Protein AF-A0A939UPW9-F1 (afdb_monomer_lite)

Secondary structure (DSSP, 8-state):
--------------PPPEEEETTTTEEESEEE--BTTB-EEEEEETTEEEEEE-SSTT--EEEEEE-S-PPP-SEEEEEEEEE--EEEEEEEE-BSS-TTEEEEEEEEEES---EEEEEEEEESB-----BGGGBSEEEE-TTS--EEEEEEEESSPPTTPPPHHHHHHHPPPP-PPTTPPP--EEEESSPPPTTTT-HHHHHHHHHTT--EEEEEEEHHHH-SBTTB---HHHHHHHHHHHHHT-EEEEEEE-SBGGGS-HHHHHHH--EEE-TTT-PEEEEE-TT-TTHHHHHHHHHHHHHHHS-GGGBS-EEEE-STTTT-SS-SSS--TT-TTSS--SS----SHHHHHHHHHHHHHHHSSHHHHHHHHT---SSGGG-----TT-TTS-HHHHHHHHHHHHHHHHHHHHHHHHHHHHH-SSS-EEEEE-S-S-GGG---HHHHHHHHGGGT-EEEESS--S-TTT-

pLDDT: mean 88.41, std 13.48, range [30.38, 98.75]

Sequence (471 aa):
MLSLIVLLAVSAQVFGACYIDFSTGKREGMEARPTADGQFTVGAADGVVCARSGEDPNSRMIYLDVTEPFPAAERAFVIVEAYDKNGPVFLQYDGKDDAYTMSPDVHGQNGTGALRTMVFIMRDPVWSGRENGGHDLRINGINGSIAVKRVEVTLERPEDYIDPVEELDNMRPNVLNPGMTAIQQWQVHYRLNPEDLSDLTFERAKKLGITSMQSYVGLRQLEPQEGQPDFSVYDGLTGQLEKHGMKWLPFLIMAPEVSVPDWWNEKHGVFAKCLEHGEEAPVQSIWNPALREGVKRFLTMFREHYKPEVIEALNFGISGCWGESIQVVGGGLGIMDRHQHLGYWCGDEYARADLRRYLKDKYGSVAALNKAWKASFRSFEDVEPLIPGEKKYADRAVVDFHDWYYGSMTDLAEFWVKTARELYPDTPIYLCTGGDGNPMMGADFSDQARRIAPYGAGIRITNQGDNVFEN

Foldseek 3Di:
DDDDDDDDDPPPPPDDKWKAFLQVRDTDQKDWDAFDQADWDFDDDVRGTFTKWDPPLSHQKIFMARHPDDDFDQKKKKKWWWFQQAAKKWKFFCADPDRGHTFPDIDGGDHPRDTDIDMTMDGRQDRQLSDGPSTGMMIGGNVIMITTRMMIMGPDDPPPDDRVVVCLQPDDADDDDPPDDDAAEAEDEDQDDVVCLDLVNLVSCVSVVHQEYEYEAAPCQQPLDVPDGDPVSCPSVLVSCVVSNHAYAYAYADWAQLRHHPVCCVPQADFFAFQVPRDGFRTGDLLRPCRLVVLLVSLVSCLVPDPQPRHQAYEAQLIDACSALWYQAADDSPRNVDDGHLGARQNTPSSLVQLLVLVCVVQVFPVSVCVQFVHDDPGSNVDGQDGPPPPPTDVSSVVSNLCSLLVSSLVSLLSSLVSNCVSVVPHEYEREHEDDPDSSGSHDPVSSQVSNVVSVYHYDYDPDDPPPPVD

Structure (mmCIF, N/CA/C/O backbone):
data_AF-A0A939UPW9-F1
#
_entry.id   AF-A0A939UPW9-F1
#
loop_
_atom_site.group_PDB
_atom_site.id
_atom_site.type_symbol
_atom_site.label_atom_id
_atom_site.label_alt_id
_atom_site.label_comp_id
_atom_site.label_asym_id
_atom_site.label_entity_id
_atom_site.label_seq_id
_atom_site.pdbx_PDB_ins_code
_atom_site.Cartn_x
_atom_site.Cartn_y
_atom_site.Cartn_z
_atom_site.occupancy
_atom_site.B_iso_or_equiv
_atom_site.auth_seq_id
_atom_site.auth_comp_id
_atom_site.auth_asym_id
_atom_site.auth_atom_id
_atom_site.pdbx_PDB_model_num
ATOM 1 N N . MET A 1 1 ? -57.139 -0.364 72.361 1.00 38.25 1 MET A N 1
ATOM 2 C CA . MET A 1 1 ? -55.883 -0.548 71.605 1.00 38.25 1 MET A CA 1
ATOM 3 C C . MET A 1 1 ? -56.244 -0.947 70.184 1.00 38.25 1 MET A C 1
ATOM 5 O O . MET A 1 1 ? -56.479 -2.117 69.931 1.00 38.25 1 MET A O 1
ATOM 9 N N . LEU A 1 2 ? -56.360 0.025 69.284 1.00 32.06 2 LEU A N 1
ATOM 10 C CA . LEU A 1 2 ? -56.313 -0.208 67.843 1.00 32.06 2 LEU A CA 1
ATOM 11 C C . LEU A 1 2 ? -55.372 0.867 67.305 1.00 32.06 2 LEU A C 1
ATOM 13 O O . LEU A 1 2 ? -55.679 2.054 67.389 1.00 32.06 2 LEU A O 1
ATOM 17 N N . SER A 1 3 ? -54.183 0.440 66.893 1.00 32.25 3 SER A N 1
ATOM 18 C CA . SER A 1 3 ? -53.133 1.317 66.388 1.00 32.25 3 SER A CA 1
ATOM 19 C C . SER A 1 3 ? -53.425 1.678 64.936 1.00 32.25 3 SER A C 1
ATOM 21 O O . SER A 1 3 ? -53.644 0.806 64.098 1.00 32.25 3 SER A O 1
ATOM 23 N N . LEU A 1 4 ? -53.434 2.980 64.670 1.00 30.38 4 LEU A N 1
ATOM 24 C CA . LEU A 1 4 ? -53.566 3.591 63.356 1.00 30.38 4 LEU A CA 1
ATOM 25 C C . LEU A 1 4 ? -52.253 3.367 62.581 1.00 30.38 4 LEU A C 1
ATOM 27 O O . LEU A 1 4 ? -51.214 3.893 62.975 1.00 30.38 4 LEU A O 1
ATOM 31 N N . ILE A 1 5 ? -52.280 2.569 61.512 1.00 35.22 5 ILE A N 1
ATOM 32 C CA . ILE A 1 5 ? -51.154 2.442 60.576 1.00 35.22 5 ILE A CA 1
ATOM 33 C C . ILE A 1 5 ? -51.283 3.573 59.554 1.00 35.22 5 ILE A C 1
ATOM 35 O O . ILE A 1 5 ? -52.207 3.589 58.743 1.00 35.22 5 ILE A O 1
ATOM 39 N N . VAL A 1 6 ? -50.361 4.531 59.618 1.00 32.12 6 VAL A N 1
ATOM 40 C CA . VAL A 1 6 ? -50.168 5.559 58.592 1.00 32.12 6 VAL A CA 1
ATOM 41 C C . VAL A 1 6 ? -49.357 4.927 57.460 1.00 32.12 6 VAL A C 1
ATOM 43 O O . VAL A 1 6 ? -48.174 4.642 57.630 1.00 32.12 6 VAL A O 1
ATOM 46 N N . LEU A 1 7 ? -49.992 4.687 56.311 1.00 33.56 7 LEU A N 1
ATOM 47 C CA . LEU A 1 7 ? -49.285 4.411 55.060 1.00 33.56 7 LEU A CA 1
ATOM 48 C C . LEU A 1 7 ? -48.685 5.728 54.548 1.00 33.56 7 LEU A C 1
ATOM 50 O O . LEU A 1 7 ? -49.395 6.582 54.021 1.00 33.56 7 LEU A O 1
ATOM 54 N N . LEU A 1 8 ? -47.374 5.892 54.719 1.00 33.34 8 LEU A N 1
ATOM 55 C CA . LEU A 1 8 ? -46.588 6.888 53.996 1.00 33.34 8 LEU A CA 1
ATOM 56 C C . LEU A 1 8 ? -46.445 6.413 52.546 1.00 33.34 8 LEU A C 1
ATOM 58 O O . LEU A 1 8 ? -45.707 5.471 52.262 1.00 33.34 8 LEU A O 1
ATOM 62 N N . ALA A 1 9 ? -47.172 7.053 51.634 1.00 34.50 9 ALA A N 1
ATOM 63 C CA . ALA A 1 9 ? -46.902 6.953 50.210 1.00 34.50 9 ALA A CA 1
ATOM 64 C C . ALA A 1 9 ? -45.563 7.652 49.930 1.00 34.50 9 ALA A C 1
ATOM 66 O O . ALA A 1 9 ? -45.477 8.878 49.967 1.00 34.50 9 ALA A O 1
ATOM 67 N N . VAL A 1 10 ? -44.511 6.871 49.687 1.00 34.31 10 VAL A N 1
ATOM 68 C CA . VAL A 1 10 ? -43.265 7.379 49.111 1.00 34.31 10 VAL A CA 1
ATOM 69 C C . VAL A 1 10 ? -43.563 7.663 47.643 1.00 34.31 10 VAL A C 1
ATOM 71 O O . VAL A 1 10 ? -43.688 6.743 46.837 1.00 34.31 10 VAL A O 1
ATOM 74 N N . SER A 1 11 ? -43.752 8.934 47.297 1.00 34.66 11 SER A N 1
ATOM 75 C CA . SER A 1 11 ? -43.744 9.362 45.902 1.00 34.66 11 SER A CA 1
ATOM 76 C C . SER A 1 11 ? -42.362 9.055 45.330 1.00 34.66 11 SER A C 1
ATOM 78 O O . SER A 1 11 ? -41.375 9.611 45.812 1.00 34.66 11 SER A O 1
ATOM 80 N N . ALA A 1 12 ? -42.279 8.178 44.327 1.00 38.44 12 ALA A N 1
ATOM 81 C CA . ALA A 1 12 ? -41.083 8.064 43.504 1.00 38.44 12 ALA A CA 1
ATOM 82 C C . ALA A 1 12 ? -40.823 9.445 42.891 1.00 38.44 12 ALA A C 1
ATOM 84 O O . ALA A 1 12 ? -41.619 9.945 42.096 1.00 38.44 12 ALA A O 1
ATOM 85 N N . GLN A 1 13 ? -39.767 10.105 43.353 1.00 41.97 13 GLN A N 1
ATOM 86 C CA . GLN A 1 13 ? -39.321 11.369 42.798 1.00 41.97 13 GLN A CA 1
ATOM 87 C C . GLN A 1 13 ? -38.854 11.055 41.374 1.00 41.97 13 GLN A C 1
ATOM 89 O O . GLN A 1 13 ? -37.937 10.258 41.187 1.00 41.97 13 GLN A O 1
ATOM 94 N N . VAL A 1 14 ? -39.538 11.598 40.366 1.00 46.88 14 VAL A N 1
ATOM 95 C CA . VAL A 1 14 ? -39.040 11.560 38.989 1.00 46.88 14 VAL A CA 1
ATOM 96 C C . VAL A 1 14 ? -37.804 12.451 38.989 1.00 46.88 14 VAL A C 1
ATOM 98 O O . VAL A 1 14 ? -37.928 13.673 39.047 1.00 46.88 14 VAL A O 1
ATOM 101 N N . PHE A 1 15 ? -36.619 11.848 39.052 1.00 61.00 15 PHE A N 1
ATOM 102 C CA . PHE A 1 15 ? -35.371 12.585 38.904 1.00 61.00 15 PHE A CA 1
ATOM 103 C C . PHE A 1 15 ? -35.311 13.104 37.464 1.00 61.00 15 PHE A C 1
ATOM 105 O O . PHE A 1 15 ? -35.385 12.320 36.519 1.00 61.00 15 PHE A O 1
ATOM 112 N N . GLY A 1 16 ? -35.270 14.430 37.311 1.00 67.31 16 GLY A N 1
ATOM 113 C CA . GLY A 1 16 ? -35.061 15.083 36.020 1.00 67.31 16 GLY A CA 1
ATOM 114 C C . GLY A 1 16 ? -33.630 14.879 35.520 1.00 67.31 16 GLY A C 1
ATOM 115 O O . GLY A 1 16 ? -32.744 14.516 36.293 1.00 67.31 16 GLY A O 1
ATOM 116 N N . ALA A 1 17 ? -33.408 15.103 34.227 1.00 82.44 17 ALA A N 1
ATOM 117 C CA . ALA A 1 17 ? -32.074 15.076 33.639 1.00 82.44 17 ALA A CA 1
ATOM 118 C C . ALA A 1 17 ? -31.179 16.182 34.232 1.00 82.44 17 ALA A C 1
ATOM 120 O O . ALA A 1 17 ? -31.651 17.289 34.507 1.00 82.44 17 ALA A O 1
ATOM 121 N N . CYS A 1 18 ? -29.885 15.905 34.388 1.00 92.69 18 CYS A N 1
ATOM 122 C CA . CYS A 1 18 ? -28.888 16.925 34.713 1.00 92.69 18 CYS A CA 1
ATOM 123 C C . CYS A 1 18 ? -28.344 17.521 33.422 1.00 92.69 18 CYS A C 1
ATOM 125 O O . CYS A 1 18 ? -28.053 16.782 32.490 1.00 92.69 18 CYS A O 1
ATOM 127 N N . TYR A 1 19 ? -28.174 18.836 33.339 1.00 95.12 19 TYR A N 1
ATOM 128 C CA . TYR A 1 19 ? -27.657 19.455 32.122 1.00 95.12 19 TYR A CA 1
ATOM 129 C C . TYR A 1 19 ? -26.850 20.719 32.384 1.00 95.12 19 TYR A C 1
ATOM 131 O O . TYR A 1 19 ? -27.035 21.422 33.380 1.00 95.12 19 TYR A O 1
ATOM 139 N N . ILE A 1 20 ? -26.010 21.050 31.410 1.00 96.44 20 ILE A N 1
ATOM 140 C CA . ILE A 1 20 ? -25.371 22.351 31.245 1.00 96.44 20 ILE A CA 1
ATOM 141 C C . ILE A 1 20 ? -25.526 22.796 29.792 1.00 96.44 20 ILE A C 1
ATOM 143 O O . ILE A 1 20 ? -25.260 22.046 28.856 1.00 96.44 20 ILE A O 1
ATOM 147 N N . ASP A 1 21 ? -25.970 24.031 29.593 1.00 96.62 21 ASP A N 1
ATOM 148 C CA . ASP A 1 21 ? -26.060 24.682 28.292 1.00 96.62 21 ASP A CA 1
ATOM 149 C C . ASP A 1 21 ? -25.136 25.900 28.295 1.00 96.62 21 ASP A C 1
ATOM 151 O O . ASP A 1 21 ? -25.453 26.952 28.855 1.00 96.62 21 ASP A O 1
ATOM 155 N N . PHE A 1 22 ? -23.978 25.758 27.653 1.00 95.44 22 PHE A N 1
ATOM 156 C CA . PHE A 1 22 ? -22.973 26.813 27.559 1.00 95.44 22 PHE A CA 1
ATOM 157 C C . PHE A 1 22 ? -23.465 28.011 26.749 1.00 95.44 22 PHE A C 1
ATOM 159 O O . PHE A 1 22 ? -22.977 29.121 26.959 1.00 95.44 22 PHE A O 1
ATOM 166 N N . SER A 1 23 ? -24.444 27.815 25.859 1.00 92.81 23 SER A N 1
ATOM 167 C CA . SER A 1 23 ? -24.969 28.895 25.026 1.00 92.81 23 SER A CA 1
ATOM 168 C C . SER A 1 23 ? -25.850 29.872 25.799 1.00 92.81 23 SER A C 1
ATOM 170 O O . SER A 1 23 ? -25.869 31.067 25.500 1.00 92.81 23 SER A O 1
ATOM 172 N N . THR A 1 24 ? -26.547 29.375 26.824 1.00 93.81 24 THR A N 1
ATOM 173 C CA . THR A 1 24 ? -27.429 30.175 27.686 1.00 93.81 24 THR A CA 1
ATOM 174 C C . THR A 1 24 ? -26.872 30.389 29.094 1.00 93.81 24 THR A C 1
ATOM 176 O O . THR A 1 24 ? -27.404 31.212 29.839 1.00 93.81 24 THR A O 1
ATOM 179 N N . GLY A 1 25 ? -25.826 29.651 29.475 1.00 91.69 25 GLY A N 1
ATOM 180 C CA . GLY A 1 25 ? -25.284 29.598 30.835 1.00 91.69 25 GLY A CA 1
ATOM 181 C C . GLY A 1 25 ? -26.192 28.873 31.835 1.00 91.69 25 GLY A C 1
ATOM 182 O O . GLY A 1 25 ? -25.911 28.886 33.035 1.00 91.69 25 GLY A O 1
ATOM 183 N N . LYS A 1 26 ? -27.296 28.270 31.375 1.00 94.12 26 LYS A N 1
ATOM 184 C CA . LYS A 1 26 ? -28.220 27.522 32.233 1.00 94.12 26 LYS A CA 1
ATOM 185 C C . LYS A 1 26 ? -27.624 26.171 32.595 1.00 94.12 26 LYS A C 1
ATOM 187 O O . LYS A 1 26 ? -26.998 25.518 31.766 1.00 94.12 26 LYS A O 1
ATOM 192 N N . ARG A 1 27 ? -27.865 25.748 33.830 1.00 93.75 27 ARG A N 1
ATOM 193 C CA . ARG A 1 27 ? -27.424 24.458 34.349 1.00 93.75 27 ARG A CA 1
ATOM 194 C C . ARG A 1 27 ? -28.355 23.969 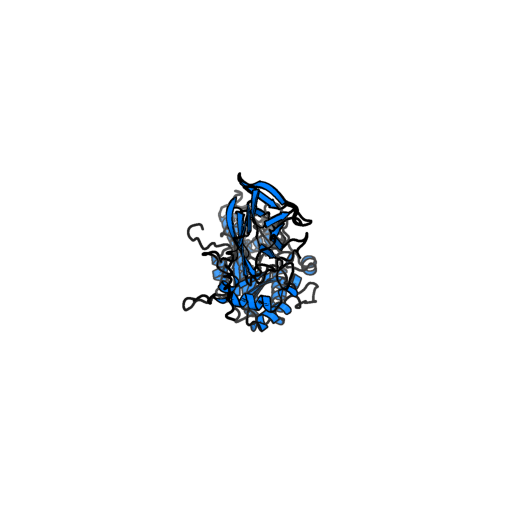35.446 1.00 93.75 27 ARG A C 1
ATOM 196 O O . ARG A 1 27 ? -28.890 24.782 36.199 1.00 93.75 27 ARG A O 1
ATOM 203 N N . GLU A 1 28 ? -28.502 22.659 35.538 1.00 93.00 28 GLU A N 1
ATOM 204 C CA . GLU A 1 28 ? -29.260 21.967 36.573 1.00 93.00 28 GLU A CA 1
ATOM 205 C C . GLU A 1 28 ? -28.552 20.652 36.880 1.00 93.00 28 GLU A C 1
ATOM 207 O O . GLU A 1 28 ? -28.367 19.829 35.990 1.00 93.00 28 GLU A O 1
ATOM 212 N N . GLY A 1 29 ? -28.101 20.471 38.120 1.00 91.19 29 GLY A N 1
ATOM 213 C CA . GLY A 1 29 ? -27.448 19.227 38.522 1.00 91.19 29 GLY A CA 1
ATOM 214 C C . GLY A 1 29 ? -26.090 18.952 37.854 1.00 91.19 29 GLY A C 1
ATOM 215 O O . GLY A 1 29 ? -25.615 17.825 37.908 1.00 91.19 29 GLY A O 1
ATOM 216 N N . MET A 1 30 ? -25.478 19.936 37.183 1.00 93.69 30 MET A N 1
ATOM 217 C CA . MET A 1 30 ? -24.233 19.744 36.437 1.00 93.69 30 MET A CA 1
ATOM 218 C C . MET A 1 30 ? -23.335 20.980 36.481 1.00 93.69 30 MET A C 1
ATOM 220 O O . MET A 1 30 ? -23.806 22.118 36.369 1.00 93.69 30 MET A O 1
ATOM 224 N N . GLU A 1 31 ? -22.029 20.759 36.586 1.00 93.69 31 GLU A N 1
ATOM 225 C CA . GLU A 1 31 ? -21.008 21.795 36.441 1.00 93.69 31 GLU A CA 1
ATOM 226 C C . GLU A 1 31 ? -19.927 21.369 35.446 1.00 93.69 31 GLU A C 1
ATOM 228 O O . GLU A 1 31 ? -19.730 20.191 35.184 1.00 93.69 31 GLU A O 1
ATOM 233 N N . ALA A 1 32 ? -19.226 22.344 34.873 1.00 93.00 32 ALA A N 1
ATOM 234 C CA . ALA A 1 32 ? -18.036 22.111 34.064 1.00 93.00 32 ALA A CA 1
ATOM 235 C C . ALA A 1 32 ? -16.953 23.072 34.537 1.00 93.00 32 ALA A C 1
ATOM 237 O O . ALA A 1 32 ? -17.211 24.277 34.665 1.00 93.00 32 ALA A O 1
ATOM 238 N N . ARG A 1 33 ? -15.751 22.563 34.812 1.00 89.75 33 ARG A N 1
ATOM 239 C CA . ARG A 1 33 ? -14.637 23.374 35.320 1.00 89.75 33 ARG A CA 1
ATOM 240 C C . ARG A 1 33 ? -13.352 23.014 34.570 1.00 89.75 33 ARG A C 1
ATOM 242 O O . ARG A 1 33 ? -13.105 21.836 34.338 1.00 89.75 33 ARG A O 1
ATOM 249 N N . PRO A 1 34 ? -12.538 24.003 34.161 1.00 87.50 34 PRO A N 1
ATOM 250 C CA . PRO A 1 34 ? -11.228 23.719 33.592 1.00 87.50 34 PRO A CA 1
ATOM 251 C C . PRO A 1 34 ? -10.337 23.002 34.613 1.00 87.50 34 PRO A C 1
ATOM 253 O O . PRO A 1 34 ? -10.210 23.457 35.751 1.00 87.50 34 PRO A O 1
ATOM 256 N N . THR A 1 35 ? -9.673 21.929 34.195 1.00 86.50 35 THR A N 1
ATOM 257 C CA . THR A 1 35 ? -8.666 21.210 34.995 1.00 86.50 35 THR A CA 1
ATOM 258 C C . THR A 1 35 ? -7.444 20.890 34.139 1.00 86.50 35 THR A C 1
ATOM 260 O O . THR A 1 35 ? -7.510 21.034 32.923 1.00 86.50 35 THR A O 1
ATOM 263 N N . ALA A 1 36 ? -6.323 20.527 34.767 1.00 77.81 36 ALA A N 1
ATOM 264 C CA . ALA A 1 36 ? -5.000 20.277 34.176 1.00 77.81 36 ALA A CA 1
ATOM 265 C C . ALA A 1 36 ? -4.982 20.054 32.645 1.00 77.81 36 ALA A C 1
ATOM 267 O O . ALA A 1 36 ? -4.615 20.965 31.905 1.00 77.81 36 ALA A O 1
ATOM 268 N N . ASP A 1 37 ? -5.428 18.878 32.198 1.00 83.19 37 ASP A N 1
ATOM 269 C CA . ASP A 1 37 ? -5.447 18.369 30.817 1.00 83.19 37 ASP A CA 1
ATOM 270 C C . ASP A 1 37 ? -6.803 18.564 30.098 1.00 83.19 37 ASP A C 1
ATOM 272 O O . ASP A 1 37 ? -7.104 17.952 29.073 1.00 83.19 37 ASP A O 1
ATOM 276 N N . GLY A 1 38 ? -7.646 19.445 30.631 1.00 85.00 38 GLY A N 1
ATOM 277 C CA . GLY A 1 38 ? -8.964 19.789 30.106 1.00 85.00 38 GLY A CA 1
ATOM 278 C C . GLY A 1 38 ? -9.295 21.258 30.318 1.00 85.00 38 GLY A C 1
ATOM 279 O O . GLY A 1 38 ? -10.313 21.609 30.916 1.00 85.00 38 GLY A O 1
ATOM 280 N N . GLN A 1 39 ? -8.411 22.138 29.849 1.00 87.38 39 GLN A N 1
ATOM 281 C CA . GLN A 1 39 ? -8.716 23.556 29.703 1.00 87.38 39 GLN A CA 1
ATOM 282 C C . GLN A 1 39 ? -9.714 23.755 28.563 1.00 87.38 39 GLN A C 1
ATOM 284 O O . GLN A 1 39 ? -9.529 23.253 27.451 1.00 87.38 39 GLN A O 1
ATOM 289 N N . PHE A 1 40 ? -10.743 24.555 28.826 1.00 90.44 40 PHE A N 1
ATOM 290 C CA . PHE A 1 40 ? -11.685 25.009 27.815 1.00 90.44 40 PHE A CA 1
ATOM 291 C C . PHE A 1 40 ? -12.038 26.479 28.030 1.00 90.44 40 PHE A C 1
ATOM 293 O O . PHE A 1 40 ? -11.921 27.024 29.128 1.00 90.44 40 PHE A O 1
ATOM 300 N N . THR A 1 41 ? -12.491 27.126 26.962 1.00 90.31 41 THR A N 1
ATOM 301 C CA . THR A 1 41 ? -13.005 28.498 27.005 1.00 90.31 41 THR A CA 1
ATOM 302 C C . THR A 1 41 ? -14.449 28.518 26.540 1.00 90.31 41 THR A C 1
ATOM 304 O O . THR A 1 41 ? -14.821 27.797 25.617 1.00 90.31 41 THR A O 1
ATOM 307 N N . VAL A 1 42 ? -15.281 29.341 27.176 1.00 91.12 42 VAL A N 1
ATOM 308 C CA . VAL A 1 42 ? -16.650 29.574 26.712 1.00 91.12 42 VAL A CA 1
ATOM 309 C C . VAL A 1 42 ? -16.630 30.768 25.768 1.00 91.12 42 VAL A C 1
ATOM 311 O O . VAL A 1 42 ? -16.243 31.871 26.155 1.00 91.12 42 VAL A O 1
ATOM 314 N N . GLY A 1 43 ? -17.019 30.549 24.517 1.00 87.75 43 GLY A N 1
ATOM 315 C CA . GLY A 1 43 ? -16.977 31.578 23.486 1.00 87.75 43 GLY A CA 1
ATOM 316 C C . GLY A 1 43 ? -17.724 31.169 22.227 1.00 87.75 43 GLY A C 1
ATOM 317 O O . GLY A 1 43 ? -18.201 30.043 22.103 1.00 87.75 43 GLY A O 1
ATOM 318 N N . ALA A 1 44 ? -17.841 32.095 21.279 1.00 84.62 44 ALA A N 1
ATOM 319 C CA . ALA A 1 44 ? -18.512 31.810 20.020 1.00 84.62 44 ALA A CA 1
ATOM 320 C C . ALA A 1 44 ? -17.714 30.793 19.179 1.00 84.62 44 ALA A C 1
ATOM 322 O O . ALA A 1 44 ? -16.509 30.949 18.952 1.00 84.62 44 ALA A O 1
ATOM 323 N N . ALA A 1 45 ? -18.416 29.778 18.689 1.00 78.31 45 ALA A N 1
ATOM 324 C CA . ALA A 1 45 ? -18.042 28.945 17.559 1.00 78.31 45 ALA A CA 1
ATOM 325 C C . ALA A 1 45 ? -19.120 29.159 16.491 1.00 78.31 45 ALA A C 1
ATOM 327 O O . ALA A 1 45 ? -20.289 28.874 16.734 1.00 78.31 45 ALA A O 1
ATOM 328 N N . ASP A 1 46 ? -18.744 29.750 15.354 1.00 74.56 46 ASP A N 1
ATOM 329 C CA . ASP A 1 46 ? -19.645 29.960 14.210 1.00 74.56 46 ASP A CA 1
ATOM 330 C C . ASP A 1 46 ? -20.978 30.657 14.582 1.00 74.56 46 ASP A C 1
ATOM 332 O O . ASP A 1 46 ? -22.047 30.342 14.065 1.00 74.56 46 ASP A O 1
ATOM 336 N N . GLY A 1 47 ? -20.912 31.624 15.508 1.00 75.69 47 GLY A N 1
ATOM 337 C CA . GLY A 1 47 ? -22.053 32.437 15.953 1.00 75.69 47 GLY A CA 1
ATOM 338 C C . GLY A 1 47 ? -22.845 31.886 17.147 1.00 75.69 47 GLY A C 1
ATOM 339 O O . GLY A 1 47 ? -23.703 32.599 17.665 1.00 75.69 47 GLY A O 1
ATOM 340 N N . VAL A 1 48 ? -22.538 30.680 17.636 1.00 80.62 48 VAL A N 1
ATOM 341 C CA . VAL A 1 48 ? -23.174 30.081 18.823 1.00 80.62 48 VAL A CA 1
ATOM 342 C C . VAL A 1 48 ? -22.153 29.928 19.945 1.00 80.62 48 VAL A C 1
ATOM 344 O O . VAL A 1 48 ? -21.027 29.485 19.730 1.00 80.62 48 VAL A O 1
ATOM 347 N N . VAL A 1 49 ? -22.532 30.307 21.163 1.00 91.50 49 VAL A N 1
ATOM 348 C CA . VAL A 1 49 ? -21.655 30.186 22.333 1.00 91.50 49 VAL A CA 1
ATOM 349 C C . VAL A 1 49 ? -21.541 28.714 22.744 1.00 91.50 49 VAL A C 1
ATOM 351 O O . VAL A 1 49 ? -22.548 28.052 22.977 1.00 91.50 49 VAL A O 1
ATOM 354 N N . CYS A 1 50 ? -20.308 28.217 22.813 1.00 93.38 50 CYS A N 1
ATOM 355 C CA . CYS A 1 50 ? -19.958 26.838 23.152 1.00 93.38 50 CYS A CA 1
ATOM 356 C C . CYS A 1 50 ? -18.784 26.820 24.143 1.00 93.38 50 CYS A C 1
ATOM 358 O O . CYS A 1 50 ? -17.967 27.745 24.158 1.00 93.38 50 CYS A O 1
ATOM 360 N N . ALA A 1 51 ? -18.646 25.740 24.909 1.00 93.44 51 ALA A N 1
ATOM 361 C CA . ALA A 1 51 ? -17.381 25.380 25.535 1.00 93.44 51 ALA A CA 1
ATOM 362 C C . ALA A 1 51 ? -16.458 24.765 24.481 1.00 93.44 51 ALA A C 1
ATOM 364 O O . ALA A 1 51 ? -16.792 23.768 23.842 1.00 93.44 51 ALA A O 1
ATOM 365 N N . ARG A 1 52 ? -15.304 25.389 24.271 1.00 91.12 52 ARG A N 1
ATOM 366 C CA . ARG A 1 52 ? -14.302 24.988 23.288 1.00 91.12 52 ARG A CA 1
ATOM 367 C C . ARG A 1 52 ? -13.081 24.455 24.009 1.00 91.12 52 ARG A C 1
ATOM 369 O O . ARG A 1 52 ? -12.495 25.194 24.803 1.00 91.12 52 ARG A O 1
ATOM 376 N N . SER A 1 53 ? -12.696 23.217 23.718 1.00 87.50 53 SER A N 1
ATOM 377 C CA . SER A 1 53 ? -11.448 22.655 24.235 1.00 87.50 53 SER A CA 1
ATOM 378 C C . SER A 1 53 ? -10.243 23.502 23.810 1.00 87.50 53 SER A C 1
ATOM 380 O O . SER A 1 53 ? -10.290 24.192 22.786 1.00 87.50 53 SER A O 1
ATOM 382 N N . GLY A 1 54 ? -9.162 23.441 24.584 1.00 74.44 54 GLY A N 1
ATOM 383 C CA . GLY A 1 54 ? -7.901 24.096 24.251 1.00 74.44 54 GLY A CA 1
ATOM 384 C C . GLY A 1 54 ? -7.296 23.612 22.926 1.00 74.44 54 GLY A C 1
ATOM 385 O O . GLY A 1 54 ? -7.632 22.544 22.412 1.00 74.44 54 GLY A O 1
ATOM 386 N N . GLU A 1 55 ? -6.389 24.419 22.369 1.00 69.31 55 GLU A N 1
ATOM 387 C CA . GLU A 1 55 ? -5.616 24.065 21.166 1.00 69.31 55 GLU A CA 1
ATOM 388 C C . GLU A 1 55 ? -4.410 23.167 21.490 1.00 69.31 55 GLU A C 1
ATOM 390 O O . GLU A 1 55 ? -3.926 22.440 20.618 1.00 69.31 55 GLU A O 1
ATOM 395 N N . ASP A 1 56 ? -3.957 23.178 22.751 1.00 72.88 56 ASP A N 1
ATOM 396 C CA . ASP A 1 56 ? -2.910 22.283 23.245 1.00 72.88 56 ASP A CA 1
ATOM 397 C C . ASP A 1 56 ? -3.368 20.821 23.075 1.00 72.88 56 ASP A C 1
ATOM 399 O O . ASP A 1 56 ? -4.441 20.456 23.568 1.00 72.88 56 ASP A O 1
ATOM 403 N N . PRO A 1 57 ? -2.585 19.969 22.386 1.00 66.50 57 PRO A N 1
ATOM 404 C CA . PRO A 1 57 ? -2.844 18.535 22.288 1.00 66.50 57 PRO A CA 1
ATOM 405 C C . PRO A 1 57 ? -3.116 17.845 23.629 1.00 66.50 57 PRO A C 1
ATOM 407 O O . PRO A 1 57 ? -3.897 16.898 23.664 1.00 66.50 57 PRO A O 1
ATOM 410 N N . ASN A 1 58 ? -2.531 18.347 24.718 1.00 70.06 58 ASN A N 1
ATOM 411 C CA . ASN A 1 58 ? -2.701 17.826 26.072 1.00 70.06 58 ASN A CA 1
ATOM 412 C C . ASN A 1 58 ? -3.936 18.386 26.795 1.00 70.06 58 ASN A C 1
ATOM 414 O O . ASN A 1 58 ? -4.105 18.118 27.976 1.00 70.06 58 ASN A O 1
ATOM 418 N N . SER A 1 59 ? -4.770 19.194 26.129 1.00 76.19 59 SER A N 1
ATOM 419 C CA . SER A 1 59 ? -5.892 19.911 26.742 1.00 76.19 59 SER A CA 1
ATOM 420 C C . SER A 1 59 ? -7.179 19.858 25.906 1.00 76.19 59 SER A C 1
ATOM 422 O O . SER A 1 59 ? -7.850 20.873 25.691 1.00 76.19 59 SER A O 1
ATOM 424 N N . ARG A 1 60 ? -7.527 18.671 25.402 1.00 83.00 60 ARG A N 1
ATOM 425 C CA . ARG A 1 60 ? -8.625 18.463 24.432 1.00 83.00 60 ARG A CA 1
ATOM 426 C C . ARG A 1 60 ? -9.909 17.904 25.040 1.00 83.00 60 ARG A C 1
ATOM 428 O O . ARG A 1 60 ? -10.722 17.299 24.340 1.00 83.00 60 ARG A O 1
ATOM 435 N N . MET A 1 61 ? -10.068 18.094 26.343 1.00 89.56 61 MET A N 1
ATOM 436 C CA . MET A 1 61 ? -11.134 17.494 27.133 1.00 89.56 61 MET A CA 1
ATOM 437 C C . MET A 1 61 ? -12.031 18.572 27.735 1.00 89.56 61 MET A C 1
ATOM 439 O O . MET A 1 61 ? -11.554 19.641 28.121 1.00 89.56 61 MET A O 1
ATOM 443 N N . ILE A 1 62 ? -13.327 18.284 27.828 1.00 93.25 62 ILE A N 1
ATOM 444 C CA . ILE A 1 62 ? -14.273 19.065 28.631 1.00 93.25 62 ILE A CA 1
ATOM 445 C C . ILE A 1 62 ? -14.731 18.170 29.770 1.00 93.25 62 ILE A C 1
ATOM 447 O O . ILE A 1 62 ? -15.441 17.191 29.538 1.00 93.25 62 ILE A O 1
ATOM 451 N N . TYR A 1 63 ? -14.292 18.514 30.976 1.00 94.31 63 TYR A N 1
ATOM 452 C CA . TYR A 1 63 ? -14.649 17.810 32.197 1.00 94.31 63 TYR A CA 1
ATOM 453 C C . TYR A 1 63 ? -15.943 18.347 32.795 1.00 94.31 63 TYR A C 1
ATOM 455 O O . TYR A 1 63 ? -16.199 19.559 32.786 1.00 94.31 63 TYR A O 1
ATOM 463 N N . LEU A 1 64 ? -16.747 17.423 33.307 1.00 95.00 64 LEU A N 1
ATOM 464 C CA . LEU A 1 64 ? -18.091 17.656 33.801 1.00 95.00 64 LEU A CA 1
ATOM 465 C C . LEU A 1 64 ? -18.274 16.943 35.147 1.00 95.00 64 LEU A C 1
ATOM 467 O O . LEU A 1 64 ? -17.819 15.819 35.352 1.00 95.00 64 LEU A O 1
ATOM 471 N N . ASP A 1 65 ? -18.962 17.630 36.047 1.00 93.75 65 ASP A N 1
ATOM 472 C CA . ASP A 1 65 ? -19.399 17.140 37.350 1.00 93.75 65 ASP A CA 1
ATOM 473 C C . ASP A 1 65 ? -20.908 16.961 37.312 1.00 93.75 65 ASP A C 1
ATOM 475 O O . ASP A 1 65 ? -21.625 17.900 36.948 1.00 93.75 65 ASP A O 1
ATOM 479 N N . VAL A 1 66 ? -21.403 15.804 37.735 1.00 90.50 66 VAL A N 1
ATOM 480 C CA . VAL A 1 66 ? -22.827 15.607 37.996 1.00 90.50 66 VAL A CA 1
ATOM 481 C C . VAL A 1 66 ? -23.047 15.866 39.479 1.00 90.50 66 VAL A C 1
ATOM 483 O O . VAL A 1 66 ? -22.660 15.088 40.343 1.00 90.50 66 VAL A O 1
ATOM 486 N N . THR A 1 67 ? -23.645 17.009 39.807 1.00 82.81 67 THR A N 1
ATOM 487 C CA . THR A 1 67 ? -23.791 17.411 41.207 1.00 82.81 67 THR A CA 1
ATOM 488 C C . THR A 1 67 ? -24.882 16.595 41.884 1.00 82.81 67 THR A C 1
ATOM 490 O O . THR A 1 67 ? -26.001 16.509 41.373 1.00 82.81 67 THR A O 1
ATOM 493 N N . GLU A 1 68 ? -24.585 16.067 43.069 1.00 68.12 68 GLU A N 1
ATOM 494 C CA . GLU A 1 68 ? -25.548 15.279 43.828 1.00 68.12 68 GLU A CA 1
ATOM 495 C C . GLU A 1 68 ? -26.839 16.047 44.185 1.00 68.12 68 GLU A C 1
ATOM 497 O O . GLU A 1 68 ? -26.797 17.252 44.467 1.00 68.12 68 GLU A O 1
ATOM 502 N N . PRO A 1 69 ? -27.988 15.341 44.263 1.00 67.69 69 PRO A N 1
ATOM 503 C CA . PRO A 1 69 ? -28.136 13.891 44.091 1.00 67.69 69 PRO A CA 1
ATOM 504 C C . PRO A 1 69 ? -28.543 13.495 42.659 1.00 67.69 69 PRO A C 1
ATOM 506 O O . PRO A 1 69 ? -29.685 13.729 42.261 1.00 67.69 69 PRO A O 1
ATOM 509 N N . PHE A 1 70 ? -27.655 12.812 41.925 1.00 79.94 70 PHE A N 1
ATOM 510 C CA . PHE A 1 70 ? -28.040 12.020 40.750 1.00 79.94 70 PHE A CA 1
ATOM 511 C C . PHE A 1 70 ? -28.096 10.537 41.142 1.00 79.94 70 PHE A C 1
ATOM 513 O O . PHE A 1 70 ? -27.203 10.054 41.841 1.00 79.94 70 PHE A O 1
ATOM 520 N N . PRO A 1 71 ? -29.164 9.806 40.789 1.00 82.00 71 PRO A N 1
ATOM 521 C CA . PRO A 1 71 ? -29.358 8.440 41.257 1.00 82.00 71 PRO A CA 1
ATOM 522 C C . PRO A 1 71 ? -28.287 7.480 40.725 1.00 82.00 71 PRO A C 1
ATOM 524 O O . PRO A 1 71 ? -27.880 7.542 39.564 1.00 82.00 71 PRO A O 1
ATOM 527 N N . ALA A 1 72 ? -27.904 6.517 41.565 1.00 82.06 72 ALA A N 1
ATOM 528 C CA . ALA A 1 72 ? -27.192 5.333 41.105 1.00 82.06 72 ALA A CA 1
ATOM 529 C C . ALA A 1 72 ? -28.066 4.571 40.095 1.00 82.06 72 ALA A C 1
ATOM 531 O O . ALA A 1 72 ? -29.262 4.368 40.326 1.00 82.06 72 ALA A O 1
ATOM 532 N N . ALA A 1 73 ? -27.468 4.139 38.989 1.00 86.50 73 ALA A N 1
ATOM 533 C CA . ALA A 1 73 ? -28.162 3.419 37.934 1.00 86.50 73 ALA A CA 1
ATOM 534 C C . ALA A 1 73 ? -27.227 2.403 37.275 1.00 86.50 73 ALA A C 1
ATOM 536 O O . ALA A 1 73 ? -26.028 2.634 37.178 1.00 86.50 73 ALA A O 1
ATOM 537 N N . GLU A 1 74 ? -27.787 1.303 36.772 1.00 92.38 74 GLU A N 1
ATOM 538 C CA . GLU A 1 74 ? -27.040 0.340 35.943 1.00 92.38 74 GLU A CA 1
ATOM 539 C C . GLU A 1 74 ? -26.651 0.952 34.588 1.00 92.38 74 GLU A C 1
ATOM 541 O O . GLU A 1 74 ? -25.692 0.528 33.944 1.00 92.38 74 GLU A O 1
ATOM 546 N N . ARG A 1 75 ? -27.396 1.972 34.142 1.00 94.06 75 ARG A N 1
ATOM 547 C CA . ARG A 1 75 ? -27.112 2.721 32.920 1.00 94.06 75 ARG A CA 1
ATOM 548 C C . ARG A 1 75 ? -27.559 4.174 33.013 1.00 94.06 75 ARG A C 1
ATOM 550 O O . ARG A 1 75 ? -28.597 4.463 33.605 1.00 94.06 75 ARG A O 1
ATOM 557 N N . ALA A 1 76 ? -26.821 5.049 32.347 1.00 95.19 76 ALA A N 1
ATOM 558 C CA . ALA A 1 76 ? -27.204 6.428 32.070 1.00 95.19 76 ALA A CA 1
ATOM 559 C C . ALA A 1 76 ? -26.760 6.810 30.651 1.00 95.19 76 ALA A C 1
ATOM 561 O O . ALA A 1 76 ? -25.897 6.153 30.069 1.00 95.19 76 ALA A O 1
ATOM 562 N N . PHE A 1 77 ? -27.341 7.868 30.100 1.00 96.69 77 PHE A N 1
ATOM 563 C CA . PHE A 1 77 ? -27.036 8.372 28.766 1.00 96.69 77 PHE A CA 1
ATOM 564 C C . PHE A 1 77 ? -26.542 9.807 28.854 1.00 96.69 77 PHE A C 1
ATOM 566 O O . PHE A 1 77 ? -27.113 10.609 29.593 1.00 96.69 77 PHE A O 1
ATOM 573 N N . VAL A 1 78 ? -25.509 10.129 28.079 1.00 97.31 78 VAL A N 1
ATOM 574 C CA . VAL A 1 78 ? -25.000 11.489 27.909 1.00 97.31 78 VAL A CA 1
ATOM 575 C C . VAL A 1 78 ? -25.343 11.964 26.509 1.00 97.31 78 VAL A C 1
ATOM 577 O O . VAL A 1 78 ? -24.873 11.401 25.523 1.00 97.31 78 VAL A O 1
ATOM 580 N N . ILE A 1 79 ? -26.159 13.005 26.422 1.00 97.44 79 ILE A N 1
ATOM 581 C CA . ILE A 1 79 ? -26.554 13.658 25.181 1.00 97.44 79 ILE A CA 1
ATOM 582 C C . ILE A 1 79 ? -25.716 14.927 25.048 1.00 97.44 79 ILE A C 1
ATOM 584 O O . ILE A 1 79 ? -25.788 15.830 25.881 1.00 97.44 79 ILE A O 1
ATOM 588 N N . VAL A 1 80 ? -24.907 14.995 23.998 1.00 97.06 80 VAL A N 1
ATOM 589 C CA . VAL A 1 80 ? -23.988 16.098 23.728 1.00 97.06 80 VAL A CA 1
ATOM 590 C C . VAL A 1 80 ? -24.405 16.785 22.436 1.00 97.06 80 VAL A C 1
ATOM 592 O O . VAL A 1 80 ? -24.277 16.218 21.353 1.00 97.06 80 VAL A O 1
ATOM 595 N N . GLU A 1 81 ? -24.856 18.033 22.530 1.00 96.25 81 GLU A N 1
ATOM 596 C CA . GLU A 1 81 ? -24.971 18.910 21.366 1.00 96.25 81 GLU A CA 1
ATOM 597 C C . GLU A 1 81 ? -23.624 19.598 21.136 1.00 96.25 81 GLU A C 1
ATOM 599 O O . GLU A 1 81 ? -23.184 20.413 21.954 1.00 96.25 81 GLU A O 1
ATOM 604 N N . ALA A 1 82 ? -22.968 19.304 20.016 1.00 93.75 82 ALA A N 1
ATOM 605 C CA . ALA A 1 82 ? -21.676 19.885 19.665 1.00 93.75 82 ALA A CA 1
ATOM 606 C C . ALA A 1 82 ? -21.594 20.253 18.185 1.00 93.75 82 ALA A C 1
ATOM 608 O O . ALA A 1 82 ? -22.283 19.693 17.335 1.00 93.75 82 ALA A O 1
ATOM 609 N N . TYR A 1 83 ? -20.726 21.208 17.871 1.00 90.94 83 TYR A N 1
ATOM 610 C CA . TYR A 1 83 ? -20.397 21.531 16.489 1.00 90.94 83 TYR A CA 1
ATOM 611 C C . TYR A 1 83 ? -19.520 20.448 15.875 1.00 90.94 83 TYR A C 1
ATOM 613 O O . TYR A 1 83 ? -18.531 20.029 16.473 1.00 90.94 83 TYR A O 1
ATOM 621 N N . ASP A 1 84 ? -19.853 20.064 14.648 1.00 87.75 84 ASP A N 1
ATOM 622 C CA . ASP A 1 84 ? -19.094 19.124 13.836 1.00 87.75 84 ASP A CA 1
ATOM 623 C C . ASP A 1 84 ? -17.755 19.738 13.401 1.00 87.75 84 ASP A C 1
ATOM 625 O O . ASP A 1 84 ? -17.672 20.481 12.417 1.00 87.75 84 ASP A O 1
ATOM 629 N N . LYS A 1 85 ? -16.714 19.472 14.192 1.00 86.19 85 LYS A N 1
ATOM 630 C CA . LYS A 1 85 ? -15.319 19.831 13.910 1.00 86.19 85 LYS A CA 1
ATOM 631 C C . LYS A 1 85 ? -14.622 18.647 13.238 1.00 86.19 85 LYS A C 1
ATOM 633 O O . LYS A 1 85 ? -15.255 17.964 12.455 1.00 86.19 85 LYS A O 1
ATOM 638 N N . ASN A 1 86 ? -13.337 18.418 13.472 1.00 83.88 86 ASN A N 1
ATOM 639 C CA . ASN A 1 86 ? -12.609 17.310 12.851 1.00 83.88 86 ASN A CA 1
ATOM 640 C C . ASN A 1 86 ? -12.170 16.313 13.917 1.00 83.88 86 ASN A C 1
ATOM 642 O O . ASN A 1 86 ? -11.697 16.735 14.971 1.00 83.88 86 ASN A O 1
ATOM 646 N N . GLY A 1 87 ? -12.237 15.024 13.587 1.00 85.94 87 GLY A N 1
ATOM 647 C CA . GLY A 1 87 ? -11.717 13.943 14.423 1.00 85.94 87 GLY A CA 1
ATOM 648 C C . GLY A 1 87 ? -12.793 13.220 15.240 1.00 85.94 87 GLY A C 1
ATOM 649 O O . GLY A 1 87 ? -13.971 13.559 15.157 1.00 85.94 87 GLY A O 1
ATOM 650 N N . PRO A 1 88 ? -12.413 12.168 15.979 1.00 89.81 88 PRO A N 1
ATOM 651 C CA . PRO A 1 88 ? -13.336 11.402 16.806 1.00 89.81 88 PRO A CA 1
ATOM 652 C C . PRO A 1 88 ? -13.651 12.102 18.135 1.00 89.81 88 PRO A C 1
ATOM 654 O O . PRO A 1 88 ? -12.779 12.718 18.751 1.00 89.81 88 PRO A O 1
ATOM 657 N N . VAL A 1 89 ? -14.882 11.917 18.612 1.00 92.38 89 VAL A N 1
ATOM 658 C CA . VAL A 1 89 ? -15.340 12.274 19.956 1.00 92.38 89 VAL A CA 1
ATOM 659 C C . VAL A 1 89 ? -15.729 11.010 20.708 1.00 92.38 89 VAL A C 1
ATOM 661 O O . VAL A 1 89 ? -16.497 10.192 20.204 1.00 92.38 89 VAL A O 1
ATOM 664 N N . PHE A 1 90 ? -15.215 10.860 21.923 1.00 93.56 90 PHE A N 1
ATOM 665 C CA . PHE A 1 90 ? -15.549 9.755 22.820 1.00 93.56 90 PHE A CA 1
ATOM 666 C C . PHE A 1 90 ? -15.691 10.259 24.256 1.00 93.56 90 PHE A C 1
ATOM 668 O O . PHE A 1 90 ? -15.231 11.354 24.601 1.00 93.56 90 PHE A O 1
ATOM 675 N N . LEU A 1 91 ? -16.332 9.457 25.098 1.00 96.38 91 LEU A N 1
ATOM 676 C CA . LEU A 1 91 ? -16.651 9.819 26.471 1.00 96.38 91 LEU A CA 1
ATOM 677 C C . LEU A 1 91 ? -15.989 8.853 27.448 1.00 96.38 91 LEU A C 1
ATOM 679 O O . LEU A 1 91 ? -16.064 7.637 27.275 1.00 96.38 91 LEU A O 1
ATOM 683 N N . GLN A 1 92 ? -15.360 9.413 28.476 1.00 96.06 92 GLN A N 1
ATOM 684 C CA . GLN A 1 92 ? -14.928 8.667 29.651 1.00 96.06 92 GLN A CA 1
ATOM 685 C C . GLN A 1 92 ? -15.710 9.135 30.866 1.00 96.06 92 GLN A C 1
ATOM 687 O O . GLN A 1 92 ? -16.197 10.267 30.883 1.00 96.06 92 GLN A O 1
ATOM 692 N N . TYR A 1 93 ? -15.887 8.230 31.817 1.00 96.38 93 TYR A N 1
ATOM 693 C CA . TYR A 1 93 ? -16.646 8.483 33.023 1.00 96.38 93 TYR A CA 1
ATOM 694 C C . TYR A 1 93 ? -16.132 7.663 34.203 1.00 96.38 93 TYR A C 1
ATOM 696 O O . TYR A 1 93 ? -15.531 6.594 34.045 1.00 96.38 93 TYR A O 1
ATOM 704 N N . ASP A 1 94 ? -16.467 8.144 35.394 1.00 95.19 94 ASP A N 1
ATOM 705 C CA . ASP A 1 94 ? -16.278 7.462 36.660 1.00 95.19 94 ASP A CA 1
ATOM 706 C C . ASP A 1 94 ? -17.238 6.266 36.752 1.00 95.19 94 ASP A C 1
ATOM 708 O O . ASP A 1 94 ? -18.394 6.369 37.182 1.00 95.19 94 ASP A O 1
ATOM 712 N N . GLY A 1 95 ? -16.760 5.120 36.273 1.00 94.25 95 GLY A N 1
ATOM 713 C CA . GLY A 1 95 ? -17.483 3.855 36.251 1.00 94.25 95 GLY A CA 1
ATOM 714 C C . GLY A 1 95 ? -17.065 2.943 37.396 1.00 94.25 95 GLY A C 1
ATOM 715 O O . GLY A 1 95 ? -15.981 3.062 37.955 1.00 94.25 95 GLY A O 1
ATOM 716 N N . LYS A 1 96 ? -17.919 1.986 37.750 1.00 93.44 96 LYS A N 1
ATOM 717 C CA . LYS A 1 96 ? -17.734 1.076 38.893 1.00 93.44 96 LYS A CA 1
ATOM 718 C C . LYS A 1 96 ? -16.310 0.534 39.093 1.00 93.44 96 LYS A C 1
ATOM 720 O O . LYS A 1 96 ? -15.800 0.587 40.213 1.00 93.44 96 LYS A O 1
ATOM 725 N N . ASP A 1 97 ? -15.675 0.053 38.026 1.00 91.81 97 ASP A N 1
ATOM 726 C CA . ASP A 1 97 ? -14.383 -0.640 38.100 1.00 91.81 97 ASP A CA 1
ATOM 727 C C . ASP A 1 97 ? -13.175 0.257 37.765 1.00 91.81 97 ASP A C 1
ATOM 729 O O . ASP A 1 97 ? -12.073 -0.007 38.246 1.00 91.81 97 ASP A O 1
ATOM 733 N N . ASP A 1 98 ? -13.369 1.334 36.997 1.00 94.62 98 ASP A N 1
ATOM 734 C CA . ASP A 1 98 ? -12.309 2.252 36.563 1.00 94.62 98 ASP A CA 1
ATOM 735 C C . ASP A 1 98 ? -12.810 3.704 36.590 1.00 94.62 98 ASP A C 1
ATOM 737 O O . ASP A 1 98 ? -13.885 4.018 36.073 1.00 94.62 98 ASP A O 1
ATOM 741 N N . ALA A 1 99 ? -12.003 4.598 37.165 1.00 94.50 99 ALA A N 1
ATOM 742 C CA . ALA A 1 99 ? -12.277 6.031 37.192 1.00 94.50 99 ALA A CA 1
ATOM 743 C C . ALA A 1 99 ? -12.345 6.646 35.784 1.00 94.50 99 ALA A C 1
ATOM 745 O O . ALA A 1 99 ? -12.972 7.680 35.626 1.00 94.50 99 ALA A O 1
ATOM 746 N N . TYR A 1 100 ? -11.727 6.015 34.779 1.00 94.56 100 TYR A N 1
ATOM 747 C CA . TYR A 1 100 ? -11.706 6.467 33.385 1.00 94.56 100 TYR A CA 1
ATOM 748 C C . TYR A 1 100 ? -12.375 5.461 32.443 1.00 94.56 100 TYR A C 1
ATOM 750 O O . TYR A 1 100 ? -11.880 5.197 31.337 1.00 94.56 100 TYR A O 1
ATOM 758 N N . THR A 1 101 ? -13.493 4.881 32.885 1.00 95.81 101 THR A N 1
ATOM 759 C CA . THR A 1 101 ? -14.255 3.909 32.097 1.00 95.81 101 THR A CA 1
ATOM 760 C C . THR A 1 101 ? -14.661 4.532 30.762 1.00 95.81 101 THR A C 1
ATOM 762 O O . THR A 1 101 ? -15.196 5.635 30.711 1.00 95.81 101 THR A O 1
ATOM 765 N N . MET A 1 102 ? -14.387 3.834 29.660 1.00 94.69 102 MET A N 1
ATOM 766 C CA . MET A 1 102 ? -14.701 4.302 28.310 1.00 94.69 102 MET A CA 1
ATOM 767 C C . MET A 1 102 ? -16.135 3.920 27.929 1.00 94.69 102 MET A C 1
ATOM 769 O O . MET A 1 102 ? -16.507 2.748 28.015 1.00 94.69 102 MET A O 1
ATOM 773 N N . SER A 1 103 ? -16.921 4.888 27.457 1.00 95.88 103 SER A N 1
ATOM 774 C CA . SER A 1 103 ? -18.190 4.608 26.781 1.00 95.88 103 SER A CA 1
ATOM 775 C C . SER A 1 103 ? -17.930 3.845 25.471 1.00 95.88 103 SER A C 1
ATOM 777 O O . SER A 1 103 ? -16.963 4.159 24.774 1.00 95.88 103 SER A O 1
ATOM 779 N N . PRO A 1 104 ? -18.750 2.843 25.099 1.00 92.31 104 PRO A N 1
ATOM 780 C CA . PRO A 1 104 ? -18.567 2.124 23.838 1.00 92.31 104 PRO A CA 1
ATOM 781 C C . PRO A 1 104 ? -18.839 2.992 22.597 1.00 92.31 104 PRO A C 1
ATOM 783 O O . PRO A 1 104 ? -18.456 2.598 21.497 1.00 92.31 104 PRO A O 1
ATOM 786 N N . ASP A 1 105 ? -19.492 4.147 22.751 1.00 94.94 105 ASP A N 1
ATOM 787 C CA . ASP A 1 105 ? -19.829 5.044 21.648 1.00 94.94 105 ASP A CA 1
ATOM 788 C C . ASP A 1 105 ? -18.639 5.915 21.218 1.00 94.94 105 ASP A C 1
ATOM 790 O O . ASP A 1 105 ? -17.997 6.593 22.027 1.00 94.94 105 ASP A O 1
ATOM 794 N N . VAL A 1 106 ? -18.397 5.962 19.905 1.00 91.44 106 VAL A N 1
ATOM 795 C CA . VAL A 1 106 ? -17.423 6.859 19.272 1.00 91.44 106 VAL A CA 1
ATOM 796 C C . VAL A 1 106 ? -18.102 7.582 18.117 1.00 91.44 106 VAL A C 1
ATOM 798 O O . VAL A 1 106 ? -18.608 6.954 17.190 1.00 91.44 106 VAL A O 1
ATOM 801 N N . HIS A 1 107 ? -18.081 8.913 18.147 1.00 91.25 107 HIS A N 1
ATOM 802 C CA . HIS A 1 107 ? -18.718 9.756 17.135 1.00 91.25 107 HIS A CA 1
ATOM 803 C C . HIS A 1 107 ? -17.660 10.452 16.280 1.00 91.25 107 HIS A C 1
ATOM 805 O O . HIS A 1 107 ? -16.843 11.213 16.789 1.00 91.25 107 HIS A O 1
ATOM 811 N N . GLY A 1 108 ? -17.657 10.199 14.971 1.00 88.56 108 GLY A N 1
ATOM 812 C CA . GLY A 1 108 ? -16.760 10.878 14.032 1.00 88.56 108 GLY A CA 1
ATOM 813 C C . GLY A 1 108 ? -17.256 12.278 13.663 1.00 88.56 108 GLY A C 1
ATOM 814 O O . GLY A 1 108 ? -18.446 12.467 13.402 1.00 88.56 108 GLY A O 1
ATOM 815 N N . GLN A 1 109 ? -16.340 13.245 13.594 1.00 85.19 109 GLN A N 1
ATOM 816 C CA . GLN A 1 109 ? -16.623 14.598 13.122 1.00 85.19 109 GLN A CA 1
ATOM 817 C C . GLN A 1 109 ? -15.971 14.873 11.758 1.00 85.19 109 GLN A C 1
ATOM 819 O O . GLN A 1 109 ? -14.791 14.571 11.554 1.00 85.19 109 GLN A O 1
ATOM 824 N N . ASN A 1 110 ? -16.738 15.472 10.840 1.00 86.62 110 ASN A N 1
ATOM 825 C CA . ASN A 1 110 ? -16.398 15.618 9.413 1.00 86.62 110 ASN A CA 1
ATOM 826 C C . ASN A 1 110 ? -16.136 17.070 8.975 1.00 86.62 110 ASN A C 1
ATOM 828 O O . ASN A 1 110 ? -16.055 17.365 7.784 1.00 86.62 110 ASN A O 1
ATOM 832 N N . GLY A 1 111 ? -16.062 17.998 9.920 1.00 86.19 111 GLY A N 1
ATOM 833 C CA . GLY A 1 111 ? -15.702 19.391 9.683 1.00 86.19 111 GLY A CA 1
ATOM 834 C C . GLY A 1 111 ? -16.812 20.223 9.057 1.00 86.19 111 GLY A C 1
ATOM 835 O O . GLY A 1 111 ? -16.530 21.299 8.535 1.00 86.19 111 GLY A O 1
ATOM 836 N N . THR A 1 112 ? -18.070 19.765 9.089 1.00 87.94 112 THR A N 1
ATOM 837 C CA . THR A 1 112 ? -19.176 20.483 8.430 1.00 87.94 112 THR A CA 1
ATOM 838 C C . THR A 1 112 ? -19.537 21.796 9.117 1.00 87.94 112 THR A C 1
ATOM 840 O O . THR A 1 112 ? -20.210 22.632 8.518 1.00 87.94 112 THR A O 1
ATOM 843 N N . GLY A 1 113 ? -19.131 21.987 10.376 1.00 86.12 113 GLY A N 1
ATOM 844 C CA . GLY A 1 113 ? -19.504 23.161 11.161 1.00 86.12 113 GLY A CA 1
ATOM 845 C C . GLY A 1 113 ? -20.998 23.224 11.493 1.00 86.12 113 GLY A C 1
ATOM 846 O O . GLY A 1 113 ? -21.470 24.259 11.950 1.00 86.12 113 GLY A O 1
ATOM 847 N N . ALA A 1 114 ? -21.756 22.146 11.277 1.00 90.19 114 ALA A N 1
ATOM 848 C CA . ALA A 1 114 ? -23.146 22.048 11.706 1.00 90.19 114 ALA A CA 1
ATOM 849 C C . ALA A 1 114 ? -23.231 21.576 13.164 1.00 90.19 114 ALA A C 1
ATOM 851 O O . ALA A 1 114 ? -22.396 20.794 13.621 1.00 90.19 114 ALA A O 1
ATOM 852 N N . LEU A 1 115 ? -24.262 22.013 13.886 1.00 91.62 115 LEU A N 1
ATOM 853 C CA . LEU A 1 115 ? -24.578 21.459 15.199 1.00 91.62 115 LEU A CA 1
ATOM 854 C C . LEU A 1 115 ? -25.114 20.029 15.033 1.00 91.62 115 LEU A C 1
ATOM 856 O O . LEU A 1 115 ? -25.984 19.788 14.195 1.00 91.62 115 LEU A O 1
ATOM 860 N N . ARG A 1 116 ? -24.602 19.095 15.832 1.00 92.81 116 ARG A N 1
ATOM 861 C CA . ARG A 1 116 ? -25.005 17.686 15.854 1.00 92.81 116 ARG A CA 1
ATOM 862 C C . ARG A 1 116 ? -25.232 17.220 17.284 1.00 92.81 116 ARG A C 1
ATOM 864 O O . ARG A 1 116 ? -24.626 17.748 18.215 1.00 92.81 116 ARG A O 1
ATOM 871 N N . THR A 1 117 ? -26.073 16.205 17.425 1.00 95.12 117 THR A N 1
ATOM 872 C CA . THR A 1 117 ? -26.307 15.511 18.690 1.00 95.12 117 THR A CA 1
ATOM 873 C C . THR A 1 117 ? -25.557 14.189 18.676 1.00 95.12 117 THR A C 1
ATOM 875 O O . THR A 1 117 ? -25.705 13.404 17.744 1.00 95.12 117 THR A O 1
ATOM 878 N N . MET A 1 118 ? -24.757 13.955 19.709 1.00 95.62 118 MET A N 1
ATOM 879 C CA . MET A 1 118 ? -24.051 12.703 19.970 1.00 95.62 118 MET A CA 1
ATOM 880 C C . MET A 1 118 ? -24.612 12.112 21.258 1.00 95.62 118 MET A C 1
ATOM 882 O O . MET A 1 118 ? -24.843 12.847 22.218 1.00 95.62 118 MET A O 1
ATOM 886 N N . VAL A 1 119 ? -24.838 10.805 21.286 1.00 97.44 119 VAL A N 1
ATOM 887 C CA . VAL A 1 119 ? -25.344 10.103 22.470 1.00 97.44 119 VAL A CA 1
ATOM 888 C C . VAL A 1 119 ? -24.325 9.053 22.884 1.00 97.44 119 VAL A C 1
ATOM 890 O O . VAL A 1 119 ? -23.830 8.312 22.037 1.00 97.44 119 VAL A O 1
ATOM 893 N N . PHE A 1 120 ? -24.017 9.012 24.176 1.00 97.62 120 PHE A N 1
ATOM 894 C CA . PHE A 1 120 ? -23.100 8.058 24.791 1.00 97.62 120 PHE A CA 1
ATOM 895 C C . PHE A 1 120 ? -23.834 7.283 25.882 1.00 97.62 120 PHE A C 1
ATOM 897 O O . PHE A 1 120 ? -24.540 7.894 26.685 1.00 97.62 120 PHE A O 1
ATOM 904 N N . ILE A 1 121 ? -23.649 5.968 25.960 1.00 97.44 121 ILE A N 1
ATOM 905 C CA . ILE A 1 121 ? -24.086 5.168 27.105 1.00 97.44 121 ILE A CA 1
ATOM 906 C C . ILE A 1 121 ? -22.969 5.069 28.142 1.00 97.44 121 ILE A C 1
ATOM 908 O O . ILE A 1 121 ? -21.797 4.863 27.821 1.00 97.44 121 ILE A O 1
ATOM 912 N N . MET A 1 122 ? -23.353 5.168 29.407 1.00 96.00 122 MET A N 1
ATOM 913 C CA . MET A 1 122 ? -22.532 4.826 30.560 1.00 96.00 122 MET A CA 1
ATOM 914 C C . MET A 1 122 ? -23.160 3.624 31.249 1.00 96.00 122 MET A C 1
ATOM 916 O O . MET A 1 122 ? -24.362 3.614 31.515 1.00 96.00 122 MET A O 1
ATOM 920 N N . ARG A 1 123 ? -22.345 2.611 31.528 1.00 95.38 123 ARG A N 1
ATOM 921 C CA . ARG A 1 123 ? -22.721 1.391 32.250 1.00 95.38 123 ARG A CA 1
ATOM 922 C C . ARG A 1 123 ? -22.148 1.454 33.657 1.00 95.38 123 ARG A C 1
ATOM 924 O O . ARG A 1 123 ? -20.951 1.702 33.807 1.00 95.38 123 ARG A O 1
ATOM 931 N N . ASP A 1 124 ? -23.011 1.271 34.649 1.00 94.88 124 ASP A N 1
ATOM 932 C CA . ASP A 1 124 ? -22.697 1.357 36.077 1.00 94.88 124 ASP A CA 1
ATOM 933 C C . ASP A 1 124 ? -21.884 2.618 36.479 1.00 94.88 124 ASP A C 1
ATOM 935 O O . ASP A 1 124 ? -20.811 2.486 37.084 1.00 94.88 124 ASP A O 1
ATOM 939 N N . PRO A 1 125 ? -22.333 3.847 36.136 1.00 94.50 125 PRO A N 1
ATOM 940 C CA . PRO A 1 125 ? -21.672 5.069 36.598 1.00 94.50 125 PRO A CA 1
ATOM 941 C C . PRO A 1 125 ? -21.802 5.233 38.121 1.00 94.50 125 PRO A C 1
ATOM 943 O O . PRO A 1 125 ? -22.855 4.939 38.698 1.00 94.50 125 PRO A O 1
ATOM 946 N N . VAL A 1 126 ? -20.740 5.718 38.776 1.00 92.50 126 VAL A N 1
ATOM 947 C CA . VAL A 1 126 ? -20.686 5.859 40.247 1.00 92.50 126 VAL A CA 1
ATOM 948 C C . VAL A 1 126 ? -20.598 7.296 40.758 1.00 92.50 126 VAL A C 1
ATOM 950 O O . VAL A 1 126 ? -20.746 7.488 41.963 1.00 92.50 126 VAL A O 1
ATOM 953 N N . TRP A 1 127 ? -20.384 8.282 39.880 1.00 91.31 127 TRP A N 1
ATOM 954 C CA . TRP A 1 127 ? -20.445 9.722 40.202 1.00 91.31 127 TRP A CA 1
ATOM 955 C C . TRP A 1 127 ? -19.645 10.120 41.459 1.00 91.31 127 TRP A C 1
ATOM 957 O O . TRP A 1 127 ? -20.117 10.868 42.312 1.00 91.31 127 TRP A O 1
ATOM 967 N N . SER A 1 128 ? -18.471 9.516 41.654 1.00 91.75 128 SER A N 1
ATOM 968 C CA . SER A 1 128 ? -17.669 9.670 42.871 1.00 91.75 128 SER A CA 1
ATOM 969 C C . SER A 1 128 ? -16.527 10.674 42.691 1.00 91.75 128 SER A C 1
ATOM 971 O O . SER A 1 128 ? -15.648 10.754 43.556 1.00 91.75 128 SER A O 1
ATOM 973 N N . GLY A 1 129 ? -16.514 11.425 41.584 1.00 93.00 129 GLY A N 1
ATOM 974 C CA . GLY A 1 129 ? -15.492 12.416 41.277 1.00 93.00 129 GLY A CA 1
ATOM 975 C C . GLY A 1 129 ? -14.080 11.835 41.181 1.00 93.00 129 GLY A C 1
ATOM 976 O O . GLY A 1 129 ? -13.133 12.470 41.649 1.00 93.00 129 GLY A O 1
ATOM 977 N N . ARG A 1 130 ? -13.904 10.599 40.684 1.00 94.00 130 ARG A N 1
ATOM 978 C CA . ARG A 1 130 ? -12.577 9.947 40.652 1.00 94.00 130 ARG A CA 1
ATOM 979 C C . ARG A 1 130 ? -11.707 10.328 39.450 1.00 94.00 130 ARG A C 1
ATOM 981 O O . ARG A 1 130 ? -10.521 9.986 39.462 1.00 94.00 130 ARG A O 1
ATOM 988 N N . GLU A 1 131 ? -12.235 11.030 38.446 1.00 93.44 131 GLU A N 1
ATOM 989 C CA . GLU A 1 131 ? -11.402 11.568 37.367 1.00 93.44 131 GLU A CA 1
ATOM 990 C C . GLU A 1 131 ? -10.544 12.759 37.841 1.00 93.44 131 GLU A C 1
ATOM 992 O O . GLU A 1 131 ? -10.712 13.321 38.931 1.00 93.44 131 GLU A O 1
ATOM 997 N N . ASN A 1 132 ? -9.591 13.168 36.999 1.00 91.44 132 ASN A N 1
ATOM 998 C CA . ASN A 1 132 ? -8.747 14.341 37.212 1.00 91.44 132 ASN A CA 1
ATOM 999 C C . ASN A 1 132 ? -9.576 15.562 37.625 1.00 91.44 132 ASN A C 1
ATOM 1001 O O . ASN A 1 132 ? -10.596 15.863 37.022 1.00 91.44 132 ASN A O 1
ATOM 1005 N N . GLY A 1 133 ? -9.115 16.312 38.629 1.00 89.56 133 GLY A N 1
ATOM 1006 C CA . GLY A 1 133 ? -9.827 17.503 39.111 1.00 89.56 133 GLY A CA 1
ATOM 1007 C C . GLY A 1 133 ? -11.057 17.220 39.980 1.00 89.56 133 GLY A C 1
ATOM 1008 O O . GLY A 1 133 ? -11.683 18.176 40.433 1.00 89.56 133 GLY A O 1
ATOM 1009 N N . GLY A 1 134 ? -11.355 15.950 40.273 1.00 92.19 134 GLY A N 1
ATOM 1010 C CA . GLY A 1 134 ? -12.530 15.567 41.052 1.00 92.19 134 GLY A CA 1
ATOM 1011 C C . GLY A 1 134 ? -13.794 15.416 40.204 1.00 92.19 134 GLY A C 1
ATOM 1012 O O . GLY A 1 134 ? -14.879 15.624 40.736 1.00 92.19 134 GLY A O 1
ATOM 1013 N N . HIS A 1 135 ? -13.633 15.145 38.904 1.00 93.88 135 HIS A N 1
ATOM 1014 C CA . HIS A 1 135 ? -14.705 15.122 37.912 1.00 93.88 135 HIS A CA 1
ATOM 1015 C C . HIS A 1 135 ? -15.337 13.737 37.738 1.00 93.88 135 HIS A C 1
ATOM 1017 O O . HIS A 1 135 ? -14.722 12.719 38.065 1.00 93.88 135 HIS A O 1
ATOM 1023 N N . ASP A 1 136 ? -16.568 13.707 37.222 1.00 94.56 136 ASP A N 1
ATOM 1024 C CA . ASP A 1 136 ? -17.332 12.468 37.027 1.00 94.56 136 ASP A CA 1
ATOM 1025 C C . ASP A 1 136 ? -17.266 11.940 35.600 1.00 94.56 136 ASP A C 1
ATOM 1027 O O . ASP A 1 136 ? -17.431 10.744 35.381 1.00 94.56 136 ASP A O 1
ATOM 1031 N N . LEU A 1 137 ? -17.087 12.822 34.619 1.00 95.31 137 LEU A N 1
ATOM 1032 C CA . LEU A 1 137 ? -16.950 12.431 33.223 1.00 95.31 137 LEU A CA 1
ATOM 1033 C C . LEU A 1 137 ? -16.236 13.494 32.399 1.00 95.31 137 LEU A C 1
ATOM 1035 O O . LEU A 1 137 ? -16.241 14.688 32.719 1.00 95.31 137 LEU A O 1
ATOM 1039 N N . ARG A 1 138 ? -15.694 13.060 31.264 1.00 94.50 138 ARG A N 1
ATOM 1040 C CA . ARG A 1 138 ? -15.037 13.928 30.292 1.00 94.50 138 ARG A CA 1
ATOM 1041 C C . ARG A 1 138 ? -15.382 13.559 28.860 1.00 94.50 138 ARG A C 1
ATOM 1043 O O . ARG A 1 138 ? -15.362 12.396 28.452 1.00 94.50 138 ARG A O 1
ATOM 1050 N N . ILE A 1 139 ? -15.650 14.592 28.071 1.00 94.88 139 ILE A N 1
ATOM 1051 C CA . ILE A 1 139 ? -15.809 14.492 26.620 1.00 94.88 139 ILE A CA 1
ATOM 1052 C C . ILE A 1 139 ? -14.447 14.766 25.994 1.00 94.88 139 ILE A C 1
ATOM 1054 O O . ILE A 1 139 ? -13.839 15.802 26.267 1.00 94.88 139 ILE A O 1
ATOM 1058 N N . ASN A 1 140 ? -13.976 13.858 25.147 1.00 90.75 140 ASN A N 1
ATOM 1059 C CA . ASN A 1 140 ? -12.644 13.904 24.561 1.00 90.75 140 ASN A CA 1
ATOM 1060 C C . ASN A 1 140 ? -12.711 14.094 23.049 1.00 90.75 140 ASN A C 1
ATOM 1062 O O . ASN A 1 140 ? -13.435 13.367 22.377 1.00 90.75 140 ASN A O 1
ATOM 1066 N N . GLY A 1 141 ? -11.884 14.993 22.513 1.00 84.56 141 GLY A N 1
ATOM 1067 C CA . GLY A 1 141 ? -11.623 15.113 21.075 1.00 84.56 141 GLY A CA 1
ATOM 1068 C C . GLY A 1 141 ? -10.184 14.758 20.707 1.00 84.56 141 GLY A C 1
ATOM 1069 O O . GLY A 1 141 ? -9.433 15.644 20.293 1.00 84.56 141 GLY A O 1
ATOM 1070 N N . ILE A 1 142 ? -9.743 13.503 20.886 1.00 68.94 142 ILE A N 1
ATOM 1071 C CA . ILE A 1 142 ? -8.365 13.126 20.500 1.00 68.94 142 ILE A CA 1
ATOM 1072 C C . ILE A 1 142 ? -8.165 13.403 19.010 1.00 68.94 142 ILE A C 1
ATOM 1074 O O . ILE A 1 142 ? -9.010 13.084 18.182 1.00 68.94 142 ILE A O 1
ATOM 1078 N N . ASN A 1 143 ? -7.025 14.011 18.670 1.00 65.25 143 ASN A N 1
ATOM 1079 C CA . ASN A 1 143 ? -6.678 14.422 17.305 1.00 65.25 143 ASN A CA 1
ATOM 1080 C C . ASN A 1 143 ? -7.621 15.474 16.675 1.00 65.25 143 ASN A C 1
ATOM 1082 O O . ASN A 1 143 ? -7.469 15.784 15.497 1.00 65.25 143 ASN A O 1
ATOM 1086 N N . GLY A 1 144 ? -8.501 16.098 17.471 1.00 67.94 144 GLY A N 1
ATOM 1087 C CA . GLY A 1 144 ? -9.432 17.153 17.061 1.00 67.94 144 GLY A CA 1
ATOM 1088 C C . GLY A 1 144 ? -9.562 18.299 18.071 1.00 67.94 144 GLY A C 1
ATOM 1089 O O . GLY A 1 144 ? -8.807 18.382 19.035 1.00 67.94 144 GLY A O 1
ATOM 1090 N N . SER A 1 145 ? -10.522 19.199 17.849 1.00 78.44 145 SER A N 1
ATOM 1091 C CA . SER A 1 145 ? -11.014 20.136 18.874 1.00 78.44 145 SER A CA 1
ATOM 1092 C C . SER A 1 145 ? -12.515 19.942 19.022 1.00 78.44 145 SER A C 1
ATOM 1094 O O . SER A 1 145 ? -13.199 19.739 18.021 1.00 78.44 145 SER A O 1
ATOM 1096 N N . ILE A 1 146 ? -13.030 20.024 20.247 1.00 89.06 146 ILE A N 1
ATOM 1097 C CA . ILE A 1 146 ? -14.466 19.908 20.514 1.00 89.06 146 ILE A CA 1
ATOM 1098 C C . ILE A 1 146 ? -15.053 21.268 20.872 1.00 89.06 146 ILE A C 1
ATOM 1100 O O . ILE A 1 146 ? -14.437 22.076 21.569 1.00 89.06 146 ILE A O 1
ATOM 1104 N N . ALA A 1 147 ? -16.258 21.519 20.370 1.00 92.56 147 ALA A N 1
ATOM 1105 C CA . ALA A 1 147 ? -17.036 22.717 20.649 1.00 92.56 147 ALA A CA 1
ATOM 1106 C C . ALA A 1 147 ? -18.438 22.289 21.088 1.00 92.56 147 ALA A C 1
ATOM 1108 O O . ALA A 1 147 ? -19.307 22.027 20.257 1.00 92.56 147 ALA A O 1
ATOM 1109 N N . VAL A 1 148 ? -18.624 22.176 22.400 1.00 95.25 148 VAL A N 1
ATOM 1110 C CA . VAL A 1 148 ? -19.836 21.647 23.027 1.00 95.25 148 VAL A CA 1
ATOM 1111 C C . VAL A 1 148 ? -20.766 22.793 23.394 1.00 95.25 148 VAL A C 1
ATOM 1113 O O . VAL A 1 148 ? -20.406 23.697 24.148 1.00 95.25 148 VAL A O 1
ATOM 1116 N N . LYS A 1 149 ? -21.978 22.759 22.852 1.00 96.44 149 LYS A N 1
ATOM 1117 C CA . LYS A 1 149 ? -23.039 23.719 23.151 1.00 96.44 149 LYS A CA 1
ATOM 1118 C C . LYS A 1 149 ? -23.784 23.317 24.420 1.00 96.44 149 LYS A C 1
ATOM 1120 O O . LYS A 1 149 ? -23.975 24.151 25.301 1.00 96.44 149 LYS A O 1
ATOM 1125 N N . ARG A 1 150 ? -24.194 22.050 24.517 1.00 97.12 150 ARG A N 1
ATOM 1126 C CA . ARG A 1 150 ? -24.998 21.525 25.626 1.00 97.12 150 ARG A CA 1
ATOM 1127 C C . ARG A 1 150 ? -24.601 20.089 25.939 1.00 97.12 150 ARG A C 1
ATOM 1129 O O . ARG A 1 150 ? -24.319 19.321 25.023 1.00 97.12 150 ARG A O 1
ATOM 1136 N N . VAL A 1 151 ? -24.616 19.745 27.221 1.00 97.69 151 VAL A N 1
ATOM 1137 C CA . VAL A 1 151 ? -24.509 18.369 27.711 1.00 97.69 151 VAL A CA 1
ATOM 1138 C C . VAL A 1 151 ? -25.689 18.088 28.619 1.00 97.69 151 VAL A C 1
ATOM 1140 O O . VAL A 1 151 ? -26.060 18.935 29.430 1.00 97.69 151 VAL A O 1
ATOM 1143 N N . GLU A 1 152 ? -26.265 16.905 28.482 1.00 96.56 152 GLU A N 1
ATOM 1144 C CA . GLU A 1 152 ? -27.344 16.407 29.318 1.00 96.56 152 GLU A CA 1
ATOM 1145 C C . GLU A 1 152 ? -27.065 14.958 29.715 1.00 96.56 152 GLU A C 1
ATOM 1147 O O . GLU A 1 152 ? -26.648 14.158 28.887 1.00 96.56 152 GLU A O 1
ATOM 1152 N N . VAL A 1 153 ? -27.292 14.626 30.981 1.00 95.88 153 VAL A N 1
ATOM 1153 C CA . VAL A 1 153 ? -27.219 13.277 31.535 1.00 95.88 153 VAL A CA 1
ATOM 1154 C C . VAL A 1 153 ? -28.626 12.866 31.954 1.00 95.88 153 VAL A C 1
ATOM 1156 O O . VAL A 1 153 ? -29.274 13.550 32.748 1.00 95.88 153 VAL A O 1
ATOM 1159 N N . THR A 1 154 ? -29.095 11.736 31.435 1.00 94.06 154 THR A N 1
ATOM 1160 C CA . THR A 1 154 ? -30.439 11.206 31.692 1.00 94.06 154 THR A CA 1
ATOM 1161 C C . THR A 1 154 ? -30.409 9.698 31.931 1.00 94.06 154 THR A C 1
ATOM 1163 O O . THR A 1 154 ? -29.528 8.990 31.446 1.00 94.06 154 THR A O 1
ATOM 1166 N N . LEU A 1 155 ? -31.378 9.186 32.690 1.00 93.31 155 LEU A N 1
ATOM 1167 C CA . LEU A 1 155 ? -31.614 7.743 32.817 1.00 93.31 155 LEU A CA 1
ATOM 1168 C C . LEU A 1 155 ? -32.546 7.199 31.723 1.00 93.31 155 LEU A C 1
ATOM 1170 O O . LEU A 1 155 ? -32.651 5.984 31.536 1.00 93.31 155 LEU A O 1
ATOM 1174 N N . GLU A 1 156 ? -33.245 8.088 31.018 1.00 93.38 156 GLU A N 1
ATOM 1175 C CA . GLU A 1 156 ? -34.144 7.727 29.930 1.00 93.38 156 GLU A CA 1
ATOM 1176 C C . GLU A 1 156 ? -33.335 7.435 28.664 1.00 93.38 156 GLU A C 1
ATOM 1178 O O . GLU A 1 156 ? -32.518 8.247 28.237 1.00 93.38 156 GLU A O 1
ATOM 1183 N N . ARG A 1 157 ? -33.552 6.259 28.064 1.00 93.56 157 ARG A N 1
ATOM 1184 C CA . ARG A 1 157 ? -32.907 5.891 26.797 1.00 93.56 157 ARG A CA 1
ATOM 1185 C C . ARG A 1 157 ? -33.466 6.787 25.687 1.00 93.56 157 ARG A C 1
ATOM 1187 O O . ARG A 1 157 ? -34.676 6.727 25.470 1.00 93.56 157 ARG A O 1
ATOM 1194 N N . PRO A 1 158 ? -32.631 7.557 24.963 1.00 94.44 158 PRO A N 1
ATOM 1195 C CA . PRO A 1 158 ? -33.110 8.328 23.820 1.00 94.44 158 PRO A CA 1
ATOM 1196 C C . PRO A 1 158 ? -33.725 7.408 22.758 1.00 94.44 158 PRO A C 1
ATOM 1198 O O . PRO A 1 158 ? -33.207 6.317 22.519 1.00 94.44 158 PRO A O 1
ATOM 1201 N N . GLU A 1 159 ? -34.824 7.839 22.134 1.00 91.12 159 GLU A N 1
ATOM 1202 C CA . GLU A 1 159 ? -35.637 7.003 21.232 1.00 91.12 159 GLU A CA 1
ATOM 1203 C C . GLU A 1 159 ? -34.826 6.440 20.053 1.00 91.12 159 GLU A C 1
ATOM 1205 O O . GLU A 1 159 ? -34.908 5.250 19.757 1.00 91.12 159 GLU A O 1
ATOM 1210 N N . ASP A 1 160 ? -33.959 7.267 19.463 1.00 88.69 160 ASP A N 1
ATOM 1211 C CA . ASP A 1 160 ? -33.109 6.900 18.323 1.00 88.69 160 ASP A CA 1
ATOM 1212 C C . ASP A 1 160 ? -31.750 6.296 18.735 1.00 88.69 160 ASP A C 1
ATOM 1214 O O . ASP A 1 160 ? -30.870 6.105 17.894 1.00 88.69 160 ASP A O 1
ATOM 1218 N N . TYR A 1 161 ? -31.531 6.011 20.027 1.00 93.75 161 TYR A N 1
ATOM 1219 C CA . TYR A 1 161 ? -30.251 5.475 20.491 1.00 93.75 161 TYR A CA 1
ATOM 1220 C C . TYR A 1 161 ? -30.097 3.978 20.192 1.00 93.75 161 TYR A C 1
ATOM 1222 O O . TYR A 1 161 ? -30.814 3.120 20.732 1.00 93.75 161 TYR A O 1
ATOM 1230 N N . ILE A 1 162 ? -29.071 3.671 19.404 1.00 90.75 162 ILE A N 1
ATOM 1231 C CA . ILE A 1 162 ? -28.592 2.321 19.121 1.00 90.75 162 ILE A CA 1
ATOM 1232 C C . ILE A 1 162 ? -27.344 2.089 19.976 1.00 90.75 162 ILE A C 1
ATOM 1234 O O . ILE A 1 162 ? -26.376 2.828 19.842 1.00 90.75 162 ILE A O 1
ATOM 1238 N N . ASP A 1 163 ? -27.370 1.082 20.856 1.00 91.31 163 ASP A N 1
ATOM 1239 C CA . ASP A 1 163 ? -26.184 0.694 21.632 1.00 91.31 163 ASP A CA 1
ATOM 1240 C C . ASP A 1 163 ? -25.199 -0.021 20.688 1.00 91.31 163 ASP A C 1
ATOM 1242 O O . ASP A 1 163 ? -25.560 -1.071 20.147 1.00 91.31 163 ASP A O 1
ATOM 1246 N N . PRO A 1 164 ? -23.969 0.491 20.486 1.00 86.69 164 PRO A N 1
ATOM 1247 C CA . PRO A 1 164 ? -23.014 -0.090 19.541 1.00 86.69 164 PRO A CA 1
ATOM 1248 C C . PRO A 1 164 ? -22.621 -1.534 19.867 1.00 86.69 164 PRO A C 1
ATOM 1250 O O . PRO A 1 164 ? -22.277 -2.309 18.975 1.00 86.69 164 PRO A O 1
ATOM 1253 N N . VAL A 1 165 ? -22.661 -1.926 21.144 1.00 85.31 165 VAL A N 1
ATOM 1254 C CA . VAL A 1 165 ? -22.377 -3.304 21.560 1.00 85.31 165 VAL A CA 1
ATOM 1255 C C . VAL A 1 165 ? -23.566 -4.203 21.244 1.00 85.31 165 VAL A C 1
ATOM 1257 O O . VAL A 1 165 ? -23.363 -5.296 20.721 1.00 85.31 165 VAL A O 1
ATOM 1260 N N . GLU A 1 166 ? -24.795 -3.746 21.514 1.00 87.00 166 GLU A N 1
ATOM 1261 C CA . GLU A 1 166 ? -26.003 -4.482 21.114 1.00 87.00 166 GLU A CA 1
ATOM 1262 C C . GLU A 1 166 ? -26.076 -4.607 19.584 1.00 87.00 166 GLU A C 1
ATOM 1264 O O . GLU A 1 166 ? -26.430 -5.666 19.070 1.00 87.00 166 GLU A O 1
ATOM 1269 N N . GLU A 1 167 ? -25.732 -3.554 18.841 1.00 85.38 167 GLU A N 1
ATOM 1270 C CA . GLU A 1 167 ? -25.687 -3.563 17.378 1.00 85.38 167 GLU A CA 1
ATOM 1271 C C . GLU A 1 167 ? -24.668 -4.578 16.859 1.00 85.38 167 GLU A C 1
ATOM 1273 O O . GLU A 1 167 ? -25.007 -5.414 16.019 1.00 85.38 167 GLU A O 1
ATOM 1278 N N . LEU A 1 168 ? -23.449 -4.562 17.408 1.00 81.44 168 LEU A N 1
ATOM 1279 C CA . LEU A 1 168 ? -22.409 -5.526 17.068 1.00 81.44 168 LEU A CA 1
ATOM 1280 C C . LEU A 1 168 ? -22.844 -6.968 17.363 1.00 81.44 168 LEU A C 1
ATOM 1282 O O . LEU A 1 168 ? -22.636 -7.850 16.534 1.00 81.44 168 LEU A O 1
ATOM 1286 N N . ASP A 1 169 ? -23.458 -7.218 18.521 1.00 81.06 169 ASP A N 1
ATOM 1287 C CA . ASP A 1 169 ? -23.910 -8.558 18.909 1.00 81.06 169 ASP A CA 1
ATOM 1288 C C . ASP A 1 169 ? -25.109 -9.046 18.073 1.00 81.06 169 ASP A C 1
ATOM 1290 O O . ASP A 1 169 ? -25.296 -10.252 17.899 1.00 81.06 169 ASP A O 1
ATOM 1294 N N . ASN A 1 170 ? -25.903 -8.126 17.515 1.00 82.12 170 ASN A N 1
ATOM 1295 C CA . ASN A 1 170 ? -27.019 -8.436 16.619 1.00 82.12 170 ASN A CA 1
ATOM 1296 C C . ASN A 1 170 ? -26.628 -8.466 15.132 1.00 82.12 170 ASN A C 1
ATOM 1298 O O . ASN A 1 170 ? -27.457 -8.842 14.290 1.00 82.12 170 ASN A O 1
ATOM 1302 N N . MET A 1 171 ? -25.395 -8.081 14.795 1.00 77.25 171 MET A N 1
ATOM 1303 C CA . MET A 1 171 ? -24.911 -8.045 13.423 1.00 77.25 171 MET A CA 1
ATOM 1304 C C . MET A 1 171 ? -24.943 -9.451 12.821 1.00 77.25 171 MET A C 1
ATOM 1306 O O . MET A 1 171 ? -24.432 -10.423 13.380 1.00 77.25 171 MET A O 1
ATOM 1310 N N . ARG A 1 172 ? -25.583 -9.578 11.657 1.00 71.19 172 ARG A N 1
ATOM 1311 C CA . ARG A 1 172 ? -25.643 -10.843 10.922 1.00 71.19 172 ARG A CA 1
ATOM 1312 C C . ARG A 1 172 ? -24.551 -10.865 9.859 1.00 71.19 172 ARG A C 1
ATOM 1314 O O . ARG A 1 172 ? -24.294 -9.826 9.255 1.00 71.19 172 ARG A O 1
ATOM 1321 N N . PRO A 1 173 ? -23.957 -12.036 9.569 1.00 66.69 173 PRO A N 1
ATOM 1322 C CA . PRO A 1 173 ? -23.057 -12.171 8.435 1.00 66.69 173 PRO A CA 1
ATOM 1323 C C . PRO A 1 173 ? -23.734 -11.689 7.151 1.00 66.69 173 PRO A C 1
ATOM 1325 O O . PRO A 1 173 ? -24.918 -11.961 6.927 1.00 66.69 173 PRO A O 1
ATOM 1328 N N . ASN A 1 174 ? -22.972 -11.009 6.296 1.00 69.56 174 ASN A N 1
ATOM 1329 C CA . ASN A 1 174 ? -23.454 -10.591 4.986 1.00 69.56 174 ASN A CA 1
ATOM 1330 C C . ASN A 1 174 ? -23.962 -11.806 4.194 1.00 69.56 174 ASN A C 1
ATOM 1332 O O . ASN A 1 174 ? -23.253 -12.801 4.034 1.00 69.56 174 ASN A O 1
ATOM 1336 N N . VAL A 1 175 ? -25.194 -11.721 3.684 1.00 69.06 175 VAL A N 1
ATOM 1337 C CA . VAL A 1 175 ? -25.740 -12.730 2.770 1.00 69.06 175 VAL A CA 1
ATOM 1338 C C . VAL A 1 175 ? -25.176 -12.446 1.385 1.00 69.06 175 VAL A C 1
ATOM 1340 O O . VAL A 1 175 ? -25.535 -11.459 0.748 1.00 69.06 175 VAL A O 1
ATOM 1343 N N . LEU A 1 176 ? -24.268 -13.303 0.931 1.00 73.31 176 LEU A N 1
ATOM 1344 C CA . LEU A 1 176 ? -23.651 -13.183 -0.385 1.00 73.31 176 LEU A CA 1
ATOM 1345 C C . LEU A 1 176 ? -24.517 -13.851 -1.450 1.00 73.31 176 LEU A C 1
ATOM 1347 O O . LEU A 1 176 ? -25.162 -14.872 -1.198 1.00 73.31 176 LEU A O 1
ATOM 1351 N N . ASN A 1 177 ? -24.489 -13.304 -2.665 1.00 81.81 177 ASN A N 1
ATOM 1352 C CA . ASN A 1 177 ? -25.099 -13.974 -3.806 1.00 81.81 177 ASN A CA 1
ATOM 1353 C C . ASN A 1 177 ? -24.391 -15.314 -4.078 1.00 81.81 177 ASN A C 1
ATOM 1355 O O . ASN A 1 177 ? -23.168 -15.406 -3.923 1.00 81.81 177 ASN A O 1
ATOM 1359 N N . PRO A 1 178 ? -25.120 -16.346 -4.540 1.00 80.38 178 PRO A N 1
ATOM 1360 C CA . PRO A 1 178 ? -24.505 -17.596 -4.968 1.00 80.38 178 PRO A CA 1
ATOM 1361 C C . PRO A 1 178 ? -23.406 -17.347 -6.013 1.00 80.38 178 PRO A C 1
ATOM 1363 O O . PRO A 1 178 ? -23.648 -16.695 -7.026 1.00 80.38 178 PRO A O 1
ATOM 1366 N N . GLY A 1 179 ? -22.203 -17.872 -5.767 1.00 79.56 179 GLY A N 1
ATOM 1367 C CA . GLY A 1 179 ? -21.037 -17.701 -6.644 1.00 79.56 179 GLY A CA 1
ATOM 1368 C C . GLY A 1 179 ? -20.136 -16.507 -6.309 1.00 79.56 179 GLY A C 1
ATOM 1369 O O . GLY A 1 179 ? -19.111 -16.339 -6.963 1.00 79.56 179 GLY A O 1
ATOM 1370 N N . MET A 1 180 ? -20.475 -15.707 -5.295 1.00 77.56 180 MET A N 1
ATOM 1371 C CA . MET A 1 180 ? -19.593 -14.665 -4.765 1.00 77.56 180 MET A CA 1
ATOM 1372 C C . MET A 1 180 ? -18.883 -15.141 -3.497 1.00 77.56 180 MET A C 1
ATOM 1374 O O . MET A 1 180 ? -19.515 -15.657 -2.576 1.00 77.56 180 MET A O 1
ATOM 1378 N N . THR A 1 181 ? -17.578 -14.889 -3.430 1.00 77.69 181 THR A N 1
ATOM 1379 C CA . THR A 1 181 ? -16.788 -14.979 -2.198 1.00 77.69 181 THR A CA 1
ATOM 1380 C C . THR A 1 181 ? -16.531 -13.560 -1.709 1.00 77.69 181 THR A C 1
ATOM 1382 O O . THR A 1 181 ? -16.023 -12.742 -2.473 1.00 77.69 181 THR A O 1
ATOM 1385 N N . ALA A 1 182 ? -16.872 -13.252 -0.457 1.00 80.00 182 ALA A N 1
ATOM 1386 C CA . ALA A 1 182 ? -16.477 -11.991 0.161 1.00 80.00 182 ALA A CA 1
ATOM 1387 C C . ALA A 1 182 ? -15.316 -12.229 1.115 1.00 80.00 182 ALA A C 1
ATOM 1389 O O . ALA A 1 182 ? -15.409 -13.034 2.042 1.00 80.00 182 ALA A O 1
ATOM 1390 N N . ILE A 1 183 ? -14.248 -11.475 0.889 1.00 82.50 183 ILE A N 1
ATOM 1391 C CA . ILE A 1 183 ? -13.134 -11.342 1.815 1.00 82.50 183 ILE A CA 1
ATOM 1392 C C . ILE A 1 183 ? -13.331 -9.998 2.504 1.00 82.50 183 ILE A C 1
ATOM 1394 O O . ILE A 1 183 ? -13.217 -8.953 1.868 1.00 82.50 183 ILE A O 1
ATOM 1398 N N . GLN A 1 184 ? -13.665 -10.023 3.791 1.00 84.88 184 GLN A N 1
ATOM 1399 C CA . GLN A 1 184 ? -13.705 -8.809 4.598 1.00 84.88 184 GLN A CA 1
ATOM 1400 C C . GLN A 1 184 ? -12.358 -8.658 5.279 1.00 84.88 184 GLN A C 1
ATOM 1402 O O . GLN A 1 184 ? -11.928 -9.536 6.033 1.00 84.88 184 GLN A O 1
ATOM 1407 N N . GLN A 1 185 ? -11.675 -7.567 4.957 1.00 85.88 185 GLN A N 1
ATOM 1408 C CA . GLN A 1 185 ? -10.263 -7.421 5.244 1.00 85.88 185 GLN A CA 1
ATOM 1409 C C . GLN A 1 185 ? -10.001 -6.312 6.259 1.00 85.88 185 GLN A C 1
ATOM 1411 O O . GLN A 1 185 ? -10.393 -5.168 6.053 1.00 85.88 185 GLN A O 1
ATOM 1416 N N . TRP A 1 186 ? -9.252 -6.638 7.312 1.00 88.50 186 TRP A N 1
ATOM 1417 C CA . TRP A 1 186 ? -8.601 -5.646 8.166 1.00 88.50 186 TRP A CA 1
ATOM 1418 C C . TRP A 1 186 ? -7.226 -5.308 7.590 1.00 88.50 186 TRP A C 1
ATOM 1420 O O . TRP A 1 186 ? -6.364 -6.178 7.525 1.00 88.50 186 TRP A O 1
ATOM 1430 N N . GLN A 1 187 ? -6.998 -4.072 7.148 1.00 87.94 187 GLN A N 1
ATOM 1431 C CA . GLN A 1 187 ? -5.716 -3.653 6.574 1.00 87.94 187 GLN A CA 1
ATOM 1432 C C . GLN A 1 187 ? -4.883 -2.854 7.582 1.00 87.94 187 GLN A C 1
ATOM 1434 O O . GLN A 1 187 ? -5.368 -1.877 8.148 1.00 87.94 187 GLN A O 1
ATOM 1439 N N . VAL A 1 188 ? -3.609 -3.228 7.747 1.00 85.88 188 VAL A N 1
ATOM 1440 C CA . VAL A 1 188 ? -2.617 -2.451 8.509 1.00 85.88 188 VAL A CA 1
ATOM 1441 C C . VAL A 1 188 ? -1.381 -2.151 7.663 1.00 85.88 188 VAL A C 1
ATOM 1443 O O . VAL A 1 188 ? -0.894 -2.998 6.912 1.00 85.88 188 VAL A O 1
ATOM 1446 N N . HIS A 1 189 ? -0.877 -0.919 7.763 1.00 78.81 189 HIS A N 1
ATOM 1447 C CA . HIS A 1 189 ? 0.292 -0.440 6.999 1.00 78.81 189 HIS A CA 1
ATOM 1448 C C . HIS A 1 189 ? 1.588 -0.450 7.816 1.00 78.81 189 HIS A C 1
ATOM 1450 O O . HIS A 1 189 ? 2.637 -0.040 7.328 1.00 78.81 189 HIS A O 1
ATOM 1456 N N . TYR A 1 190 ? 1.517 -0.889 9.068 1.00 73.69 190 TYR A N 1
ATOM 1457 C CA . TYR A 1 190 ? 2.616 -0.879 10.023 1.00 73.69 190 TYR A CA 1
ATOM 1458 C C . TYR A 1 190 ? 2.774 -2.253 10.677 1.00 73.69 190 TYR A C 1
ATOM 1460 O O . TYR A 1 190 ? 1.909 -3.126 10.571 1.00 73.69 190 TYR A O 1
ATOM 1468 N N . ARG A 1 191 ? 3.913 -2.446 11.344 1.00 73.62 191 ARG A N 1
ATOM 1469 C CA . ARG A 1 191 ? 4.159 -3.624 12.174 1.00 73.62 191 ARG A CA 1
ATOM 1470 C C . ARG A 1 191 ? 3.224 -3.585 13.381 1.00 73.62 191 ARG A C 1
ATOM 1472 O O . ARG A 1 191 ? 3.260 -2.614 14.126 1.00 73.62 191 ARG A O 1
ATOM 1479 N N . LEU A 1 192 ? 2.455 -4.648 13.587 1.00 81.75 192 LEU A N 1
ATOM 1480 C CA . LEU A 1 192 ? 1.656 -4.808 14.800 1.00 81.75 192 LEU A CA 1
ATOM 1481 C C . LEU A 1 192 ? 2.562 -4.992 16.015 1.00 81.75 192 LEU A C 1
ATOM 1483 O O . LEU A 1 192 ? 3.513 -5.783 15.980 1.00 81.75 192 LEU A O 1
ATOM 1487 N N . ASN A 1 193 ? 2.241 -4.290 17.093 1.00 83.12 193 ASN A N 1
ATOM 1488 C CA . ASN A 1 193 ? 2.874 -4.501 18.382 1.00 83.12 193 ASN A CA 1
ATOM 1489 C C . ASN A 1 193 ? 2.286 -5.756 19.054 1.00 83.12 193 ASN A C 1
ATOM 1491 O O . ASN A 1 193 ? 1.161 -6.155 18.751 1.00 83.12 193 ASN A O 1
ATOM 1495 N N . PRO A 1 194 ? 2.994 -6.382 20.012 1.00 82.56 194 PRO A N 1
ATOM 1496 C CA . PRO A 1 194 ? 2.460 -7.527 20.755 1.00 82.56 194 PRO A CA 1
ATOM 1497 C C . PRO A 1 194 ? 1.109 -7.263 21.440 1.00 82.56 194 PRO A C 1
ATOM 1499 O O . PRO A 1 194 ? 0.306 -8.178 21.581 1.00 82.56 194 PRO A O 1
ATOM 1502 N N . GLU A 1 195 ? 0.845 -6.019 21.842 1.00 81.81 195 GLU A N 1
ATOM 1503 C CA . GLU A 1 195 ? -0.430 -5.583 22.429 1.00 81.81 195 GLU A CA 1
ATOM 1504 C C . GLU A 1 195 ? -1.601 -5.620 21.433 1.00 81.81 195 GLU A C 1
ATOM 1506 O O . GLU A 1 195 ? -2.716 -5.985 21.811 1.00 81.81 195 GLU A O 1
ATOM 1511 N N . ASP A 1 196 ? -1.340 -5.358 20.147 1.00 84.50 196 ASP A N 1
ATOM 1512 C CA . ASP A 1 196 ? -2.343 -5.465 19.080 1.00 84.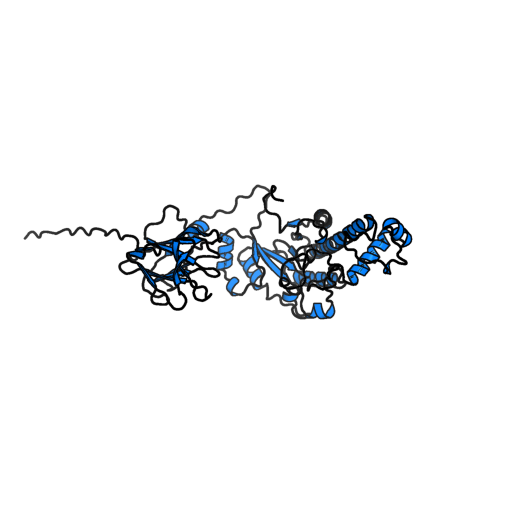50 196 ASP A CA 1
ATOM 1513 C C . ASP A 1 196 ? -2.747 -6.927 18.833 1.00 84.50 196 ASP A C 1
ATOM 1515 O O . ASP A 1 196 ? -3.835 -7.203 18.324 1.00 84.50 196 ASP A O 1
ATOM 1519 N N . LEU A 1 197 ? -1.886 -7.873 19.227 1.00 90.44 197 LEU A N 1
ATOM 1520 C CA . LEU A 1 197 ? -2.058 -9.310 19.024 1.00 90.44 197 LEU A CA 1
ATOM 1521 C C . LEU A 1 197 ? -2.862 -10.004 20.140 1.00 90.44 197 LEU A C 1
ATOM 1523 O O . LEU A 1 197 ? -2.768 -11.223 20.303 1.00 90.44 197 LEU A O 1
ATOM 1527 N N . SER A 1 198 ? -3.640 -9.255 20.926 1.00 92.62 198 SER A N 1
ATOM 1528 C CA . SER A 1 198 ? -4.510 -9.821 21.964 1.00 92.62 198 SER A CA 1
ATOM 1529 C C . SER A 1 198 ? -5.659 -10.646 21.367 1.00 92.62 198 SER A C 1
ATOM 1531 O O . SER A 1 198 ? -6.198 -10.301 20.317 1.00 92.62 198 SER A O 1
ATOM 1533 N N . ASP A 1 199 ? -6.094 -11.701 22.064 1.00 93.38 199 ASP A N 1
ATOM 1534 C CA . ASP A 1 199 ? -7.220 -12.537 21.612 1.00 93.38 199 ASP A CA 1
ATOM 1535 C C . ASP A 1 199 ? -8.498 -11.720 21.385 1.00 93.38 199 ASP A C 1
ATOM 1537 O O . ASP A 1 199 ? -9.199 -11.919 20.394 1.00 93.38 199 ASP A O 1
ATOM 1541 N N . LEU A 1 200 ? -8.746 -10.738 22.255 1.00 87.88 200 LEU A N 1
ATOM 1542 C CA . LEU A 1 200 ? -9.908 -9.859 22.180 1.00 87.88 200 LEU A CA 1
ATOM 1543 C C . LEU A 1 200 ? -9.968 -9.085 20.853 1.00 87.88 200 LEU A C 1
ATOM 1545 O O . LEU A 1 200 ? -11.059 -8.859 20.327 1.00 87.88 200 LEU A O 1
ATOM 1549 N N . THR A 1 201 ? -8.817 -8.692 20.296 1.00 89.50 201 THR A N 1
A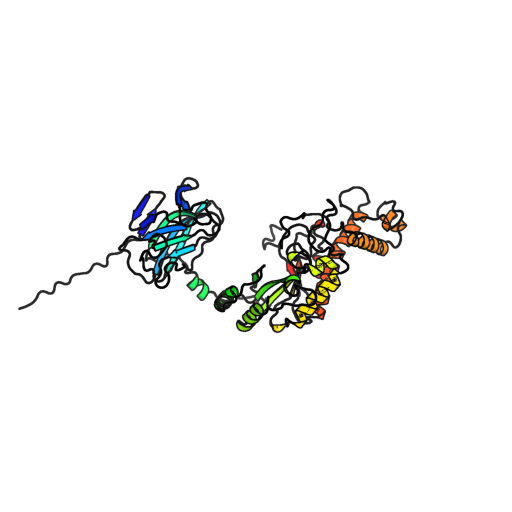TOM 1550 C CA . THR A 1 201 ? -8.740 -7.999 19.002 1.00 89.50 201 THR A CA 1
ATOM 1551 C C . THR A 1 201 ? -9.309 -8.873 17.881 1.00 89.50 201 THR A C 1
ATOM 1553 O O . THR A 1 201 ? -10.182 -8.434 17.131 1.00 89.50 201 THR A O 1
ATOM 1556 N N . PHE A 1 202 ? -8.867 -10.130 17.791 1.00 92.19 202 PHE A N 1
ATOM 1557 C CA . PHE A 1 202 ? -9.301 -11.065 16.748 1.00 92.19 202 PHE A CA 1
ATOM 1558 C C . PHE A 1 202 ? -10.739 -11.544 16.964 1.00 92.19 202 PHE A C 1
ATOM 1560 O O . PHE A 1 202 ? -11.502 -11.661 16.005 1.00 92.19 202 PHE A O 1
ATOM 1567 N N . GLU A 1 203 ? -11.156 -11.752 18.214 1.00 89.31 203 GLU A N 1
ATOM 1568 C CA . GLU A 1 203 ? -12.546 -12.081 18.547 1.00 89.31 203 GLU A CA 1
ATOM 1569 C C . GLU A 1 203 ? -13.511 -10.978 18.093 1.00 89.31 203 GLU A C 1
ATOM 1571 O O . GLU A 1 203 ? -14.543 -11.265 17.478 1.00 89.31 203 GLU A O 1
ATOM 1576 N N . ARG A 1 204 ? -13.156 -9.709 18.328 1.00 85.94 204 ARG A N 1
ATOM 1577 C CA . ARG A 1 204 ? -13.929 -8.552 17.851 1.00 85.94 204 ARG A CA 1
ATOM 1578 C C . ARG A 1 204 ? -13.927 -8.451 16.330 1.00 85.94 204 ARG A C 1
ATOM 1580 O O . ARG A 1 204 ? -14.989 -8.251 15.745 1.00 85.94 204 ARG A O 1
ATOM 1587 N N . ALA A 1 205 ? -12.776 -8.645 15.686 1.00 87.81 205 ALA A N 1
ATOM 1588 C CA . ALA A 1 205 ? -12.680 -8.651 14.228 1.00 87.81 205 ALA A CA 1
ATOM 1589 C C . ALA A 1 205 ? -13.619 -9.700 13.607 1.00 87.81 205 ALA A C 1
ATOM 1591 O O . ALA A 1 205 ? -14.374 -9.400 12.684 1.00 87.81 205 ALA A O 1
ATOM 1592 N N . LYS A 1 206 ? -13.658 -10.912 14.169 1.00 86.69 206 LYS A N 1
ATOM 1593 C CA . LYS A 1 206 ? -14.569 -11.966 13.707 1.00 86.69 206 LYS A CA 1
ATOM 1594 C C . LYS A 1 206 ? -16.037 -11.626 13.915 1.00 86.69 206 LYS A C 1
ATOM 1596 O O . LYS A 1 206 ? -16.844 -11.936 13.042 1.00 86.69 206 LYS A O 1
ATOM 1601 N N . LYS A 1 207 ? -16.391 -10.997 15.041 1.00 82.62 207 LYS A N 1
ATOM 1602 C CA . LYS A 1 207 ? -17.763 -10.511 15.268 1.00 82.62 207 LYS A CA 1
ATOM 1603 C C . LYS A 1 207 ? -18.193 -9.503 14.199 1.00 82.62 207 LYS A C 1
ATOM 1605 O O . LYS A 1 207 ? -19.331 -9.556 13.755 1.00 82.62 207 LYS A O 1
ATOM 1610 N N . LEU A 1 208 ? -17.267 -8.664 13.729 1.00 82.38 208 LEU A N 1
ATOM 1611 C CA . LEU A 1 208 ? -17.484 -7.718 12.627 1.00 82.38 208 LEU A CA 1
ATOM 1612 C C . LEU A 1 208 ? -17.540 -8.378 11.236 1.00 82.38 208 LEU A C 1
ATOM 1614 O O . LEU A 1 208 ? -17.708 -7.683 10.241 1.00 82.38 208 LEU A O 1
ATOM 1618 N N . GLY A 1 209 ? -17.383 -9.702 11.139 1.00 84.31 209 GLY A N 1
ATOM 1619 C CA . GLY A 1 209 ? -17.384 -10.422 9.864 1.00 84.31 209 GLY A CA 1
ATOM 1620 C C . GLY A 1 209 ? -16.047 -10.400 9.121 1.00 84.31 209 GLY A C 1
ATOM 1621 O O . GLY A 1 209 ? -15.981 -10.905 8.001 1.00 84.31 209 GLY A O 1
ATOM 1622 N N . ILE A 1 210 ? -14.981 -9.874 9.735 1.00 89.50 210 ILE A N 1
ATOM 1623 C CA . ILE A 1 210 ? -13.634 -9.857 9.156 1.00 89.50 210 ILE A CA 1
ATOM 1624 C C . ILE A 1 210 ? -13.122 -11.294 9.049 1.00 89.50 210 ILE A C 1
ATOM 1626 O O . ILE A 1 210 ? -13.114 -12.048 10.024 1.00 89.50 210 ILE A O 1
ATOM 1630 N N . THR A 1 211 ? -12.675 -11.669 7.853 1.00 90.06 211 THR A N 1
ATOM 1631 C CA . THR A 1 211 ? -12.183 -13.018 7.542 1.00 90.06 211 THR A CA 1
ATOM 1632 C C . THR A 1 211 ? -10.679 -13.053 7.310 1.00 90.06 211 THR A C 1
ATOM 1634 O O . THR A 1 211 ? -10.052 -14.097 7.495 1.00 90.06 211 THR A O 1
ATOM 1637 N N . SER A 1 212 ? -10.084 -11.916 6.939 1.00 93.56 212 SER A N 1
ATOM 1638 C CA . SER A 1 212 ? -8.669 -11.829 6.597 1.00 93.56 212 SER A CA 1
ATOM 1639 C C . SER A 1 212 ? -8.023 -10.547 7.112 1.00 93.56 212 SER A C 1
ATOM 1641 O O . SER A 1 212 ? -8.673 -9.514 7.260 1.00 93.56 212 SER A O 1
ATOM 1643 N N . MET A 1 213 ? -6.708 -10.590 7.313 1.00 94.25 213 MET A N 1
ATOM 1644 C CA . MET A 1 213 ? -5.897 -9.419 7.642 1.00 94.25 213 MET A CA 1
ATOM 1645 C C . MET A 1 213 ? -4.873 -9.126 6.542 1.00 94.25 213 MET A C 1
ATOM 1647 O O . MET A 1 213 ? -4.144 -10.025 6.136 1.00 94.25 213 MET A O 1
ATOM 1651 N N . GLN A 1 214 ? -4.803 -7.885 6.050 1.00 93.25 214 GLN A N 1
ATOM 1652 C CA . GLN A 1 214 ? -3.678 -7.398 5.247 1.00 93.25 214 GLN A CA 1
ATOM 1653 C C . GLN A 1 214 ? -2.579 -6.873 6.151 1.00 93.25 214 GLN A C 1
ATOM 1655 O O . GLN A 1 214 ? -2.858 -6.044 7.015 1.00 93.25 214 GLN A O 1
ATOM 1660 N N . SER A 1 215 ? -1.332 -7.220 5.858 1.00 92.31 215 SER A N 1
ATOM 1661 C CA . SER A 1 215 ? -0.186 -6.472 6.372 1.00 92.31 215 SER A CA 1
ATOM 1662 C C . SER A 1 215 ? 0.834 -6.210 5.274 1.00 92.31 215 SER A C 1
ATOM 1664 O O . SER A 1 215 ? 0.938 -6.960 4.302 1.00 92.31 215 SER A O 1
ATOM 1666 N N . TYR A 1 216 ? 1.574 -5.116 5.428 1.00 92.00 216 TYR A N 1
ATOM 1667 C CA . TYR A 1 216 ? 2.663 -4.746 4.535 1.00 92.00 216 TYR A CA 1
ATOM 1668 C C . TYR A 1 216 ? 3.907 -5.521 4.964 1.00 92.00 216 TYR A C 1
ATOM 1670 O O . TYR A 1 216 ? 4.282 -5.503 6.140 1.00 92.00 216 TYR A O 1
ATOM 1678 N N . VAL A 1 217 ? 4.527 -6.216 4.015 1.00 93.62 217 VAL A N 1
ATOM 1679 C CA . VAL A 1 217 ? 5.690 -7.077 4.233 1.00 93.62 217 VAL A CA 1
ATOM 1680 C C . VAL A 1 217 ? 6.777 -6.648 3.266 1.00 93.62 217 VAL A C 1
ATOM 1682 O O . VAL A 1 217 ? 6.629 -6.818 2.061 1.00 93.62 217 VAL A O 1
ATOM 1685 N N . GLY A 1 218 ? 7.863 -6.083 3.782 1.00 93.19 218 GLY A N 1
ATOM 1686 C CA . GLY A 1 218 ? 9.031 -5.738 2.981 1.00 93.19 218 GLY A CA 1
ATOM 1687 C C . GLY A 1 218 ? 10.213 -6.654 3.265 1.00 93.19 218 GLY A C 1
ATOM 1688 O O . GLY A 1 218 ? 10.303 -7.294 4.318 1.00 93.19 218 GLY A O 1
ATOM 1689 N N . LEU A 1 219 ? 11.161 -6.675 2.329 1.00 93.81 219 LEU A N 1
ATOM 1690 C CA . LEU A 1 219 ? 12.436 -7.363 2.517 1.00 93.81 219 LEU A CA 1
ATOM 1691 C C . LEU A 1 219 ? 13.197 -6.799 3.727 1.00 93.81 219 LEU A C 1
ATOM 1693 O O . LEU A 1 219 ? 13.825 -7.561 4.449 1.00 93.81 219 LEU A O 1
ATOM 1697 N N . ARG A 1 220 ? 13.093 -5.490 3.999 1.00 93.62 220 ARG A N 1
ATOM 1698 C CA . ARG A 1 220 ? 13.730 -4.841 5.158 1.00 93.62 220 ARG A CA 1
ATOM 1699 C C . ARG A 1 220 ? 13.305 -5.474 6.482 1.00 93.62 220 ARG A C 1
ATOM 1701 O O . ARG A 1 220 ? 14.128 -5.605 7.380 1.00 93.62 220 ARG A O 1
ATOM 1708 N N . GLN A 1 221 ? 12.029 -5.834 6.605 1.00 92.88 221 GLN A N 1
ATOM 1709 C CA . GLN A 1 221 ? 11.480 -6.441 7.813 1.00 92.88 221 GLN A CA 1
ATOM 1710 C C . GLN A 1 221 ? 11.917 -7.898 7.956 1.00 92.88 221 GLN A C 1
ATOM 1712 O O . GLN A 1 221 ? 12.235 -8.315 9.062 1.00 92.88 221 GLN A O 1
ATOM 1717 N N . LEU A 1 222 ? 11.927 -8.658 6.857 1.00 94.94 222 LEU A N 1
ATOM 1718 C CA . LEU A 1 222 ? 12.246 -10.085 6.902 1.00 94.94 222 LEU A CA 1
ATOM 1719 C C . LEU A 1 222 ? 13.739 -10.389 6.850 1.00 94.94 222 LEU A C 1
ATOM 1721 O O . LEU A 1 222 ? 14.125 -11.466 7.275 1.00 94.94 222 LEU A O 1
ATOM 1725 N N . GLU A 1 223 ? 14.569 -9.495 6.320 1.00 96.44 223 GLU A N 1
ATOM 1726 C CA . GLU A 1 223 ? 16.020 -9.661 6.216 1.00 96.44 223 GLU A CA 1
ATOM 1727 C C . GLU A 1 223 ? 16.741 -8.330 6.511 1.00 96.44 223 GLU A C 1
ATOM 1729 O O . GLU A 1 223 ? 17.313 -7.692 5.616 1.00 96.44 223 GLU A O 1
ATOM 1734 N N . PRO A 1 224 ? 16.716 -7.869 7.775 1.00 95.25 224 PRO A N 1
ATOM 1735 C CA . PRO A 1 224 ? 17.327 -6.597 8.154 1.00 95.25 224 PRO A CA 1
ATOM 1736 C C . PRO A 1 224 ? 18.852 -6.578 7.950 1.00 95.25 224 PRO A C 1
ATOM 1738 O O . PRO A 1 224 ? 19.423 -5.513 7.727 1.00 95.25 224 PRO A O 1
ATOM 1741 N N . GLN A 1 225 ? 19.514 -7.740 7.993 1.00 96.50 225 GLN A N 1
ATOM 1742 C CA . GLN A 1 225 ? 20.936 -7.911 7.671 1.00 96.50 225 GLN A CA 1
ATOM 1743 C C . GLN A 1 225 ? 21.115 -9.031 6.640 1.00 96.50 225 GLN A C 1
ATOM 1745 O O . GLN A 1 225 ? 20.406 -10.035 6.698 1.00 96.50 225 GLN A O 1
ATOM 1750 N N . GLU A 1 226 ? 22.078 -8.882 5.722 1.00 96.50 226 GLU A N 1
ATOM 1751 C CA . GLU A 1 226 ? 22.324 -9.859 4.649 1.00 96.50 226 GLU A CA 1
ATOM 1752 C C . GLU A 1 226 ? 22.564 -11.263 5.233 1.00 96.50 226 GLU A C 1
ATOM 1754 O O . GLU A 1 226 ? 23.480 -11.483 6.029 1.00 96.50 226 GLU A O 1
ATOM 1759 N N . GLY A 1 227 ? 21.726 -12.222 4.840 1.00 96.06 227 GLY A N 1
ATOM 1760 C CA . GLY A 1 227 ? 21.793 -13.615 5.276 1.00 96.06 227 GLY A CA 1
ATOM 1761 C C . GLY A 1 227 ? 21.206 -13.899 6.661 1.00 96.06 227 GLY A C 1
ATOM 1762 O O . GLY A 1 227 ? 21.349 -15.024 7.137 1.00 96.06 227 GLY A O 1
ATOM 1763 N N . GLN A 1 228 ? 20.562 -12.926 7.312 1.00 96.50 228 GLN A N 1
ATOM 1764 C CA . GLN A 1 228 ? 19.979 -13.076 8.648 1.00 96.50 228 GLN A CA 1
ATOM 1765 C C . GLN A 1 228 ? 18.477 -12.764 8.619 1.00 96.50 228 GLN A C 1
ATOM 1767 O O . GLN A 1 228 ? 18.079 -11.627 8.895 1.00 96.50 228 GLN A O 1
ATOM 1772 N N . PRO A 1 229 ? 17.634 -13.751 8.268 1.00 96.25 229 PRO A N 1
ATOM 1773 C CA . PRO A 1 229 ? 16.198 -13.545 8.253 1.00 96.25 229 PRO A CA 1
ATOM 1774 C C . PRO A 1 229 ? 15.614 -13.401 9.669 1.00 96.25 229 PRO A C 1
ATOM 1776 O O . PRO A 1 229 ? 16.025 -14.109 10.589 1.00 96.25 229 PRO A O 1
ATOM 1779 N N . ASP A 1 230 ? 14.620 -12.524 9.827 1.00 95.12 230 ASP A N 1
ATOM 1780 C CA . ASP A 1 230 ? 13.830 -12.333 11.049 1.00 95.12 230 ASP A CA 1
ATOM 1781 C C . ASP A 1 230 ? 12.329 -12.476 10.752 1.00 95.12 230 ASP A C 1
ATOM 1783 O O . ASP A 1 230 ? 11.649 -11.548 10.310 1.00 95.12 230 ASP A O 1
ATOM 1787 N N . PHE A 1 231 ? 11.792 -13.666 11.019 1.00 95.12 231 PHE A N 1
ATOM 1788 C CA . PHE A 1 231 ? 10.367 -13.954 10.851 1.00 95.12 231 PHE A CA 1
ATOM 1789 C C . PHE A 1 231 ? 9.524 -13.605 12.084 1.00 95.12 231 PHE A C 1
ATOM 1791 O O . PHE A 1 231 ? 8.298 -13.519 11.985 1.00 95.12 231 PHE A O 1
ATOM 1798 N N . SER A 1 232 ? 10.156 -13.291 13.225 1.00 92.12 232 SER A N 1
ATOM 1799 C CA . SER A 1 232 ? 9.442 -12.958 14.467 1.00 92.12 232 SER A CA 1
ATOM 1800 C C . SER A 1 232 ? 8.514 -11.746 14.311 1.00 92.12 232 SER A C 1
ATOM 1802 O O . SER A 1 232 ? 7.564 -11.571 15.075 1.00 92.12 232 SER A O 1
ATOM 1804 N N . VAL A 1 233 ? 8.761 -10.929 13.282 1.00 88.38 233 VAL A N 1
ATOM 1805 C CA . VAL A 1 233 ? 7.947 -9.778 12.892 1.00 88.38 233 VAL A CA 1
ATOM 1806 C C . VAL A 1 233 ? 6.503 -10.164 12.542 1.00 88.38 233 VAL A C 1
ATOM 1808 O O . VAL A 1 233 ? 5.604 -9.386 12.861 1.00 88.38 233 VAL A O 1
ATOM 1811 N N . TYR A 1 234 ? 6.258 -11.335 11.936 1.00 94.25 234 TYR A N 1
ATOM 1812 C CA . TYR A 1 234 ? 4.904 -11.770 11.548 1.00 94.25 234 TYR A CA 1
ATOM 1813 C C . TYR A 1 234 ? 4.488 -13.143 12.100 1.00 94.25 234 TYR A C 1
ATOM 1815 O O . TYR A 1 234 ? 3.313 -13.495 11.991 1.00 94.25 234 TYR A O 1
ATOM 1823 N N . ASP A 1 235 ? 5.375 -13.887 12.765 1.00 94.94 235 ASP A N 1
ATOM 1824 C CA . ASP A 1 235 ? 5.022 -15.163 13.412 1.00 94.94 235 ASP A CA 1
ATOM 1825 C C . ASP A 1 235 ? 3.908 -15.008 14.456 1.00 94.94 235 ASP A C 1
ATOM 1827 O O . ASP A 1 235 ? 2.967 -15.799 14.495 1.00 94.94 235 ASP A O 1
ATOM 1831 N N . GLY A 1 236 ? 3.954 -13.944 15.264 1.00 93.69 236 GLY A N 1
ATOM 1832 C CA . GLY A 1 236 ? 2.891 -13.658 16.233 1.00 93.69 236 GLY A CA 1
ATOM 1833 C C . GLY A 1 236 ? 1.540 -13.373 15.566 1.00 93.69 236 GLY A C 1
ATOM 1834 O O . GLY A 1 236 ? 0.505 -13.846 16.033 1.00 93.69 236 GLY A O 1
ATOM 1835 N N . LEU A 1 237 ? 1.553 -12.636 14.450 1.00 93.88 237 LEU A N 1
ATOM 1836 C CA . LEU A 1 237 ? 0.353 -12.340 13.668 1.00 93.88 237 LEU A CA 1
ATOM 1837 C C . LEU A 1 237 ? -0.229 -13.614 13.050 1.00 93.88 237 LEU A C 1
ATOM 1839 O O . LEU A 1 237 ? -1.411 -13.897 13.221 1.00 93.88 237 LEU A O 1
ATOM 1843 N N . THR A 1 238 ? 0.592 -14.386 12.341 1.00 95.56 238 THR A N 1
ATOM 1844 C CA . THR A 1 238 ? 0.138 -15.610 11.667 1.00 95.56 238 THR A CA 1
ATOM 1845 C C . THR A 1 238 ? -0.381 -16.639 12.667 1.00 95.56 238 THR A C 1
ATOM 1847 O O . THR A 1 238 ? -1.463 -17.179 12.454 1.00 95.56 238 THR A O 1
ATOM 1850 N N . GLY A 1 239 ? 0.286 -16.808 13.814 1.00 9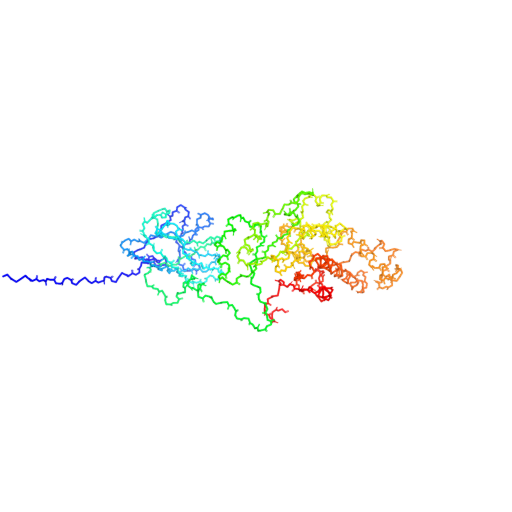5.50 239 GLY A N 1
ATOM 1851 C CA . GLY A 1 239 ? -0.196 -17.673 14.892 1.00 95.50 239 GLY A CA 1
ATOM 1852 C C . GLY A 1 239 ? -1.556 -17.245 15.458 1.00 95.50 239 GLY A C 1
ATOM 1853 O O . GLY A 1 239 ? -2.405 -18.096 15.727 1.00 95.50 239 GLY A O 1
ATOM 1854 N N . GLN A 1 240 ? -1.811 -15.938 15.596 1.00 95.38 240 GLN A N 1
ATOM 1855 C CA . GLN A 1 240 ? -3.129 -15.450 16.012 1.00 95.38 240 GLN A CA 1
ATOM 1856 C C . GLN A 1 240 ? -4.198 -15.652 14.932 1.00 95.38 240 GLN A C 1
ATOM 1858 O O . GLN A 1 240 ? -5.306 -16.096 15.236 1.00 95.38 240 GLN A O 1
ATOM 1863 N N . LEU A 1 241 ? -3.873 -15.398 13.662 1.00 95.50 241 LEU A N 1
ATOM 1864 C CA . LEU A 1 241 ? -4.798 -15.651 12.556 1.00 95.50 241 LEU A CA 1
ATOM 1865 C C . LEU A 1 241 ? -5.208 -17.127 12.506 1.00 95.50 241 LEU A C 1
ATOM 1867 O O . LEU A 1 241 ? -6.400 -17.424 12.457 1.00 95.50 241 LEU A O 1
ATOM 1871 N N . GLU A 1 242 ? -4.251 -18.050 12.617 1.00 95.81 242 GLU A N 1
ATOM 1872 C CA . GLU A 1 242 ? -4.525 -19.489 12.673 1.00 95.81 242 GLU A CA 1
ATOM 1873 C C . GLU A 1 242 ? -5.388 -19.865 13.880 1.00 95.81 242 GLU A C 1
ATOM 1875 O O . GLU A 1 242 ? -6.411 -20.536 13.718 1.00 95.81 242 GLU A O 1
ATOM 1880 N N . LYS A 1 243 ? -5.023 -19.391 15.080 1.00 96.19 243 LYS A N 1
ATOM 1881 C CA . LYS A 1 243 ? -5.771 -19.642 16.322 1.00 96.19 243 LYS A CA 1
ATOM 1882 C C . LYS A 1 243 ? -7.236 -19.229 16.201 1.00 96.19 243 LYS A C 1
ATOM 1884 O O . LYS A 1 243 ? -8.120 -19.932 16.690 1.00 96.19 243 LYS A O 1
ATOM 1889 N N . HIS A 1 244 ? -7.494 -18.104 15.543 1.00 95.19 244 HIS A N 1
ATOM 1890 C CA . HIS A 1 244 ? -8.836 -17.555 15.383 1.00 95.19 244 HIS A CA 1
ATOM 1891 C C . HIS A 1 244 ? -9.525 -18.007 14.087 1.00 95.19 244 HIS A C 1
ATOM 1893 O O . HIS A 1 244 ? -10.686 -17.664 13.865 1.00 95.19 244 HIS A O 1
ATOM 1899 N N . GLY A 1 245 ? -8.888 -18.837 13.257 1.00 94.00 245 GLY A N 1
ATOM 1900 C CA . GLY A 1 245 ? -9.459 -19.314 11.993 1.00 94.00 245 GLY A CA 1
ATOM 1901 C C . GLY A 1 245 ? -9.660 -18.201 10.958 1.00 94.00 245 GLY A C 1
ATOM 1902 O O . GLY A 1 245 ? -10.589 -18.268 10.155 1.00 94.00 245 GLY A O 1
ATOM 1903 N N . MET A 1 246 ? -8.822 -17.169 11.014 1.00 95.12 246 MET A N 1
ATOM 1904 C CA . MET A 1 246 ? -8.731 -16.084 10.041 1.00 95.12 246 MET A CA 1
ATOM 1905 C C . MET A 1 246 ? -7.569 -16.341 9.078 1.00 95.12 246 MET A C 1
ATOM 1907 O O . MET A 1 246 ? -6.726 -17.211 9.306 1.00 95.12 246 MET A O 1
ATOM 1911 N N . LYS A 1 247 ? -7.522 -15.582 7.984 1.00 96.56 247 LYS A N 1
ATOM 1912 C CA . LYS A 1 247 ? -6.487 -15.717 6.957 1.00 96.56 247 LYS A CA 1
ATOM 1913 C C . LYS A 1 247 ? -5.619 -14.471 6.839 1.00 96.56 247 LYS A C 1
ATOM 1915 O O . LYS A 1 247 ? -5.970 -13.383 7.299 1.00 96.56 247 LYS A O 1
ATOM 1920 N N . TRP A 1 248 ? -4.454 -14.643 6.237 1.00 96.62 248 TRP A N 1
ATOM 1921 C CA . TRP A 1 248 ? -3.477 -13.594 6.014 1.00 96.62 248 TRP A CA 1
ATOM 1922 C C . TRP A 1 248 ? -3.405 -13.230 4.541 1.00 96.62 248 TRP A C 1
ATOM 1924 O O . TRP A 1 248 ? -3.310 -14.093 3.677 1.00 96.62 248 TRP A O 1
ATOM 1934 N N . LEU A 1 249 ? -3.390 -11.941 4.249 1.00 95.44 249 LEU A N 1
ATOM 1935 C CA . LEU A 1 249 ? -3.208 -11.425 2.906 1.00 95.44 249 LEU A CA 1
ATOM 1936 C C . LEU A 1 249 ? -1.946 -10.549 2.909 1.00 95.44 249 LEU A C 1
ATOM 1938 O O . LEU A 1 249 ? -2.034 -9.332 3.078 1.00 95.44 249 LEU A O 1
ATOM 1942 N N . PRO A 1 250 ? -0.748 -11.148 2.810 1.00 95.31 250 PRO A N 1
ATOM 1943 C CA . PRO A 1 250 ? 0.500 -10.401 2.811 1.00 95.31 250 PRO A CA 1
ATOM 1944 C C . PRO A 1 250 ? 0.610 -9.529 1.555 1.00 95.31 250 PRO A C 1
ATOM 1946 O O . PRO A 1 250 ? 0.458 -10.006 0.426 1.00 95.31 250 PRO A O 1
ATOM 1949 N N . PHE A 1 251 ? 0.912 -8.247 1.750 1.00 94.12 251 PHE A N 1
ATOM 1950 C CA . PHE A 1 251 ? 1.277 -7.335 0.673 1.00 94.12 251 PHE A CA 1
ATOM 1951 C C . PHE A 1 251 ? 2.803 -7.247 0.600 1.00 94.12 251 PHE A C 1
ATOM 1953 O O . PHE A 1 251 ? 3.434 -6.551 1.395 1.00 94.12 251 PHE A O 1
ATOM 1960 N N . LEU A 1 252 ? 3.385 -8.019 -0.318 1.00 94.88 252 LEU A N 1
ATOM 1961 C CA . LEU A 1 252 ? 4.825 -8.227 -0.457 1.00 94.88 252 LEU A CA 1
ATOM 1962 C C . LEU A 1 252 ? 5.442 -7.093 -1.278 1.00 94.88 252 LEU A C 1
ATOM 1964 O O . LEU A 1 252 ? 5.223 -7.029 -2.484 1.00 94.88 252 LEU A O 1
ATOM 1968 N N . ILE A 1 253 ? 6.203 -6.205 -0.645 1.00 92.06 253 ILE A N 1
ATOM 1969 C CA . ILE A 1 253 ? 6.685 -4.951 -1.233 1.00 92.06 253 ILE A CA 1
ATOM 1970 C C . ILE A 1 253 ? 8.210 -4.963 -1.331 1.00 92.06 253 ILE A C 1
ATOM 1972 O O . ILE A 1 253 ? 8.904 -5.185 -0.341 1.00 92.06 253 ILE A O 1
ATOM 1976 N N . MET A 1 254 ? 8.738 -4.686 -2.524 1.00 90.56 254 MET A N 1
ATOM 1977 C CA . MET A 1 254 ? 10.178 -4.530 -2.736 1.00 90.56 254 MET A CA 1
ATOM 1978 C C . MET A 1 254 ? 10.444 -3.495 -3.830 1.00 90.56 254 MET A C 1
ATOM 1980 O O . MET A 1 254 ? 10.634 -3.839 -4.993 1.00 90.56 254 MET A O 1
ATOM 1984 N N . ALA A 1 255 ? 10.449 -2.222 -3.438 1.00 88.25 255 ALA A N 1
ATOM 1985 C CA . ALA A 1 255 ? 10.852 -1.103 -4.290 1.00 88.25 255 ALA A CA 1
ATOM 1986 C C . ALA A 1 255 ? 11.124 0.185 -3.492 1.00 88.25 255 ALA A C 1
ATOM 1988 O O . ALA A 1 255 ? 12.226 0.719 -3.613 1.00 88.25 255 ALA A O 1
ATOM 1989 N N . PRO A 1 256 ? 10.193 0.713 -2.671 1.00 89.06 256 PRO A N 1
ATOM 1990 C CA . PRO A 1 256 ? 10.474 1.904 -1.873 1.00 89.06 256 PRO A CA 1
ATOM 1991 C C . PRO A 1 256 ? 11.547 1.609 -0.822 1.00 89.06 256 PRO A C 1
ATOM 1993 O O . PRO A 1 256 ? 11.573 0.514 -0.254 1.00 89.06 256 PRO A O 1
ATOM 1996 N N . GLU A 1 257 ? 12.401 2.588 -0.527 1.00 86.88 257 GLU A N 1
ATOM 1997 C CA . GLU A 1 257 ? 13.531 2.452 0.403 1.00 86.88 257 GLU A CA 1
ATOM 1998 C C . GLU A 1 257 ? 13.116 1.873 1.765 1.00 86.88 257 GLU A C 1
ATOM 2000 O O . GLU A 1 257 ? 13.800 1.002 2.298 1.00 86.88 257 GLU A O 1
ATOM 2005 N N . VAL A 1 258 ? 11.940 2.239 2.286 1.00 86.69 258 VAL A N 1
ATOM 2006 C CA . VAL A 1 258 ? 11.417 1.718 3.565 1.00 86.69 258 VAL A CA 1
ATOM 2007 C C . VAL A 1 258 ? 11.136 0.208 3.568 1.00 86.69 258 VAL A C 1
ATOM 2009 O O . VAL A 1 258 ? 11.001 -0.397 4.629 1.00 86.69 258 VAL A O 1
ATOM 2012 N N . SER A 1 259 ? 11.018 -0.409 2.390 1.00 90.12 259 SER A N 1
ATOM 2013 C CA . SER A 1 259 ? 10.767 -1.847 2.212 1.00 90.12 259 SER A CA 1
ATOM 2014 C C . SER A 1 259 ? 12.029 -2.639 1.868 1.00 90.12 259 SER A C 1
ATOM 2016 O O . SER A 1 259 ? 12.010 -3.867 1.908 1.00 90.12 259 SER A O 1
ATOM 2018 N N . VAL A 1 260 ? 13.131 -1.953 1.557 1.00 92.81 260 VAL A N 1
ATOM 2019 C CA . VAL A 1 260 ? 14.393 -2.551 1.106 1.00 92.81 260 VAL A CA 1
ATOM 2020 C C . VAL A 1 260 ? 15.464 -2.302 2.171 1.00 92.81 260 VAL A C 1
ATOM 2022 O O . VAL A 1 260 ? 15.603 -1.163 2.612 1.00 92.81 260 VAL A O 1
ATOM 2025 N N . PRO A 1 261 ? 16.190 -3.322 2.658 1.00 94.94 261 PRO A N 1
ATOM 2026 C CA . PRO A 1 261 ? 17.174 -3.131 3.720 1.00 94.94 261 PRO A CA 1
ATOM 2027 C C . PRO A 1 261 ? 18.387 -2.333 3.228 1.00 94.94 261 PRO A C 1
ATOM 2029 O O . PRO A 1 261 ? 18.754 -2.405 2.053 1.00 94.94 261 PRO A O 1
ATOM 2032 N N . ASP A 1 262 ? 19.034 -1.612 4.145 1.00 95.81 262 ASP A N 1
ATOM 2033 C CA . ASP A 1 262 ? 20.154 -0.717 3.821 1.00 95.81 262 ASP A CA 1
ATOM 2034 C C . ASP A 1 262 ? 21.297 -1.470 3.117 1.00 95.81 262 ASP A C 1
ATOM 2036 O O . ASP A 1 262 ? 21.782 -1.015 2.083 1.00 95.81 262 ASP A O 1
ATOM 2040 N N . TRP A 1 263 ? 21.629 -2.686 3.577 1.00 96.50 263 TRP A N 1
ATOM 2041 C CA . TRP A 1 263 ? 22.674 -3.525 2.970 1.00 96.50 263 TRP A CA 1
ATOM 2042 C C . TRP A 1 263 ? 22.420 -3.827 1.486 1.00 96.50 263 TRP A C 1
ATOM 2044 O O . TRP A 1 263 ? 23.360 -3.929 0.694 1.00 96.50 263 TRP A O 1
ATOM 2054 N N . TRP A 1 264 ? 21.153 -3.979 1.088 1.00 96.50 264 TRP A N 1
ATOM 2055 C CA . TRP A 1 264 ? 20.807 -4.258 -0.301 1.00 96.50 264 TRP A CA 1
ATOM 2056 C C . TRP A 1 264 ? 20.938 -2.983 -1.130 1.00 96.50 264 TRP A C 1
ATOM 2058 O O . TRP A 1 264 ? 21.525 -3.024 -2.208 1.00 96.50 264 TRP A O 1
ATOM 2068 N N . ASN A 1 265 ? 20.468 -1.842 -0.613 1.00 94.94 265 ASN A N 1
ATOM 2069 C CA . ASN A 1 265 ? 20.600 -0.552 -1.295 1.00 94.94 265 ASN A CA 1
ATOM 2070 C C . ASN A 1 265 ? 22.070 -0.163 -1.501 1.00 94.94 265 ASN A C 1
ATOM 2072 O O . ASN A 1 265 ? 22.436 0.258 -2.593 1.00 94.94 265 ASN A O 1
ATOM 2076 N N . GLU A 1 266 ? 22.928 -0.367 -0.504 1.00 95.81 266 GLU A N 1
ATOM 2077 C CA . GLU A 1 266 ? 24.363 -0.069 -0.603 1.00 95.81 266 GLU A CA 1
ATOM 2078 C C . GLU A 1 266 ? 25.072 -0.885 -1.698 1.00 95.81 266 GLU A C 1
ATOM 2080 O O . GLU A 1 266 ? 26.006 -0.400 -2.337 1.00 95.81 266 GLU A O 1
ATOM 2085 N N . LYS A 1 267 ? 24.633 -2.127 -1.930 1.00 96.44 267 LYS A N 1
ATOM 2086 C CA . LYS A 1 267 ? 25.281 -3.076 -2.850 1.00 96.44 267 LYS A CA 1
ATOM 2087 C C . LYS A 1 267 ? 24.650 -3.116 -4.243 1.00 96.44 267 LYS A C 1
ATOM 2089 O O . LYS A 1 267 ? 25.331 -3.420 -5.223 1.00 96.44 267 LYS A O 1
ATOM 2094 N N . HIS A 1 268 ? 23.347 -2.873 -4.322 1.00 96.75 268 HIS A N 1
ATOM 2095 C CA . HIS A 1 268 ? 22.517 -3.138 -5.497 1.00 96.75 268 HIS A CA 1
ATOM 2096 C C . HIS A 1 268 ? 21.572 -1.986 -5.852 1.00 96.75 268 HIS A C 1
ATOM 2098 O O . HIS A 1 268 ? 20.857 -2.088 -6.847 1.00 96.75 268 HIS A O 1
ATOM 2104 N N . GLY A 1 269 ? 21.534 -0.917 -5.054 1.00 95.19 269 GLY A N 1
ATOM 2105 C CA . GLY A 1 269 ? 20.586 0.177 -5.215 1.00 95.19 269 GLY A CA 1
ATOM 2106 C C . GLY A 1 269 ? 20.761 0.913 -6.538 1.00 95.19 269 GLY A C 1
ATOM 2107 O O . GLY A 1 269 ? 21.838 1.410 -6.860 1.00 95.19 269 GLY A O 1
ATOM 2108 N N . VAL A 1 270 ? 19.667 1.010 -7.287 1.00 96.75 270 VAL A N 1
ATOM 2109 C CA . VAL A 1 270 ? 19.532 1.894 -8.445 1.00 96.75 270 VAL A CA 1
ATOM 2110 C C . VAL A 1 270 ? 18.175 2.548 -8.305 1.00 96.75 270 VAL A C 1
ATOM 2112 O O . VAL A 1 270 ? 17.147 1.880 -8.423 1.00 96.75 270 VAL A O 1
ATOM 2115 N N . PHE A 1 271 ? 18.169 3.842 -8.025 1.00 95.31 271 PHE A N 1
ATOM 2116 C CA . PHE A 1 271 ? 16.943 4.580 -7.776 1.00 95.31 271 PHE A CA 1
ATOM 2117 C C . PHE A 1 271 ? 16.299 5.084 -9.066 1.00 95.31 271 PHE A C 1
ATOM 2119 O O . PHE A 1 271 ? 16.970 5.386 -10.054 1.00 95.31 271 PHE A O 1
ATOM 2126 N N . ALA A 1 272 ? 14.970 5.153 -9.057 1.00 94.81 272 ALA A N 1
ATOM 2127 C CA . ALA A 1 272 ? 14.190 5.731 -10.134 1.00 94.81 272 ALA A CA 1
ATOM 2128 C C . ALA A 1 272 ? 14.550 7.212 -10.274 1.00 94.81 272 ALA A C 1
ATOM 2130 O O . ALA A 1 272 ? 14.548 7.967 -9.298 1.00 94.81 272 ALA A O 1
ATOM 2131 N N . LYS A 1 273 ? 14.844 7.631 -11.504 1.00 96.69 273 LYS A N 1
ATOM 2132 C CA . LYS A 1 273 ? 15.303 8.987 -11.799 1.00 96.69 273 LYS A CA 1
ATOM 2133 C C . LYS A 1 273 ? 14.301 9.714 -12.675 1.00 96.69 273 LYS A C 1
ATOM 2135 O O . LYS A 1 273 ? 13.930 9.220 -13.740 1.00 96.69 273 LYS A O 1
ATOM 2140 N N . CYS A 1 274 ? 13.892 10.890 -12.230 1.00 96.31 274 CYS A N 1
ATOM 2141 C CA . CYS A 1 274 ? 13.020 11.789 -12.963 1.00 96.31 274 CYS A CA 1
ATOM 2142 C C . CYS A 1 274 ? 13.720 12.265 -14.243 1.00 96.31 274 CYS A C 1
ATOM 2144 O O . CYS A 1 274 ? 14.859 12.743 -14.204 1.00 96.31 274 CYS A O 1
ATOM 2146 N N . LEU A 1 275 ? 13.058 12.114 -15.389 1.00 96.31 275 LEU A N 1
ATOM 2147 C CA . LEU A 1 275 ? 13.590 12.541 -16.678 1.00 96.31 275 LEU A CA 1
ATOM 2148 C C . LEU A 1 275 ? 13.548 14.067 -16.822 1.00 96.31 275 LEU A C 1
ATOM 2150 O O . LEU A 1 275 ? 14.445 14.643 -17.435 1.00 96.31 275 LEU A O 1
ATOM 2154 N N . GLU A 1 276 ? 12.535 14.709 -16.243 1.00 95.38 276 GLU A N 1
ATOM 2155 C CA . GLU A 1 276 ? 12.298 16.149 -16.310 1.00 95.38 276 GLU A CA 1
ATOM 2156 C C . GLU A 1 276 ? 13.329 16.950 -15.503 1.00 95.38 276 GLU A C 1
ATOM 2158 O O . GLU A 1 276 ? 13.838 17.963 -15.983 1.00 95.38 276 GLU A O 1
ATOM 2163 N N . HIS A 1 277 ? 13.659 16.492 -14.292 1.00 96.00 277 HIS A N 1
ATOM 2164 C CA . HIS A 1 277 ? 14.513 17.231 -13.353 1.00 96.00 277 HIS A CA 1
ATOM 2165 C C . HIS A 1 277 ? 15.894 16.597 -13.147 1.00 96.00 277 HIS A C 1
ATOM 2167 O O . HIS A 1 277 ? 16.813 17.254 -12.663 1.00 96.00 277 HIS A O 1
ATOM 2173 N N . GLY A 1 278 ? 16.073 15.326 -13.523 1.00 96.31 278 GLY A N 1
ATOM 2174 C CA . GLY A 1 278 ? 17.314 14.592 -13.270 1.00 96.31 278 GLY A CA 1
ATOM 2175 C C . GLY A 1 278 ? 17.542 14.256 -11.792 1.00 96.31 278 GLY A C 1
ATOM 2176 O O . GLY A 1 278 ? 18.660 13.891 -11.428 1.00 96.31 278 GLY A O 1
ATOM 2177 N N . GLU A 1 279 ? 16.510 14.376 -10.958 1.00 96.56 279 GLU A N 1
ATOM 2178 C CA . GLU A 1 279 ? 16.520 14.037 -9.534 1.00 96.56 279 GLU A CA 1
ATOM 2179 C C . GLU A 1 279 ? 16.059 12.591 -9.306 1.00 96.56 279 GLU A C 1
ATOM 2181 O O . GLU A 1 279 ? 15.274 12.043 -10.081 1.00 96.56 279 GLU A O 1
ATOM 2186 N N . GLU A 1 280 ? 16.554 11.960 -8.246 1.00 94.88 280 GLU A N 1
ATOM 2187 C CA . GLU A 1 280 ? 16.196 10.589 -7.874 1.00 94.88 280 GLU A CA 1
ATOM 2188 C C . GLU A 1 280 ? 15.107 10.578 -6.798 1.00 94.88 280 GLU A C 1
ATOM 2190 O O . GLU A 1 280 ? 15.086 11.426 -5.904 1.00 94.88 280 GLU A O 1
ATOM 2195 N N . ALA A 1 281 ? 14.227 9.581 -6.865 1.00 92.25 281 ALA A N 1
ATOM 2196 C CA . ALA A 1 281 ? 13.333 9.223 -5.771 1.00 92.25 281 A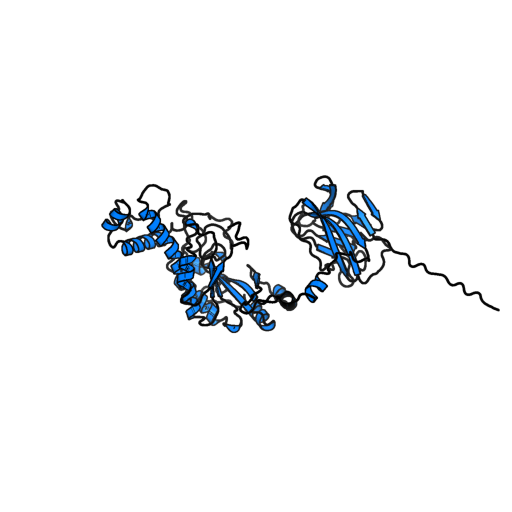LA A CA 1
ATOM 2197 C C . ALA A 1 281 ? 13.866 7.967 -5.069 1.00 92.25 281 ALA A C 1
ATOM 2199 O O . ALA A 1 281 ? 14.359 7.076 -5.758 1.00 92.25 281 ALA A O 1
ATOM 2200 N N . PRO A 1 282 ? 13.722 7.826 -3.737 1.00 91.31 282 PRO A N 1
ATOM 2201 C CA . PRO A 1 282 ? 14.177 6.648 -2.987 1.00 91.31 282 PRO A CA 1
ATOM 2202 C C . PRO A 1 282 ? 13.251 5.433 -3.200 1.00 91.31 282 PRO A C 1
ATOM 2204 O O . PRO A 1 282 ? 12.647 4.873 -2.283 1.00 91.31 282 PRO A O 1
ATOM 2207 N N . VAL A 1 283 ? 13.117 5.034 -4.460 1.00 93.00 283 VAL A N 1
ATOM 2208 C CA . VAL A 1 283 ? 12.338 3.913 -4.977 1.00 93.00 283 VAL A CA 1
ATOM 2209 C C . VAL A 1 283 ? 13.207 3.224 -6.014 1.00 93.00 283 VAL A C 1
ATOM 2211 O O . VAL A 1 283 ? 13.791 3.897 -6.859 1.00 93.00 283 VAL A O 1
ATOM 2214 N N . GLN A 1 284 ? 13.313 1.898 -5.972 1.00 94.38 284 GLN A N 1
ATOM 2215 C CA . GLN A 1 284 ? 14.083 1.163 -6.971 1.00 94.38 284 GLN A CA 1
ATOM 2216 C C . GLN A 1 284 ? 13.568 1.439 -8.385 1.00 94.38 284 GLN A C 1
ATOM 2218 O O . GLN A 1 284 ? 12.370 1.341 -8.652 1.00 94.38 284 GLN A O 1
ATOM 2223 N N . SER A 1 285 ? 14.491 1.742 -9.297 1.00 95.56 285 SER A N 1
ATOM 2224 C CA . SER A 1 285 ? 14.213 1.749 -10.727 1.00 95.56 285 SER A CA 1
ATOM 2225 C C . SER A 1 285 ? 13.750 0.355 -11.138 1.00 95.56 285 SER A C 1
ATOM 2227 O O . SER A 1 285 ? 14.381 -0.648 -10.795 1.00 95.56 285 SER A O 1
ATOM 2229 N N . ILE A 1 286 ? 12.674 0.275 -11.922 1.00 96.00 286 ILE A N 1
ATOM 2230 C CA . ILE A 1 286 ? 12.197 -1.007 -12.459 1.00 96.00 286 ILE A CA 1
ATOM 2231 C C . ILE A 1 286 ? 13.207 -1.647 -13.427 1.00 96.00 286 ILE A C 1
ATOM 2233 O O . ILE A 1 286 ? 13.117 -2.840 -13.716 1.00 96.00 286 ILE A O 1
ATOM 2237 N N . TRP A 1 287 ? 14.180 -0.860 -13.900 1.00 97.75 287 TRP A N 1
ATOM 2238 C CA . TRP A 1 287 ? 15.292 -1.301 -14.740 1.00 97.75 287 TRP A CA 1
ATOM 2239 C C . TRP A 1 287 ? 16.548 -1.666 -13.945 1.00 97.75 287 TRP A C 1
ATOM 2241 O O . TRP A 1 287 ? 17.552 -2.043 -14.549 1.00 97.75 287 TRP A O 1
ATOM 2251 N N . ASN A 1 288 ? 16.514 -1.608 -12.609 1.00 97.31 288 ASN A N 1
ATOM 2252 C CA . ASN A 1 288 ? 17.619 -2.076 -11.783 1.00 97.31 288 ASN A CA 1
ATOM 2253 C C . ASN A 1 288 ? 17.928 -3.559 -12.109 1.00 97.31 288 ASN A C 1
ATOM 2255 O O . ASN A 1 288 ? 17.075 -4.429 -11.888 1.00 97.31 288 ASN A O 1
ATOM 2259 N N . PRO A 1 289 ? 19.143 -3.891 -12.590 1.00 97.38 289 PRO A N 1
ATOM 2260 C CA . PRO A 1 289 ? 19.480 -5.247 -13.025 1.00 97.38 289 PRO A CA 1
ATOM 2261 C C . PRO A 1 289 ? 19.452 -6.275 -11.885 1.00 97.38 289 PRO A C 1
ATOM 2263 O O . PRO A 1 289 ? 19.278 -7.466 -12.140 1.00 97.38 289 PRO A O 1
ATOM 2266 N N . ALA A 1 290 ? 19.603 -5.835 -10.633 1.00 97.25 290 ALA A N 1
ATOM 2267 C CA . ALA A 1 290 ? 19.567 -6.695 -9.457 1.00 97.25 290 ALA A CA 1
ATOM 2268 C C . ALA A 1 290 ? 18.147 -6.907 -8.902 1.00 97.25 290 ALA A C 1
ATOM 2270 O O . ALA A 1 290 ? 17.937 -7.834 -8.116 1.00 97.25 290 ALA A O 1
ATOM 2271 N N . LEU A 1 291 ? 17.161 -6.092 -9.306 1.00 96.00 291 LEU A N 1
ATOM 2272 C CA . LEU A 1 291 ? 15.822 -6.104 -8.707 1.00 96.00 291 LEU A CA 1
ATOM 2273 C C . LEU A 1 291 ? 15.137 -7.464 -8.855 1.00 96.00 291 LEU A C 1
ATOM 2275 O O . LEU A 1 291 ? 14.605 -7.987 -7.885 1.00 96.00 291 LEU A O 1
ATOM 2279 N N . ARG A 1 292 ? 15.205 -8.086 -10.036 1.00 97.19 292 ARG A N 1
ATOM 2280 C CA . ARG A 1 292 ? 14.570 -9.394 -10.290 1.00 97.19 292 ARG A CA 1
ATOM 2281 C C . ARG A 1 292 ? 15.116 -10.511 -9.405 1.00 97.19 292 ARG A C 1
ATOM 2283 O O . ARG A 1 292 ? 14.348 -11.331 -8.906 1.00 97.19 292 ARG A O 1
ATOM 2290 N N . GLU A 1 293 ? 16.427 -10.539 -9.194 1.00 96.56 293 GLU A N 1
ATOM 2291 C CA . GLU A 1 293 ? 17.054 -11.516 -8.298 1.00 96.56 293 GLU A CA 1
ATOM 2292 C C . GLU A 1 293 ? 16.741 -11.208 -6.830 1.00 96.56 293 GLU A C 1
ATOM 2294 O O . GLU A 1 293 ? 16.480 -12.126 -6.052 1.00 96.56 293 GLU A O 1
ATOM 2299 N N . GLY A 1 294 ? 16.655 -9.925 -6.467 1.00 96.06 294 GLY A N 1
ATOM 2300 C CA . GLY A 1 294 ? 16.146 -9.490 -5.168 1.00 96.06 294 GLY A CA 1
ATOM 2301 C C . GLY A 1 294 ? 14.717 -9.973 -4.897 1.00 96.06 294 GLY A C 1
ATOM 2302 O O . GLY A 1 294 ? 14.456 -10.568 -3.855 1.00 96.06 294 GLY A O 1
ATOM 2303 N N . VAL A 1 295 ? 13.814 -9.808 -5.866 1.00 96.62 295 VAL A N 1
ATOM 2304 C CA . VAL A 1 295 ? 12.420 -10.270 -5.781 1.00 96.62 295 VAL A CA 1
ATOM 2305 C C . VAL A 1 295 ? 12.354 -11.787 -5.624 1.00 96.62 295 VAL A C 1
ATOM 2307 O O . VAL A 1 295 ? 11.671 -12.280 -4.730 1.00 96.62 295 VAL A O 1
ATOM 2310 N N . LYS A 1 296 ? 13.107 -12.552 -6.427 1.00 97.56 296 LYS A N 1
ATOM 2311 C CA . LYS A 1 296 ? 13.183 -14.017 -6.278 1.00 97.56 296 LYS A CA 1
ATOM 2312 C C . LYS A 1 296 ? 13.664 -14.428 -4.893 1.00 97.56 296 LYS A C 1
ATOM 2314 O O . LYS A 1 296 ? 13.061 -15.314 -4.291 1.00 97.56 296 LYS A O 1
ATOM 2319 N N . ARG A 1 297 ? 14.725 -13.793 -4.384 1.00 96.25 297 ARG A N 1
ATOM 2320 C CA . ARG A 1 297 ? 15.242 -14.036 -3.033 1.00 96.25 297 ARG A CA 1
ATOM 2321 C C . ARG A 1 297 ? 14.159 -13.784 -1.989 1.00 96.25 297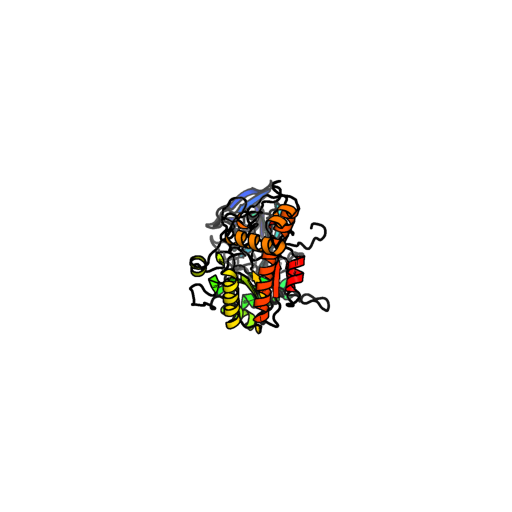 ARG A C 1
ATOM 2323 O O . ARG A 1 297 ? 13.902 -14.660 -1.168 1.00 96.25 297 ARG A O 1
ATOM 2330 N N . PHE A 1 298 ? 13.511 -12.624 -2.057 1.00 97.19 298 PHE A N 1
ATOM 2331 C CA . PHE A 1 298 ? 12.468 -12.227 -1.119 1.00 97.19 298 PHE A CA 1
ATOM 2332 C C . PHE A 1 298 ? 11.296 -13.216 -1.117 1.00 97.19 298 PHE A C 1
ATOM 2334 O O . PHE A 1 298 ? 10.934 -13.731 -0.060 1.00 97.19 298 PHE A O 1
ATOM 2341 N N . LEU A 1 299 ? 10.754 -13.550 -2.292 1.00 97.62 299 LEU A N 1
ATOM 2342 C CA . LEU A 1 299 ? 9.635 -14.489 -2.416 1.00 97.62 299 LEU A CA 1
ATOM 2343 C C . LEU A 1 299 ? 10.016 -15.915 -1.987 1.00 97.62 299 LEU A C 1
ATOM 2345 O O . LEU A 1 299 ? 9.208 -16.598 -1.360 1.00 97.62 299 LEU A O 1
ATOM 2349 N N . THR A 1 300 ? 11.240 -16.362 -2.284 1.00 97.44 300 THR A N 1
ATOM 2350 C CA . THR A 1 300 ? 11.733 -17.688 -1.873 1.00 97.44 300 THR A CA 1
ATOM 2351 C C . THR A 1 300 ? 11.854 -17.773 -0.355 1.00 97.44 300 THR A C 1
ATOM 2353 O O . THR A 1 300 ? 11.282 -18.676 0.248 1.00 97.44 300 THR A O 1
ATOM 2356 N N . MET A 1 301 ? 12.516 -16.794 0.268 1.00 97.25 301 MET A N 1
ATOM 2357 C CA . MET A 1 301 ? 12.644 -16.702 1.724 1.00 97.25 301 MET A CA 1
ATOM 2358 C C . MET A 1 301 ? 11.268 -16.652 2.403 1.00 97.25 301 MET A C 1
ATOM 2360 O O . MET A 1 301 ? 11.031 -17.345 3.391 1.00 97.25 301 MET A O 1
ATOM 2364 N N . PHE A 1 302 ? 10.334 -15.876 1.844 1.00 97.69 302 PHE A N 1
ATOM 2365 C CA . PHE A 1 302 ? 8.960 -15.814 2.334 1.00 97.69 302 PHE A CA 1
ATOM 2366 C C . PHE A 1 302 ? 8.273 -17.189 2.275 1.00 97.69 302 PHE A C 1
ATOM 2368 O O . PHE A 1 302 ? 7.681 -17.623 3.263 1.00 97.69 302 PHE A O 1
ATOM 2375 N N . ARG A 1 303 ? 8.406 -17.909 1.152 1.00 96.69 303 ARG A N 1
ATOM 2376 C CA . ARG A 1 303 ? 7.819 -19.243 0.929 1.00 96.69 303 ARG A CA 1
ATOM 2377 C C . ARG A 1 303 ? 8.402 -20.343 1.805 1.00 96.69 303 ARG A C 1
ATOM 2379 O O . ARG A 1 303 ? 7.679 -21.277 2.186 1.00 96.69 303 ARG A O 1
ATOM 2386 N N . GLU A 1 304 ? 9.701 -20.282 2.069 1.00 96.19 304 GLU A N 1
ATOM 2387 C CA . GLU A 1 304 ? 10.393 -21.238 2.929 1.00 96.19 304 GLU A CA 1
ATOM 2388 C C . GLU A 1 304 ? 9.788 -21.242 4.333 1.00 96.19 304 GLU A C 1
ATOM 2390 O O . GLU A 1 304 ? 9.586 -22.323 4.898 1.00 96.19 304 GLU A O 1
ATOM 2395 N N . HIS A 1 305 ? 9.381 -20.072 4.828 1.00 97.06 305 HIS A N 1
ATOM 2396 C CA . HIS A 1 305 ? 8.807 -19.909 6.158 1.00 97.06 305 HIS A CA 1
ATOM 2397 C C . HIS A 1 305 ? 7.270 -19.962 6.175 1.00 97.06 305 HIS A C 1
ATOM 2399 O O . HIS A 1 305 ? 6.701 -20.887 6.757 1.00 97.06 305 HIS A O 1
ATOM 2405 N N . TYR A 1 306 ? 6.583 -19.051 5.476 1.00 96.62 306 TYR A N 1
ATOM 2406 C CA . TYR A 1 306 ? 5.120 -18.935 5.516 1.00 96.62 306 TYR A CA 1
ATOM 2407 C C . TYR A 1 306 ? 4.440 -19.840 4.487 1.00 96.62 306 TYR A C 1
ATOM 2409 O O . TYR A 1 306 ? 4.591 -19.695 3.266 1.00 96.62 306 TYR A O 1
ATOM 2417 N N . LYS A 1 307 ? 3.669 -20.804 4.991 1.00 90.94 307 LYS A N 1
ATOM 2418 C CA . LYS A 1 307 ? 3.007 -21.821 4.172 1.00 90.94 307 LYS A CA 1
ATOM 2419 C C . LYS A 1 307 ? 1.640 -21.339 3.647 1.00 90.94 307 LYS A C 1
ATOM 2421 O O . LYS A 1 307 ? 1.053 -20.428 4.231 1.00 90.94 307 LYS A O 1
ATOM 2426 N N . PRO A 1 308 ? 1.132 -21.910 2.537 1.00 94.38 308 PRO A N 1
ATOM 2427 C CA . PRO A 1 308 ? -0.125 -21.480 1.917 1.00 94.38 308 PRO A CA 1
ATOM 2428 C C . PRO A 1 308 ? -1.352 -21.532 2.837 1.00 94.38 308 PRO A C 1
ATOM 2430 O O . PRO A 1 308 ? -2.322 -20.830 2.591 1.00 94.38 308 PRO A O 1
ATOM 2433 N N . GLU A 1 309 ? -1.338 -22.355 3.885 1.00 94.50 309 GLU A N 1
ATOM 2434 C CA . GLU A 1 309 ? -2.505 -22.654 4.716 1.00 94.50 309 GLU A CA 1
ATOM 2435 C C . GLU A 1 309 ? -3.012 -21.435 5.491 1.00 94.50 309 GLU A C 1
ATOM 2437 O O . GLU A 1 309 ? -4.223 -21.295 5.659 1.00 94.50 309 GLU A O 1
ATOM 2442 N N . VAL A 1 310 ? -2.125 -20.538 5.929 1.00 94.94 310 VAL A N 1
ATOM 2443 C CA . VAL A 1 310 ? -2.517 -19.286 6.596 1.00 94.94 310 VAL A CA 1
ATOM 2444 C C . VAL A 1 310 ? -2.840 -18.174 5.593 1.00 94.94 310 VAL A C 1
ATOM 2446 O O . VAL A 1 310 ? -3.464 -17.186 5.962 1.00 94.94 310 VAL A O 1
ATOM 2449 N N . ILE A 1 311 ? -2.463 -18.323 4.321 1.00 97.12 311 ILE A N 1
ATOM 2450 C CA . ILE A 1 311 ? -2.532 -17.262 3.311 1.00 97.12 311 ILE A CA 1
ATOM 2451 C C . ILE A 1 311 ? -3.861 -17.329 2.542 1.00 97.12 311 ILE A C 1
ATOM 2453 O O . ILE A 1 311 ? -4.169 -18.330 1.904 1.00 97.12 311 ILE A O 1
ATOM 2457 N N . GLU A 1 312 ? -4.627 -16.237 2.559 1.00 95.62 312 GLU A N 1
ATOM 2458 C CA . GLU A 1 312 ? -5.824 -16.042 1.728 1.00 95.62 312 GLU A CA 1
ATOM 2459 C C . GLU A 1 312 ? -5.436 -15.814 0.264 1.00 95.62 312 GLU A C 1
ATOM 2461 O O . GLU A 1 312 ? -5.951 -16.454 -0.650 1.00 95.62 312 GLU A O 1
ATOM 2466 N N . ALA A 1 313 ? -4.516 -14.872 0.046 1.00 95.50 313 ALA A N 1
ATOM 2467 C CA . ALA A 1 313 ? -4.011 -14.482 -1.259 1.00 95.50 313 ALA A CA 1
ATOM 2468 C C . ALA A 1 313 ? -2.688 -13.722 -1.118 1.00 95.50 313 ALA A C 1
ATOM 2470 O O . ALA A 1 313 ? -2.414 -13.120 -0.080 1.00 95.50 313 ALA A O 1
ATOM 2471 N N . LEU A 1 314 ? -1.888 -13.703 -2.181 1.00 96.38 314 LEU A N 1
ATOM 2472 C CA . LEU A 1 314 ? -0.681 -12.883 -2.269 1.00 96.38 314 LEU A CA 1
ATOM 2473 C C . LEU A 1 314 ? -0.970 -11.582 -3.021 1.00 96.38 314 LEU A C 1
ATOM 2475 O O . LEU A 1 314 ? -1.506 -11.627 -4.129 1.00 96.38 314 LEU A O 1
ATOM 2479 N N . ASN A 1 315 ? -0.539 -10.448 -2.461 1.00 93.31 315 ASN A N 1
ATOM 2480 C CA . ASN A 1 315 ? -0.522 -9.157 -3.150 1.00 93.31 315 ASN A CA 1
ATOM 2481 C C . ASN A 1 315 ? 0.915 -8.686 -3.380 1.00 93.31 315 ASN A C 1
ATOM 2483 O O . ASN A 1 315 ? 1.763 -8.858 -2.503 1.00 93.31 315 ASN A O 1
ATOM 2487 N N . PHE A 1 316 ? 1.178 -8.025 -4.512 1.00 91.62 316 PHE A N 1
ATOM 2488 C CA . PHE A 1 316 ? 2.531 -7.566 -4.862 1.00 91.62 316 PHE A CA 1
ATOM 2489 C C . PHE A 1 316 ? 2.669 -6.060 -4.956 1.00 91.62 316 PHE A C 1
ATOM 2491 O O . PHE A 1 316 ? 1.967 -5.404 -5.724 1.00 91.62 316 PHE A O 1
ATOM 2498 N N . GLY A 1 317 ? 3.613 -5.571 -4.159 1.00 85.50 317 GLY A N 1
ATOM 2499 C CA . GLY A 1 317 ? 4.093 -4.213 -4.034 1.00 85.50 317 GLY A CA 1
ATOM 2500 C C . GLY A 1 317 ? 5.202 -3.904 -5.031 1.00 85.50 317 GLY A C 1
ATOM 2501 O O . GLY A 1 317 ? 6.369 -3.939 -4.637 1.00 85.50 317 GLY A O 1
ATOM 2502 N N . ILE A 1 318 ? 4.871 -3.685 -6.307 1.00 88.25 318 ILE A N 1
ATOM 2503 C CA . ILE A 1 318 ? 5.880 -3.664 -7.387 1.00 88.25 318 ILE A CA 1
ATOM 2504 C C . ILE A 1 318 ? 6.692 -2.369 -7.416 1.00 88.25 318 ILE A C 1
ATOM 2506 O O . ILE A 1 318 ? 7.878 -2.416 -7.739 1.00 88.25 318 ILE A O 1
ATOM 2510 N N . SER A 1 319 ? 6.088 -1.229 -7.075 1.00 81.50 319 SER A N 1
ATOM 2511 C CA . SER A 1 319 ? 6.773 0.066 -7.050 1.00 81.50 319 SER A CA 1
ATOM 2512 C C . SER A 1 319 ? 6.520 0.858 -5.758 1.00 81.50 319 SER A C 1
ATOM 2514 O O . SER A 1 319 ? 5.822 0.414 -4.846 1.00 81.50 319 SER A O 1
ATOM 2516 N N . GLY A 1 320 ? 7.141 2.039 -5.661 1.00 68.94 320 GLY A N 1
ATOM 2517 C CA . GLY A 1 320 ? 7.081 2.923 -4.495 1.00 68.94 320 GLY A CA 1
ATOM 2518 C C . GLY A 1 320 ? 5.781 3.704 -4.297 1.00 68.94 320 GLY A C 1
ATOM 2519 O O . GLY A 1 320 ? 5.551 4.164 -3.181 1.00 68.94 320 GLY A O 1
ATOM 2520 N N . CYS A 1 321 ? 4.905 3.817 -5.302 1.00 77.38 321 CYS A N 1
ATOM 2521 C CA . CYS A 1 321 ? 3.602 4.463 -5.113 1.00 77.38 321 CYS A CA 1
ATOM 2522 C C . CYS A 1 321 ? 2.646 3.486 -4.416 1.00 77.38 321 CYS A C 1
ATOM 2524 O O . CYS A 1 321 ? 1.998 2.676 -5.068 1.00 77.38 321 CYS A O 1
ATOM 2526 N N . TRP A 1 322 ? 2.617 3.487 -3.079 1.00 78.50 322 TRP A N 1
ATOM 2527 C CA . TRP A 1 322 ? 1.733 2.629 -2.262 1.00 78.50 322 TRP A CA 1
ATOM 2528 C C . TRP A 1 322 ? 1.822 1.109 -2.533 1.00 78.50 322 TRP A C 1
ATOM 2530 O O . TRP A 1 322 ? 0.977 0.352 -2.052 1.00 78.50 322 TRP A O 1
ATOM 2540 N N . GLY A 1 323 ? 2.861 0.644 -3.239 1.00 83.00 323 GLY A N 1
ATOM 2541 C CA . GLY A 1 323 ? 3.003 -0.743 -3.695 1.00 83.00 323 GLY A CA 1
ATOM 2542 C C . GLY A 1 323 ? 2.324 -1.046 -5.042 1.00 83.00 323 GLY A C 1
ATOM 2543 O O . GLY A 1 323 ? 2.236 -2.197 -5.452 1.00 83.00 323 GLY A O 1
ATOM 2544 N N . GLU A 1 324 ? 1.808 -0.060 -5.756 1.00 89.62 324 GLU A N 1
ATOM 2545 C CA . GLU A 1 324 ? 1.082 -0.279 -7.007 1.00 89.62 324 GLU A CA 1
ATOM 2546 C C . GLU A 1 324 ? 2.032 -0.575 -8.183 1.00 89.62 324 GLU A C 1
ATOM 2548 O O . GLU A 1 324 ? 3.194 -0.170 -8.198 1.00 89.62 324 GLU A O 1
ATOM 2553 N N . SER A 1 325 ? 1.547 -1.273 -9.212 1.00 91.94 325 SER A N 1
ATOM 2554 C CA . SER A 1 325 ? 2.277 -1.504 -10.467 1.00 91.94 325 SER A CA 1
ATOM 2555 C C . SER A 1 325 ? 2.255 -0.285 -11.405 1.00 91.94 325 SER A C 1
ATOM 2557 O O . SER A 1 325 ? 1.860 -0.408 -12.567 1.00 91.94 325 SER A O 1
ATOM 2559 N N . ILE A 1 326 ? 2.660 0.879 -10.883 1.00 91.19 326 ILE A N 1
ATOM 2560 C CA . ILE A 1 326 ? 2.809 2.181 -11.570 1.00 91.19 326 ILE A CA 1
ATOM 2561 C C . ILE A 1 326 ? 4.159 2.827 -11.233 1.00 91.19 326 ILE A C 1
ATOM 2563 O O . ILE A 1 326 ? 4.921 2.310 -10.430 1.00 91.19 326 ILE A O 1
ATOM 2567 N N . GLN A 1 327 ? 4.498 3.944 -11.860 1.00 91.88 327 GLN A N 1
ATOM 2568 C CA . GLN A 1 327 ? 5.748 4.684 -11.662 1.00 91.88 327 GLN A CA 1
ATOM 2569 C C . GLN A 1 327 ? 5.660 5.635 -10.454 1.00 91.88 327 GLN A C 1
ATOM 2571 O O . GLN A 1 327 ? 4.651 5.656 -9.751 1.00 91.88 327 GLN A O 1
ATOM 2576 N N . VAL A 1 328 ? 6.710 6.421 -10.177 1.00 89.88 328 VAL A N 1
ATOM 2577 C CA . VAL A 1 328 ? 6.804 7.297 -8.984 1.00 89.88 328 VAL A CA 1
ATOM 2578 C C . VAL A 1 328 ? 5.986 8.595 -9.150 1.00 89.88 328 VAL A C 1
ATOM 2580 O O . VAL A 1 328 ? 6.483 9.713 -9.048 1.00 89.88 328 VAL A O 1
ATOM 2583 N N . VAL A 1 329 ? 4.695 8.448 -9.447 1.00 83.50 329 VAL A N 1
ATOM 2584 C CA . VAL A 1 329 ? 3.783 9.538 -9.842 1.00 83.50 329 VAL A CA 1
ATOM 2585 C C . VAL A 1 329 ? 3.036 10.209 -8.682 1.00 83.50 329 VAL A C 1
ATOM 2587 O O . VAL A 1 329 ? 2.105 10.980 -8.906 1.00 83.50 329 VAL A O 1
ATOM 2590 N N . GLY A 1 330 ? 3.461 9.946 -7.447 1.00 75.81 330 GLY A N 1
ATOM 2591 C CA . GLY A 1 330 ? 2.882 10.454 -6.201 1.00 75.81 330 GLY A CA 1
ATOM 2592 C C . GLY A 1 330 ? 2.805 9.357 -5.133 1.00 75.81 330 GLY A C 1
ATOM 2593 O O . GLY A 1 330 ? 2.921 8.185 -5.461 1.00 75.81 330 GLY A O 1
ATOM 2594 N N . GLY A 1 331 ? 2.573 9.722 -3.867 1.00 66.69 331 GLY A N 1
ATOM 2595 C CA . GLY A 1 331 ? 2.371 8.765 -2.763 1.00 66.69 331 GLY A CA 1
ATOM 2596 C C . GLY A 1 331 ? 3.672 8.192 -2.188 1.00 66.69 331 GLY A C 1
ATOM 2597 O O . GLY A 1 331 ? 4.651 8.006 -2.886 1.00 66.69 331 GLY A O 1
ATOM 2598 N N . GLY A 1 332 ? 3.814 7.980 -0.883 1.00 67.25 332 GLY A N 1
ATOM 2599 C CA . GLY A 1 332 ? 3.236 6.896 -0.078 1.00 67.25 332 GLY A CA 1
ATOM 2600 C C . GLY A 1 332 ? 4.416 6.162 0.588 1.00 67.25 332 GLY A C 1
ATOM 2601 O O . GLY A 1 332 ? 5.551 6.382 0.191 1.00 67.25 332 GLY A O 1
ATOM 2602 N N . LEU A 1 333 ? 4.236 5.343 1.628 1.00 74.44 333 LEU A N 1
ATOM 2603 C CA . LEU A 1 333 ? 5.345 4.521 2.175 1.00 74.44 333 LEU A CA 1
ATOM 2604 C C . LEU A 1 333 ? 6.661 5.282 2.483 1.00 74.44 333 LEU A C 1
ATOM 2606 O O . LEU A 1 333 ? 7.753 4.819 2.171 1.00 74.44 333 LEU A O 1
ATOM 2610 N N . GLY A 1 334 ? 6.562 6.461 3.102 1.00 71.94 334 GLY A N 1
ATOM 2611 C CA . GLY A 1 334 ? 7.730 7.204 3.593 1.00 71.94 334 GLY A CA 1
ATOM 2612 C C . GLY A 1 334 ? 8.479 8.059 2.565 1.00 71.94 334 GLY A C 1
ATOM 2613 O O . GLY A 1 334 ? 9.526 8.590 2.916 1.00 71.94 334 GLY A O 1
ATOM 2614 N N . ILE A 1 335 ? 7.959 8.240 1.342 1.00 77.19 335 ILE A N 1
ATOM 2615 C CA . ILE A 1 335 ? 8.577 9.122 0.323 1.00 77.19 335 ILE A CA 1
ATOM 2616 C C . ILE A 1 335 ? 7.825 10.448 0.107 1.00 77.19 335 ILE A C 1
ATOM 2618 O O . ILE A 1 335 ? 8.113 11.186 -0.831 1.00 77.19 335 ILE A O 1
ATOM 2622 N N . MET A 1 336 ? 6.853 10.763 0.972 1.00 78.44 336 MET A N 1
ATOM 2623 C CA . MET A 1 336 ? 5.937 11.900 0.792 1.00 78.44 336 MET A CA 1
ATOM 2624 C C . MET A 1 336 ? 6.634 13.268 0.718 1.00 78.44 336 MET A C 1
ATOM 2626 O O . MET A 1 336 ? 6.132 14.168 0.052 1.00 78.44 336 MET A O 1
ATOM 2630 N N . ASP A 1 337 ? 7.781 13.415 1.377 1.00 84.38 337 ASP A N 1
ATOM 2631 C CA . ASP A 1 337 ? 8.602 14.628 1.449 1.00 84.38 337 ASP A CA 1
ATOM 2632 C C . ASP A 1 337 ? 9.757 14.655 0.427 1.00 84.38 337 ASP A C 1
ATOM 2634 O O . ASP A 1 337 ? 10.599 15.555 0.458 1.00 84.38 337 ASP A O 1
ATOM 2638 N N . ARG A 1 338 ? 9.827 13.665 -0.468 1.00 86.88 338 ARG A N 1
ATOM 2639 C CA . ARG A 1 338 ? 10.913 13.487 -1.445 1.00 86.88 338 ARG A CA 1
ATOM 2640 C C . ARG A 1 338 ? 10.496 13.941 -2.842 1.00 86.88 338 ARG A C 1
ATOM 2642 O O . ARG A 1 338 ? 9.337 14.271 -3.073 1.00 86.88 338 ARG A O 1
ATOM 2649 N N . HIS A 1 339 ? 11.450 13.981 -3.778 1.00 92.12 339 HIS A N 1
ATOM 2650 C CA . HIS A 1 339 ? 11.154 14.310 -5.172 1.00 92.12 339 HIS A CA 1
ATOM 2651 C C . HIS A 1 339 ? 10.200 13.258 -5.746 1.00 92.12 339 HIS A C 1
ATOM 2653 O O . HIS A 1 339 ? 10.556 12.087 -5.850 1.00 92.12 339 HIS A O 1
ATOM 2659 N N . GLN A 1 340 ? 8.984 13.678 -6.082 1.00 90.00 340 GLN A N 1
ATOM 2660 C CA . GLN A 1 340 ? 7.961 12.859 -6.720 1.00 90.00 340 GLN A CA 1
ATOM 2661 C C . GLN A 1 340 ? 6.950 13.768 -7.416 1.00 90.00 340 GLN A C 1
ATOM 2663 O O . GLN A 1 340 ? 6.624 14.845 -6.914 1.00 90.00 340 GLN A O 1
ATOM 2668 N N . HIS A 1 341 ? 6.458 13.345 -8.572 1.00 91.06 341 HIS A N 1
ATOM 2669 C CA . HIS A 1 341 ? 5.399 14.024 -9.307 1.00 91.06 341 HIS A CA 1
ATOM 2670 C C . HIS A 1 341 ? 4.963 13.156 -10.483 1.00 91.06 341 HIS A C 1
ATOM 2672 O O . HIS A 1 341 ? 5.677 12.254 -10.930 1.00 91.06 341 HIS A O 1
ATOM 2678 N N . LEU A 1 342 ? 3.801 13.488 -11.035 1.00 91.12 342 LEU A N 1
ATOM 2679 C CA . LEU A 1 342 ? 3.386 12.996 -12.337 1.00 91.12 342 LEU A CA 1
ATOM 2680 C C . LEU A 1 342 ? 4.431 13.412 -13.392 1.00 91.12 342 LEU A C 1
ATOM 2682 O O . LEU A 1 342 ? 4.666 14.604 -13.595 1.00 91.12 342 LEU A O 1
ATOM 2686 N N . GLY A 1 343 ? 5.097 12.434 -14.003 1.00 92.81 343 GLY A N 1
ATOM 2687 C CA . GLY A 1 343 ? 6.229 12.622 -14.915 1.00 92.81 343 GLY A CA 1
ATOM 2688 C C . GLY A 1 343 ? 6.844 11.284 -15.328 1.00 92.81 343 GLY A C 1
ATOM 2689 O O . GLY A 1 343 ? 6.308 10.229 -14.982 1.00 92.81 343 GLY A O 1
ATOM 2690 N N . TYR A 1 344 ? 7.957 11.309 -16.060 1.00 95.50 344 TYR A N 1
ATOM 2691 C CA . TYR A 1 344 ? 8.613 10.104 -16.574 1.00 95.50 344 TYR A CA 1
ATOM 2692 C C . TYR A 1 344 ? 9.839 9.714 -15.746 1.00 95.50 344 TYR A C 1
ATOM 2694 O O . TYR A 1 344 ? 10.891 10.343 -15.781 1.00 95.50 344 TYR A O 1
ATOM 2702 N N . TRP A 1 345 ? 9.742 8.577 -15.068 1.00 95.62 345 TRP A N 1
ATOM 2703 C CA . TRP A 1 345 ? 10.754 8.061 -14.138 1.00 95.62 345 TRP A CA 1
ATOM 2704 C C . TRP A 1 345 ? 11.737 7.083 -14.784 1.00 95.62 345 TRP A C 1
ATOM 2706 O O . TRP A 1 345 ? 11.927 5.969 -14.312 1.00 95.62 345 TRP A O 1
ATOM 2716 N N . CYS A 1 346 ? 12.324 7.484 -15.910 1.00 97.12 346 CYS A N 1
ATOM 2717 C CA . CYS A 1 346 ? 13.243 6.667 -16.715 1.00 97.12 346 CYS A CA 1
ATOM 2718 C C . CYS A 1 346 ? 14.563 7.386 -17.041 1.00 97.12 346 CYS A C 1
ATOM 2720 O O . CYS A 1 346 ? 15.180 7.160 -18.081 1.00 97.12 346 CYS A O 1
ATOM 2722 N N . GLY A 1 347 ? 14.989 8.300 -16.170 1.00 97.56 347 GLY A N 1
ATOM 2723 C CA . GLY A 1 347 ? 16.197 9.098 -16.352 1.00 97.56 347 GLY A CA 1
ATOM 2724 C C . GLY A 1 347 ? 17.507 8.364 -16.045 1.00 97.56 347 GLY A C 1
ATOM 2725 O O . GLY A 1 347 ? 18.569 8.908 -16.371 1.00 97.56 347 GLY A O 1
ATOM 2726 N N . ASP A 1 348 ? 17.453 7.182 -15.422 1.00 97.81 348 ASP A N 1
ATOM 2727 C CA . ASP A 1 348 ? 18.623 6.412 -14.992 1.00 97.81 348 ASP A CA 1
ATOM 2728 C C . ASP A 1 348 ? 19.319 5.703 -16.167 1.00 97.81 348 ASP A C 1
ATOM 2730 O O . ASP A 1 348 ? 18.772 5.572 -17.265 1.00 97.81 348 ASP A O 1
ATOM 2734 N N . GLU A 1 349 ? 20.571 5.288 -15.969 1.00 98.00 349 GLU A N 1
ATOM 2735 C CA . GLU A 1 349 ? 21.382 4.711 -17.048 1.00 98.00 349 GLU A CA 1
ATOM 2736 C C . GLU A 1 349 ? 20.858 3.357 -17.552 1.00 98.00 349 GLU A C 1
ATOM 2738 O O . GLU A 1 349 ? 21.001 3.046 -18.738 1.00 98.00 349 GLU A O 1
ATOM 2743 N N . TYR A 1 350 ? 20.201 2.578 -16.688 1.00 98.62 350 TYR A N 1
ATOM 2744 C CA . TYR A 1 350 ? 19.672 1.265 -17.039 1.00 98.62 350 TYR A CA 1
ATOM 2745 C C . TYR A 1 350 ? 18.389 1.397 -17.849 1.00 98.62 350 TYR A C 1
ATOM 2747 O O . TYR A 1 350 ? 18.240 0.706 -18.856 1.00 98.62 350 TYR A O 1
ATOM 2755 N N . ALA A 1 351 ? 17.519 2.345 -17.497 1.00 98.44 351 ALA A N 1
ATOM 2756 C CA . ALA A 1 351 ? 16.359 2.702 -18.305 1.00 98.44 351 ALA A CA 1
ATOM 2757 C C . ALA A 1 351 ? 16.770 3.163 -19.715 1.00 98.44 351 ALA A C 1
ATOM 2759 O O . ALA A 1 351 ? 16.216 2.705 -20.717 1.00 98.44 351 ALA A O 1
ATOM 2760 N N . ARG A 1 352 ? 17.805 4.009 -19.824 1.00 98.56 352 ARG A N 1
ATOM 2761 C CA . ARG A 1 352 ? 18.350 4.451 -21.124 1.00 98.56 352 ARG A CA 1
ATOM 2762 C C . ARG A 1 352 ? 18.871 3.273 -21.945 1.00 98.56 352 ARG A C 1
ATOM 2764 O O . ARG A 1 352 ? 18.540 3.152 -23.125 1.00 98.56 352 ARG A O 1
ATOM 2771 N N . ALA A 1 353 ? 19.658 2.389 -21.334 1.00 98.62 353 ALA A N 1
ATOM 2772 C CA . ALA A 1 353 ? 20.179 1.199 -22.003 1.00 98.62 353 ALA A CA 1
ATOM 2773 C C . ALA A 1 353 ? 19.054 0.252 -22.465 1.00 98.62 353 ALA A C 1
ATOM 2775 O O . ALA A 1 353 ? 19.111 -0.291 -23.573 1.00 98.62 353 ALA A O 1
ATOM 2776 N N . ASP A 1 354 ? 18.012 0.090 -21.650 1.00 98.75 354 ASP A N 1
ATOM 2777 C CA . ASP A 1 354 ? 16.845 -0.737 -21.951 1.00 98.75 354 ASP A CA 1
ATOM 2778 C C . ASP A 1 354 ? 16.047 -0.202 -23.150 1.00 98.75 354 ASP A C 1
ATOM 2780 O O . ASP A 1 354 ? 15.768 -0.954 -24.088 1.00 98.75 354 ASP A O 1
ATOM 2784 N N . LEU A 1 355 ? 15.791 1.111 -23.194 1.00 98.75 355 LEU A N 1
ATOM 2785 C CA . LEU A 1 355 ? 15.149 1.773 -24.334 1.00 98.75 355 LEU A CA 1
ATOM 2786 C C . LEU A 1 355 ? 15.942 1.560 -25.630 1.00 98.75 355 LEU A C 1
ATOM 2788 O O . LEU A 1 355 ? 15.376 1.225 -26.675 1.00 98.75 355 LEU A O 1
ATOM 2792 N N . ARG A 1 356 ? 17.268 1.733 -25.576 1.00 98.69 356 ARG A N 1
ATOM 2793 C CA . ARG A 1 356 ? 18.150 1.526 -26.736 1.00 98.69 356 ARG A CA 1
ATOM 2794 C C . ARG A 1 356 ? 18.073 0.089 -27.240 1.00 98.69 356 ARG A C 1
ATOM 2796 O O . ARG A 1 356 ? 17.976 -0.120 -28.451 1.00 98.69 356 ARG A O 1
ATOM 2803 N N . ARG A 1 357 ? 18.068 -0.894 -26.330 1.00 98.69 357 ARG A N 1
ATOM 2804 C CA . ARG A 1 357 ? 17.868 -2.311 -26.668 1.00 98.69 357 ARG A CA 1
ATOM 2805 C C . ARG A 1 357 ? 16.508 -2.525 -27.332 1.00 98.69 357 ARG A C 1
ATOM 2807 O O . ARG A 1 357 ? 16.467 -3.062 -28.434 1.00 98.69 357 ARG A O 1
ATOM 2814 N N . TYR A 1 358 ? 15.426 -2.042 -26.722 1.00 98.75 358 TYR A N 1
ATOM 2815 C CA . TYR A 1 358 ? 14.069 -2.165 -27.258 1.00 98.75 358 TYR A CA 1
ATOM 2816 C C . TYR A 1 358 ? 13.952 -1.613 -28.687 1.00 98.75 358 TYR A C 1
ATOM 2818 O O . TYR A 1 358 ? 13.429 -2.280 -29.581 1.00 98.75 358 TYR A O 1
ATOM 2826 N N . LEU A 1 359 ? 14.489 -0.418 -28.944 1.00 98.75 359 LEU A N 1
ATOM 2827 C CA . LEU A 1 359 ? 14.436 0.191 -30.275 1.00 98.75 359 LEU A CA 1
ATOM 2828 C C . LEU A 1 359 ? 15.328 -0.531 -31.282 1.00 98.75 359 LEU A C 1
ATOM 2830 O O . LEU A 1 359 ? 14.971 -0.631 -32.459 1.00 98.75 359 LEU A O 1
ATOM 2834 N N . LYS A 1 360 ? 16.472 -1.055 -30.837 1.00 98.62 360 LYS A N 1
ATOM 2835 C CA . LYS A 1 360 ? 17.332 -1.893 -31.671 1.00 98.62 360 LYS A CA 1
ATOM 2836 C C . LYS A 1 360 ? 16.623 -3.174 -32.089 1.00 98.62 360 LYS A C 1
ATOM 2838 O O . LYS A 1 360 ? 16.672 -3.508 -33.270 1.00 98.62 360 LYS A O 1
ATOM 2843 N N . ASP A 1 361 ? 15.919 -3.825 -31.172 1.00 98.62 361 ASP A N 1
ATOM 2844 C CA . ASP A 1 361 ? 15.154 -5.038 -31.461 1.00 98.62 361 ASP A CA 1
ATOM 2845 C C . ASP A 1 361 ? 13.965 -4.739 -32.389 1.00 98.62 361 ASP A C 1
ATOM 2847 O O . ASP A 1 361 ? 13.738 -5.460 -33.361 1.00 98.62 361 ASP A O 1
ATOM 2851 N N . LYS A 1 362 ? 13.252 -3.627 -32.159 1.00 98.62 362 LYS A N 1
ATOM 2852 C CA . LYS A 1 362 ? 12.091 -3.213 -32.967 1.00 98.62 362 LYS A CA 1
ATOM 2853 C C . LYS A 1 362 ? 12.458 -2.835 -34.404 1.00 98.62 362 LYS A C 1
ATOM 2855 O O . LYS A 1 362 ? 11.724 -3.167 -35.333 1.00 98.62 362 LYS A O 1
ATOM 2860 N N . TYR A 1 363 ? 13.569 -2.122 -34.601 1.00 98.62 363 TYR A N 1
ATOM 2861 C CA . TYR A 1 363 ? 13.924 -1.535 -35.901 1.00 98.62 363 TYR A CA 1
ATOM 2862 C C . TYR A 1 363 ? 15.075 -2.237 -36.629 1.00 98.62 363 TYR A C 1
ATOM 2864 O O . TYR A 1 363 ? 15.268 -2.011 -37.827 1.00 98.62 363 TYR A O 1
ATOM 2872 N N . GLY A 1 364 ? 15.880 -3.039 -35.933 1.00 98.31 364 GLY A N 1
ATOM 2873 C CA . GLY A 1 364 ? 17.037 -3.768 -36.465 1.00 98.31 364 GLY A CA 1
ATOM 2874 C C . GLY A 1 364 ? 18.234 -2.900 -36.888 1.00 98.31 364 GLY A C 1
ATOM 2875 O O . GLY A 1 364 ? 19.371 -3.366 -36.865 1.00 98.31 364 GLY A O 1
ATOM 2876 N N . SER A 1 365 ? 18.027 -1.632 -37.264 1.00 98.44 365 SER A N 1
ATOM 2877 C CA . SER A 1 365 ? 19.088 -0.700 -37.666 1.00 98.44 365 SER A CA 1
ATOM 2878 C C . SER A 1 365 ? 18.758 0.755 -37.322 1.00 98.44 365 SER A C 1
ATOM 2880 O O . SER A 1 365 ? 17.599 1.170 -37.370 1.00 98.44 365 SER A O 1
ATOM 2882 N N . VAL A 1 366 ? 19.792 1.563 -37.053 1.00 98.38 366 VAL A N 1
ATOM 2883 C CA . VAL A 1 366 ? 19.626 3.001 -36.767 1.00 98.38 366 VAL A CA 1
ATOM 2884 C C . VAL A 1 366 ? 19.044 3.762 -37.966 1.00 98.38 366 VAL A C 1
ATOM 2886 O O . VAL A 1 366 ? 18.300 4.720 -37.794 1.00 98.38 366 VAL A O 1
ATOM 2889 N N . ALA A 1 367 ? 19.302 3.301 -39.196 1.00 98.62 367 ALA A N 1
ATOM 2890 C CA . ALA A 1 367 ? 18.721 3.883 -40.405 1.00 98.62 367 ALA A CA 1
ATOM 2891 C C . ALA A 1 367 ? 17.191 3.709 -40.455 1.00 98.62 367 ALA A C 1
ATOM 2893 O O . ALA A 1 367 ? 16.474 4.642 -40.823 1.00 98.62 367 ALA A O 1
ATOM 2894 N N . ALA A 1 368 ? 16.685 2.537 -40.056 1.00 98.75 368 ALA A N 1
ATOM 2895 C CA . ALA A 1 368 ? 15.249 2.283 -39.966 1.00 98.75 368 ALA A CA 1
ATOM 2896 C C . ALA A 1 368 ? 14.596 3.111 -38.848 1.00 98.75 368 ALA A C 1
ATOM 2898 O O . ALA A 1 368 ? 13.553 3.723 -39.087 1.00 98.75 368 ALA A O 1
ATOM 2899 N N . LEU A 1 369 ? 15.245 3.207 -37.680 1.00 98.50 369 LEU A N 1
ATOM 2900 C CA . LEU A 1 369 ? 14.802 4.068 -36.580 1.00 98.50 369 LEU A CA 1
ATOM 2901 C C . LEU A 1 369 ? 14.728 5.539 -37.016 1.00 98.50 369 LEU A C 1
ATOM 2903 O O . LEU A 1 369 ? 13.681 6.167 -36.885 1.00 98.50 369 LEU A O 1
ATOM 2907 N N . ASN A 1 370 ? 15.798 6.075 -37.611 1.00 98.44 370 ASN A N 1
ATOM 2908 C CA . ASN A 1 370 ? 15.846 7.452 -38.113 1.00 98.44 370 ASN A CA 1
ATOM 2909 C C . ASN A 1 370 ? 14.726 7.740 -39.113 1.00 98.44 370 ASN A C 1
ATOM 2911 O O . ASN A 1 370 ? 14.097 8.795 -39.051 1.00 98.44 370 ASN A O 1
ATOM 2915 N N . LYS A 1 371 ? 14.428 6.788 -40.006 1.00 98.38 371 LYS A N 1
ATOM 2916 C CA . LYS A 1 371 ? 13.309 6.910 -40.945 1.00 98.38 371 LYS A CA 1
ATOM 2917 C C . LYS A 1 371 ? 11.960 6.975 -40.223 1.00 98.38 371 LYS A C 1
ATOM 2919 O O . LYS A 1 371 ? 11.122 7.792 -40.599 1.00 98.38 371 LYS A O 1
ATOM 2924 N N . ALA A 1 372 ? 11.741 6.130 -39.216 1.00 98.12 372 ALA A N 1
ATOM 2925 C CA . ALA A 1 372 ? 10.484 6.073 -38.472 1.00 98.12 372 ALA A CA 1
ATOM 2926 C C . ALA A 1 372 ? 10.274 7.305 -37.577 1.00 98.12 372 ALA A C 1
ATOM 2928 O O . ALA A 1 372 ? 9.188 7.883 -37.559 1.00 98.12 372 ALA A O 1
ATOM 2929 N N . TRP A 1 373 ? 11.323 7.730 -36.873 1.00 97.31 373 TRP A N 1
ATOM 2930 C CA . TRP A 1 373 ? 11.290 8.844 -35.922 1.00 97.31 373 TRP A CA 1
ATOM 2931 C C . TRP A 1 373 ? 11.530 10.210 -36.575 1.00 97.31 373 TRP A C 1
ATOM 2933 O O . TRP A 1 373 ? 11.378 11.235 -35.913 1.00 97.31 373 TRP A O 1
ATOM 2943 N N . LYS A 1 374 ? 11.883 10.242 -37.869 1.00 96.38 374 LYS A N 1
ATOM 2944 C CA . LYS A 1 374 ? 12.388 11.434 -38.578 1.00 96.38 374 LYS A CA 1
ATOM 2945 C C . LYS A 1 374 ? 13.570 12.075 -37.835 1.00 96.38 374 LYS A C 1
ATOM 2947 O O . LYS A 1 374 ? 13.631 13.291 -37.675 1.00 96.38 374 LYS A O 1
ATOM 2952 N N . ALA A 1 375 ? 14.486 11.230 -37.372 1.00 95.69 375 ALA A N 1
ATOM 2953 C CA . ALA A 1 375 ? 15.663 11.601 -36.593 1.00 95.69 375 ALA A CA 1
ATOM 2954 C C . ALA A 1 375 ? 16.960 11.426 -37.404 1.00 95.69 375 ALA A C 1
ATOM 2956 O O . ALA A 1 375 ? 16.941 10.949 -38.541 1.00 95.69 375 ALA A O 1
ATOM 2957 N N . SER A 1 376 ? 18.087 11.805 -36.798 1.00 96.50 376 SER A N 1
ATOM 2958 C CA . SER A 1 376 ? 19.425 11.754 -37.407 1.00 96.50 376 SER A CA 1
ATOM 2959 C C . SER A 1 376 ? 20.473 11.178 -36.446 1.00 96.50 376 SER A C 1
ATOM 2961 O O . SER A 1 376 ? 21.583 11.700 -36.343 1.00 96.50 376 SER A O 1
ATOM 2963 N N . PHE A 1 377 ? 20.123 10.121 -35.712 1.00 97.81 377 PHE A N 1
ATOM 2964 C CA . PHE A 1 377 ? 21.042 9.407 -34.825 1.00 97.81 377 PHE A CA 1
ATOM 2965 C C . PHE A 1 377 ? 22.169 8.742 -35.628 1.00 97.81 377 PHE A C 1
ATOM 2967 O O . PHE A 1 377 ? 21.925 8.153 -36.686 1.00 97.81 377 PHE A O 1
ATOM 2974 N N . ARG A 1 378 ? 23.407 8.808 -35.134 1.00 97.94 378 ARG A N 1
ATOM 2975 C CA . ARG A 1 378 ? 24.574 8.120 -35.711 1.00 97.94 378 ARG A CA 1
ATOM 2976 C C . ARG A 1 378 ? 24.588 6.650 -35.313 1.00 97.94 378 ARG A C 1
ATOM 2978 O O . ARG A 1 378 ? 25.020 5.804 -36.091 1.00 97.94 378 ARG A O 1
ATOM 2985 N N . SER A 1 379 ? 24.108 6.348 -34.111 1.00 98.25 379 SER A N 1
ATOM 2986 C CA . SER A 1 379 ? 23.969 4.991 -33.584 1.00 98.25 379 SER A CA 1
ATOM 2987 C C . SER A 1 379 ? 22.812 4.913 -32.583 1.00 98.25 379 SER A C 1
ATOM 2989 O O . SER A 1 379 ? 22.235 5.937 -32.227 1.00 98.25 379 SER A O 1
ATOM 2991 N N . PHE A 1 380 ? 22.483 3.710 -32.107 1.00 98.25 380 PHE A N 1
ATOM 2992 C CA . PHE A 1 380 ? 21.510 3.557 -31.020 1.00 98.25 380 PHE A CA 1
ATOM 2993 C C . PHE A 1 380 ? 21.981 4.200 -29.705 1.00 98.25 380 PHE A C 1
ATOM 2995 O O . PHE A 1 380 ? 21.137 4.562 -28.899 1.00 98.25 380 PHE A O 1
ATOM 3002 N N . GLU A 1 381 ? 23.286 4.418 -29.510 1.00 97.75 381 GLU A N 1
ATOM 3003 C CA . GLU A 1 381 ? 23.811 5.093 -28.311 1.00 97.75 381 GLU A CA 1
ATOM 3004 C C . GLU A 1 381 ? 23.433 6.574 -28.230 1.00 97.75 381 GLU A C 1
ATOM 3006 O O . GLU A 1 381 ? 23.463 7.149 -27.149 1.00 97.75 381 GLU A O 1
ATOM 3011 N N . ASP A 1 382 ? 23.039 7.188 -29.350 1.00 96.88 382 ASP A N 1
ATOM 3012 C CA . ASP A 1 382 ? 22.586 8.584 -29.367 1.00 96.88 382 ASP A CA 1
ATOM 3013 C C . ASP A 1 382 ? 21.114 8.728 -28.941 1.00 96.88 382 ASP A C 1
ATOM 3015 O O . ASP A 1 382 ? 20.587 9.843 -28.886 1.00 96.88 382 ASP A O 1
ATOM 3019 N N . VAL A 1 383 ? 20.414 7.609 -28.724 1.00 97.19 383 VAL A N 1
ATOM 3020 C CA . VAL A 1 383 ? 18.994 7.614 -28.383 1.00 97.19 383 VAL A CA 1
ATOM 3021 C C . VAL A 1 383 ? 18.826 7.806 -26.884 1.00 97.19 383 VAL A C 1
ATOM 3023 O O . VAL A 1 383 ? 19.450 7.115 -26.078 1.00 97.19 383 VAL A O 1
ATOM 3026 N N . GLU A 1 384 ? 17.933 8.725 -26.533 1.00 96.31 384 GLU A N 1
ATOM 3027 C CA . GLU A 1 384 ? 17.565 9.045 -25.159 1.00 96.31 384 GLU A CA 1
ATOM 3028 C C . GLU A 1 384 ? 16.046 8.951 -24.966 1.00 96.31 384 GLU A C 1
ATOM 3030 O O . GLU A 1 384 ? 15.304 9.170 -25.935 1.00 96.31 384 GLU A O 1
ATOM 3035 N N . PRO A 1 385 ? 15.581 8.669 -23.732 1.00 95.94 385 PRO A N 1
ATOM 3036 C CA . PRO A 1 385 ? 14.196 8.875 -23.333 1.00 95.94 385 PRO A CA 1
ATOM 3037 C C . PRO A 1 385 ? 13.727 10.281 -23.706 1.00 95.94 385 PRO A C 1
ATOM 3039 O O . PRO A 1 385 ? 14.495 11.246 -23.654 1.00 95.94 385 PRO A O 1
ATOM 3042 N N . LEU A 1 386 ? 12.465 10.390 -24.106 1.00 92.69 386 LEU A N 1
ATOM 3043 C CA . LEU A 1 386 ? 11.869 11.646 -24.545 1.00 92.69 386 LEU A CA 1
ATOM 3044 C C . LEU A 1 386 ? 10.782 12.086 -23.573 1.00 92.69 386 LEU A C 1
ATOM 3046 O O . LEU A 1 386 ? 10.124 11.251 -22.963 1.00 92.69 386 LEU A O 1
ATOM 3050 N N . ILE A 1 387 ? 10.576 13.397 -23.480 1.00 92.50 387 ILE A N 1
ATOM 3051 C CA . ILE A 1 387 ? 9.411 13.986 -22.822 1.00 92.50 387 ILE A CA 1
ATOM 3052 C C . ILE A 1 387 ? 8.378 14.260 -23.928 1.00 92.50 387 ILE A C 1
ATOM 3054 O O . ILE A 1 387 ? 8.601 15.132 -24.778 1.00 92.50 387 ILE A O 1
ATOM 3058 N N . PRO A 1 388 ? 7.268 13.500 -23.999 1.00 88.88 388 PRO A N 1
ATOM 3059 C CA . PRO A 1 388 ? 6.221 13.726 -24.987 1.00 88.88 388 PRO A CA 1
ATOM 3060 C C . PRO A 1 388 ? 5.698 15.163 -24.947 1.00 88.88 388 PRO A C 1
ATOM 3062 O O . PRO A 1 388 ? 5.448 15.720 -23.883 1.00 88.88 388 PRO A O 1
ATOM 3065 N N . GLY A 1 389 ? 5.520 15.760 -26.126 1.00 81.06 389 GLY A N 1
ATOM 3066 C CA . GLY A 1 389 ? 5.149 17.172 -26.280 1.00 81.06 389 GLY A CA 1
ATOM 3067 C C . GLY A 1 389 ? 6.308 18.057 -26.742 1.00 81.06 389 GLY A C 1
ATOM 3068 O O . GLY A 1 389 ? 6.074 19.055 -27.429 1.00 81.06 389 GLY A O 1
ATOM 3069 N N . GLU A 1 390 ? 7.559 17.653 -26.499 1.00 79.62 390 GLU A N 1
ATOM 3070 C CA . GLU A 1 390 ? 8.712 18.255 -27.166 1.00 79.62 390 GLU A CA 1
ATOM 3071 C C . GLU A 1 390 ? 8.705 17.853 -28.651 1.00 79.62 390 GLU A C 1
ATOM 3073 O O . GLU A 1 390 ? 8.874 16.683 -28.999 1.00 79.62 390 GLU A O 1
ATOM 3078 N N . LYS A 1 391 ? 8.496 18.812 -29.566 1.00 72.44 391 LYS A N 1
ATOM 3079 C CA . LYS A 1 391 ? 8.416 18.571 -31.026 1.00 72.44 391 LYS A CA 1
ATOM 3080 C C . LYS A 1 391 ? 9.782 18.277 -31.667 1.00 72.44 391 LYS A C 1
ATOM 3082 O O . LYS A 1 391 ? 10.162 18.900 -32.658 1.00 72.44 391 LYS A O 1
ATOM 3087 N N . LYS A 1 392 ? 10.537 17.345 -31.090 1.00 81.56 392 LYS A N 1
ATOM 3088 C CA . LYS A 1 392 ? 11.870 16.945 -31.550 1.00 81.56 392 LYS A CA 1
ATOM 3089 C C . LYS A 1 392 ? 11.819 15.823 -32.590 1.00 81.56 392 LYS A C 1
ATOM 3091 O O . LYS A 1 392 ? 12.640 15.812 -33.504 1.00 81.56 392 LYS A O 1
ATOM 3096 N N . TYR A 1 393 ? 10.850 14.916 -32.474 1.00 88.81 393 TYR A N 1
ATOM 3097 C CA . TYR A 1 393 ? 10.703 13.731 -33.327 1.00 88.81 393 TYR A CA 1
ATOM 3098 C C . TYR A 1 393 ? 9.266 13.580 -33.844 1.00 88.81 393 TYR A C 1
ATOM 3100 O O . TYR A 1 393 ? 8.359 14.289 -33.412 1.00 88.81 393 TYR A O 1
ATOM 3108 N N . ALA A 1 394 ? 9.059 12.672 -34.800 1.00 91.94 394 ALA A N 1
ATOM 3109 C CA . ALA A 1 394 ? 7.723 12.317 -35.280 1.00 91.94 394 ALA A CA 1
ATOM 3110 C C . ALA A 1 394 ? 6.886 11.623 -34.189 1.00 91.94 394 ALA A C 1
ATOM 3112 O O . ALA A 1 394 ? 7.446 10.941 -33.337 1.00 91.94 394 ALA A O 1
ATOM 3113 N N . ASP A 1 395 ? 5.554 11.680 -34.291 1.00 94.56 395 ASP A N 1
ATOM 3114 C CA . ASP A 1 395 ? 4.618 11.062 -33.329 1.00 94.56 395 ASP A CA 1
ATOM 3115 C C . ASP A 1 395 ? 4.881 9.568 -33.084 1.00 94.56 395 ASP A C 1
ATOM 3117 O O . ASP A 1 395 ? 4.651 9.058 -31.990 1.00 94.56 395 ASP A O 1
ATOM 3121 N N . ARG A 1 396 ? 5.433 8.859 -34.080 1.00 96.56 396 ARG A N 1
ATOM 3122 C CA . ARG A 1 396 ? 5.859 7.461 -33.928 1.00 96.56 396 ARG A CA 1
ATOM 3123 C C . ARG A 1 396 ? 6.853 7.274 -32.775 1.00 96.56 396 ARG A C 1
ATOM 3125 O O . ARG A 1 396 ? 6.786 6.247 -32.114 1.00 96.56 396 ARG A O 1
ATOM 3132 N N . ALA A 1 397 ? 7.732 8.244 -32.522 1.00 96.69 397 ALA A N 1
ATOM 3133 C CA . ALA A 1 397 ? 8.671 8.192 -31.407 1.00 96.69 397 ALA A CA 1
ATOM 3134 C C . ALA A 1 397 ? 7.956 8.202 -30.053 1.00 96.69 397 ALA A C 1
ATOM 3136 O O . ALA A 1 397 ? 8.328 7.443 -29.166 1.00 96.69 397 ALA A O 1
ATOM 3137 N N . VAL A 1 398 ? 6.898 9.009 -29.919 1.00 95.56 398 VAL A N 1
ATOM 3138 C CA . VAL A 1 398 ? 6.078 9.065 -28.700 1.00 95.56 398 VAL A CA 1
ATOM 3139 C C . VAL A 1 398 ? 5.363 7.737 -28.472 1.00 95.56 398 VAL A C 1
ATOM 3141 O O . VAL A 1 398 ? 5.420 7.206 -27.369 1.00 95.56 398 VAL A O 1
ATOM 3144 N N . VAL A 1 399 ? 4.767 7.165 -29.523 1.00 95.94 399 VAL A N 1
ATOM 3145 C CA . VAL A 1 399 ? 4.120 5.844 -29.445 1.00 95.94 399 VAL A CA 1
ATOM 3146 C C . VAL A 1 399 ? 5.121 4.770 -29.022 1.00 95.94 399 VAL A C 1
ATOM 3148 O O . VAL A 1 399 ? 4.862 4.029 -28.085 1.00 95.94 399 VAL A O 1
ATOM 3151 N N . ASP A 1 400 ? 6.288 4.709 -29.667 1.00 97.81 400 ASP A N 1
ATOM 3152 C CA . ASP A 1 400 ? 7.301 3.706 -29.329 1.00 97.81 400 ASP A CA 1
ATOM 3153 C C . ASP A 1 400 ? 7.831 3.861 -27.900 1.00 97.81 400 ASP A C 1
ATOM 3155 O O . ASP A 1 400 ? 8.123 2.856 -27.252 1.00 97.81 400 ASP A O 1
ATOM 3159 N N . PHE A 1 401 ? 7.965 5.102 -27.428 1.00 97.69 401 PHE A N 1
ATOM 3160 C CA . PHE A 1 401 ? 8.373 5.412 -26.064 1.00 97.69 401 PHE A CA 1
ATOM 3161 C C . PHE A 1 401 ? 7.326 4.952 -25.045 1.00 97.69 401 PHE A C 1
ATOM 3163 O O . PHE A 1 401 ? 7.686 4.285 -24.080 1.00 97.69 401 PHE A O 1
ATOM 3170 N N . HIS A 1 402 ? 6.041 5.237 -25.273 1.00 96.25 402 HIS A N 1
ATOM 3171 C CA . HIS A 1 402 ? 4.959 4.768 -24.400 1.00 96.25 402 HIS A CA 1
ATOM 3172 C C . HIS A 1 402 ? 4.824 3.242 -24.412 1.00 96.25 402 HIS A C 1
ATOM 3174 O O . HIS A 1 402 ? 4.773 2.650 -23.338 1.00 96.25 402 HIS A O 1
ATOM 3180 N N . ASP A 1 403 ? 4.882 2.601 -25.586 1.00 96.69 403 ASP A N 1
ATOM 3181 C CA . ASP A 1 403 ? 4.890 1.133 -25.713 1.00 96.69 403 ASP A CA 1
ATOM 3182 C C . ASP A 1 403 ? 5.997 0.505 -24.843 1.00 96.69 403 ASP A C 1
ATOM 3184 O O . ASP A 1 403 ? 5.776 -0.476 -24.132 1.00 96.69 403 ASP A O 1
ATOM 3188 N N . TRP A 1 404 ? 7.205 1.078 -24.893 1.00 98.00 404 TRP A N 1
ATOM 3189 C CA . TRP A 1 404 ? 8.341 0.631 -24.087 1.00 98.00 404 TRP A CA 1
ATOM 3190 C C . TRP A 1 404 ? 8.135 0.884 -22.592 1.00 98.00 404 TRP A C 1
ATOM 3192 O O . TRP A 1 404 ? 8.412 0.005 -21.772 1.00 98.00 404 TRP A O 1
ATOM 3202 N N . TYR A 1 405 ? 7.647 2.070 -22.233 1.00 97.12 405 TYR A N 1
ATOM 3203 C CA . TYR A 1 405 ? 7.487 2.490 -20.845 1.00 97.12 405 TYR A CA 1
ATOM 3204 C C . TYR A 1 405 ? 6.451 1.623 -20.111 1.00 97.12 405 TYR A C 1
ATOM 3206 O O . TYR A 1 405 ? 6.753 1.077 -19.048 1.00 97.12 405 TYR A O 1
ATOM 3214 N N . TYR A 1 406 ? 5.279 1.394 -20.719 1.00 94.56 406 TYR A N 1
ATOM 3215 C CA . TYR A 1 406 ? 4.259 0.479 -20.185 1.00 94.56 406 TYR A CA 1
ATOM 3216 C C . TYR A 1 406 ? 4.716 -0.970 -20.196 1.00 94.56 406 TYR A C 1
ATOM 3218 O O . TYR A 1 406 ? 4.510 -1.705 -19.225 1.00 94.56 406 TYR A O 1
ATOM 3226 N N . GLY A 1 407 ? 5.337 -1.385 -21.303 1.00 96.12 407 GLY A N 1
ATOM 3227 C CA . GLY A 1 407 ? 5.832 -2.742 -21.471 1.00 96.12 407 GLY A CA 1
ATOM 3228 C C . GLY A 1 407 ? 6.843 -3.106 -20.389 1.00 96.12 407 GLY A C 1
ATOM 3229 O O . GLY A 1 407 ? 6.799 -4.217 -19.876 1.00 96.12 407 GLY A O 1
ATOM 3230 N N . SER A 1 408 ? 7.689 -2.157 -19.978 1.00 97.19 408 SER A N 1
ATOM 3231 C CA . SER A 1 408 ? 8.694 -2.365 -18.930 1.00 97.19 408 SER A CA 1
ATOM 3232 C C . SER A 1 408 ? 8.067 -2.629 -17.556 1.00 97.19 408 SER A C 1
ATOM 3234 O O . SER A 1 408 ? 8.452 -3.585 -16.883 1.00 97.19 408 SER A O 1
ATOM 3236 N N . MET A 1 409 ? 7.072 -1.833 -17.143 1.00 95.75 409 MET A N 1
ATOM 3237 C CA . MET A 1 409 ? 6.350 -2.072 -15.883 1.00 95.75 409 MET A CA 1
ATOM 3238 C C . MET A 1 409 ? 5.563 -3.384 -15.935 1.00 95.75 409 MET A C 1
ATOM 3240 O O . MET A 1 409 ? 5.585 -4.172 -14.992 1.00 95.75 409 MET A O 1
ATOM 3244 N N . THR A 1 410 ? 4.892 -3.640 -17.058 1.00 95.81 410 THR A N 1
ATOM 3245 C CA . THR A 1 410 ? 4.091 -4.852 -17.253 1.00 95.81 410 THR A CA 1
ATOM 3246 C C . THR A 1 410 ? 4.953 -6.112 -17.236 1.00 95.81 410 THR A C 1
ATOM 3248 O O . THR A 1 410 ? 4.558 -7.113 -16.645 1.00 95.81 410 THR A O 1
ATOM 3251 N N . ASP A 1 411 ? 6.152 -6.066 -17.816 1.00 97.38 411 ASP A N 1
ATOM 3252 C CA . ASP A 1 411 ? 7.105 -7.177 -17.793 1.00 97.38 411 ASP A CA 1
ATOM 3253 C C . ASP A 1 411 ? 7.643 -7.453 -16.378 1.00 97.38 411 ASP A C 1
ATOM 3255 O O . ASP A 1 411 ? 7.782 -8.612 -15.975 1.00 97.38 411 ASP A O 1
ATOM 3259 N N . LEU A 1 412 ? 7.896 -6.406 -15.582 1.00 96.56 412 LEU A N 1
ATOM 3260 C CA . LEU A 1 412 ? 8.243 -6.582 -14.171 1.00 96.56 412 LEU A CA 1
ATOM 3261 C C . LEU A 1 412 ? 7.063 -7.167 -13.376 1.00 96.56 412 LEU A C 1
ATOM 3263 O O . LEU A 1 412 ? 7.258 -8.100 -12.598 1.00 96.56 412 LEU A O 1
ATOM 3267 N N . ALA A 1 413 ? 5.843 -6.675 -13.594 1.00 95.88 413 ALA A N 1
ATOM 3268 C CA . ALA A 1 413 ? 4.639 -7.191 -12.944 1.00 95.88 413 ALA A CA 1
ATOM 3269 C C . ALA A 1 413 ? 4.382 -8.670 -13.280 1.00 95.88 413 ALA A C 1
ATOM 3271 O O . ALA A 1 413 ? 4.134 -9.479 -12.381 1.00 95.88 413 ALA A O 1
ATOM 3272 N N . GLU A 1 414 ? 4.504 -9.045 -14.558 1.00 97.56 414 GLU A N 1
ATOM 3273 C CA . GLU A 1 414 ? 4.407 -10.435 -15.010 1.00 97.56 414 GLU A CA 1
ATOM 3274 C C . GLU A 1 414 ? 5.464 -11.303 -14.318 1.00 97.56 414 GLU A C 1
ATOM 3276 O O . GLU A 1 414 ? 5.161 -12.401 -13.853 1.00 97.56 414 GLU A O 1
ATOM 3281 N N . PHE A 1 415 ? 6.695 -10.804 -14.191 1.00 98.00 415 PHE A N 1
ATOM 3282 C CA . PHE A 1 415 ? 7.770 -11.525 -13.520 1.00 98.00 415 PHE A CA 1
ATOM 3283 C C . PHE A 1 415 ? 7.479 -11.803 -12.041 1.00 98.00 415 PHE A C 1
ATOM 3285 O O . PHE A 1 415 ? 7.715 -12.926 -11.589 1.00 98.00 415 PHE A O 1
ATOM 3292 N N . TRP A 1 416 ? 6.944 -10.828 -11.299 1.00 97.50 416 TRP A N 1
ATOM 3293 C CA . TRP A 1 416 ? 6.502 -11.034 -9.915 1.00 97.50 416 TRP A CA 1
ATOM 3294 C C . TRP A 1 416 ? 5.439 -12.131 -9.829 1.00 97.50 416 TRP A C 1
ATOM 3296 O O . TRP A 1 416 ? 5.599 -13.087 -9.067 1.00 97.50 416 TRP A O 1
ATOM 3306 N N . VAL A 1 417 ? 4.391 -12.035 -10.656 1.00 98.00 417 VAL A N 1
ATOM 3307 C CA . VAL A 1 417 ? 3.293 -13.012 -10.681 1.00 98.00 417 VAL A CA 1
ATOM 3308 C C . VAL A 1 417 ? 3.787 -14.406 -11.039 1.00 98.00 417 VAL A C 1
ATOM 3310 O O . VAL A 1 417 ? 3.465 -15.366 -10.339 1.00 98.00 417 VAL A O 1
ATOM 3313 N N . LYS A 1 418 ? 4.590 -14.526 -12.096 1.00 98.31 418 LYS A N 1
ATOM 3314 C CA . LYS A 1 418 ? 5.160 -15.800 -12.531 1.00 98.31 418 LYS A CA 1
ATOM 3315 C C . LYS A 1 418 ? 6.000 -16.435 -11.425 1.00 98.31 418 LYS A C 1
ATOM 3317 O O . LYS A 1 418 ? 5.786 -17.597 -11.093 1.00 98.31 418 LYS A O 1
ATOM 3322 N N . THR A 1 419 ? 6.918 -15.667 -10.837 1.00 98.19 419 THR A N 1
ATOM 3323 C CA . THR A 1 419 ? 7.814 -16.154 -9.776 1.00 98.19 419 THR A CA 1
ATOM 3324 C C . THR A 1 419 ? 7.015 -16.616 -8.558 1.00 98.19 419 THR A C 1
ATOM 3326 O O . THR A 1 419 ? 7.270 -17.685 -8.010 1.00 98.19 419 THR A O 1
ATOM 3329 N N . ALA A 1 420 ? 6.000 -15.851 -8.152 1.00 97.69 420 ALA A N 1
ATOM 3330 C CA . ALA A 1 420 ? 5.140 -16.240 -7.046 1.00 97.69 420 ALA A CA 1
ATOM 3331 C C . ALA A 1 420 ? 4.298 -17.482 -7.364 1.00 97.69 420 ALA A C 1
ATOM 3333 O O . ALA A 1 420 ? 4.184 -18.355 -6.510 1.00 97.69 420 ALA A O 1
ATOM 3334 N N . ARG A 1 421 ? 3.755 -17.608 -8.583 1.00 97.94 421 ARG A N 1
ATOM 3335 C CA . ARG A 1 421 ? 2.986 -18.789 -9.003 1.00 97.94 421 ARG A CA 1
ATOM 3336 C C . ARG A 1 421 ? 3.835 -20.062 -8.998 1.00 97.94 421 ARG A C 1
ATOM 3338 O O . ARG A 1 421 ? 3.327 -21.113 -8.626 1.00 97.94 421 ARG A O 1
ATOM 3345 N N . GLU A 1 422 ? 5.114 -19.978 -9.364 1.00 97.56 422 GLU A N 1
ATOM 3346 C CA . GLU A 1 422 ? 6.051 -21.111 -9.273 1.00 97.56 422 GLU A CA 1
ATOM 3347 C C . GLU A 1 422 ? 6.249 -21.582 -7.817 1.00 97.56 422 GLU A C 1
ATOM 3349 O O . GLU A 1 422 ? 6.352 -22.781 -7.562 1.00 97.56 422 GLU A O 1
ATOM 3354 N N . LEU A 1 423 ? 6.253 -20.655 -6.852 1.00 97.31 423 LEU A N 1
ATOM 3355 C CA . LEU A 1 423 ? 6.420 -20.942 -5.418 1.00 97.31 423 LEU A CA 1
ATOM 3356 C C . LEU A 1 423 ? 5.104 -21.330 -4.712 1.00 97.31 423 LEU A C 1
ATOM 3358 O O . LEU A 1 423 ? 5.111 -22.109 -3.749 1.00 97.31 423 LEU A O 1
ATOM 3362 N N . TYR A 1 424 ? 3.984 -20.794 -5.196 1.00 96.81 424 TYR A N 1
ATOM 3363 C CA . TYR A 1 424 ? 2.630 -20.933 -4.662 1.00 96.81 424 TYR A CA 1
ATOM 3364 C C . TYR A 1 424 ? 1.651 -21.346 -5.779 1.00 96.81 424 TYR A C 1
ATOM 3366 O O . TYR A 1 424 ? 0.873 -20.522 -6.269 1.00 96.81 424 TYR A O 1
ATOM 3374 N N . PRO A 1 425 ? 1.664 -22.625 -6.198 1.00 96.56 425 PRO A N 1
ATOM 3375 C CA . PRO A 1 425 ? 0.916 -23.088 -7.367 1.00 96.56 425 PRO A CA 1
ATOM 3376 C C . PRO A 1 425 ? -0.599 -22.931 -7.225 1.00 96.56 425 PRO A C 1
ATOM 3378 O O . PRO A 1 425 ? -1.247 -22.579 -8.207 1.00 96.56 425 PRO A O 1
ATOM 3381 N N . ASP A 1 426 ? -1.141 -23.072 -6.013 1.00 96.06 426 ASP A N 1
ATOM 3382 C CA . ASP A 1 426 ? -2.592 -23.092 -5.765 1.00 96.06 426 ASP A CA 1
ATOM 3383 C C . ASP A 1 426 ? -3.114 -21.868 -4.991 1.00 96.06 426 ASP A C 1
ATOM 3385 O O . ASP A 1 426 ? -4.316 -21.729 -4.776 1.00 96.06 426 ASP A O 1
ATOM 3389 N N . THR A 1 427 ? -2.235 -20.954 -4.566 1.00 97.06 427 THR A N 1
ATOM 3390 C CA . THR A 1 427 ? -2.643 -19.769 -3.793 1.00 97.06 427 THR A CA 1
ATOM 3391 C C . THR A 1 427 ? -3.170 -18.674 -4.727 1.00 97.06 427 THR A C 1
ATOM 3393 O O . THR A 1 427 ? -2.556 -18.421 -5.771 1.00 97.06 427 THR A O 1
ATOM 3396 N N . PRO A 1 428 ? -4.280 -17.993 -4.400 1.00 96.19 428 PRO A N 1
ATOM 3397 C CA . PRO A 1 428 ? -4.717 -16.816 -5.141 1.00 96.19 428 PRO A CA 1
ATOM 3398 C C . PRO A 1 428 ? -3.646 -15.719 -5.162 1.00 96.19 428 PRO A C 1
ATOM 3400 O O . PRO A 1 428 ? -2.921 -15.504 -4.190 1.00 96.19 428 PRO A O 1
ATOM 3403 N N . ILE A 1 429 ? -3.547 -15.019 -6.287 1.00 97.12 429 ILE A N 1
ATOM 3404 C CA . ILE A 1 429 ? -2.580 -13.944 -6.507 1.00 97.12 429 ILE A CA 1
ATOM 3405 C C . ILE A 1 429 ? -3.343 -12.747 -7.058 1.00 97.12 429 ILE A C 1
ATOM 3407 O O . ILE A 1 429 ? -4.058 -12.902 -8.050 1.00 97.12 429 ILE A O 1
ATOM 3411 N N . TYR A 1 430 ? -3.150 -11.568 -6.469 1.00 93.81 430 TYR A N 1
ATOM 3412 C CA . TYR A 1 430 ? -3.677 -10.317 -7.000 1.00 93.81 430 TYR A CA 1
ATOM 3413 C C . TYR A 1 430 ? -2.557 -9.309 -7.252 1.00 93.81 430 TYR A C 1
ATOM 3415 O O . TYR A 1 430 ? -1.817 -8.904 -6.353 1.00 93.81 430 TYR A O 1
ATOM 3423 N N . LEU A 1 431 ? -2.458 -8.870 -8.503 1.00 93.00 431 LEU A N 1
ATOM 3424 C CA . LEU A 1 431 ? -1.610 -7.752 -8.884 1.00 93.00 431 LEU A CA 1
ATOM 3425 C C . LEU A 1 431 ? -2.290 -6.449 -8.453 1.00 93.00 431 LEU A C 1
ATOM 3427 O O . LEU A 1 431 ? -3.409 -6.165 -8.881 1.00 93.00 431 LEU A O 1
ATOM 3431 N N . CYS A 1 432 ? -1.622 -5.667 -7.605 1.00 90.50 432 CYS A N 1
ATOM 3432 C CA . CYS A 1 432 ? -2.126 -4.373 -7.162 1.00 90.50 432 CYS A CA 1
ATOM 3433 C C . CYS A 1 432 ? -1.840 -3.318 -8.232 1.00 90.50 432 CYS A C 1
ATOM 3435 O O . CYS A 1 432 ? -0.682 -2.973 -8.459 1.00 90.50 432 CYS A O 1
ATOM 3437 N N . THR A 1 433 ? -2.888 -2.803 -8.867 1.00 85.81 433 THR A N 1
ATOM 3438 C CA . THR A 1 433 ? -2.794 -1.740 -9.867 1.00 85.81 433 THR A CA 1
ATOM 3439 C C . THR A 1 433 ? -3.612 -0.533 -9.414 1.00 85.81 433 THR A C 1
ATOM 3441 O O . THR A 1 433 ? -4.686 -0.682 -8.827 1.00 85.81 433 THR A O 1
ATOM 3444 N N . GLY A 1 434 ? -3.088 0.662 -9.657 1.00 80.31 434 GLY A N 1
ATOM 3445 C CA . GLY A 1 434 ? -3.708 1.928 -9.280 1.00 80.31 434 GLY A CA 1
ATOM 3446 C C . GLY A 1 434 ? -3.486 2.987 -10.351 1.00 80.31 434 GLY A C 1
ATOM 3447 O O . GLY A 1 434 ? -2.884 2.717 -11.389 1.00 80.31 434 GLY A O 1
ATOM 3448 N N . GLY A 1 435 ? -3.995 4.192 -10.108 1.00 78.81 435 GLY A N 1
ATOM 3449 C CA . GLY A 1 435 ? -3.960 5.293 -11.075 1.00 78.81 435 GLY A CA 1
ATOM 3450 C C . GLY A 1 435 ? -5.169 5.351 -12.015 1.00 78.81 435 GLY A C 1
ATOM 3451 O O . GLY A 1 435 ? -6.201 4.733 -11.764 1.00 78.81 435 GLY A O 1
ATOM 3452 N N . ASP A 1 436 ? -5.035 6.124 -13.092 1.00 80.12 436 ASP A N 1
ATOM 3453 C CA . ASP A 1 436 ? -6.120 6.522 -14.008 1.00 80.12 436 ASP A CA 1
ATOM 3454 C C . ASP A 1 436 ? -5.835 6.177 -15.487 1.00 80.12 436 ASP A C 1
ATOM 3456 O O . ASP A 1 436 ? -6.535 6.627 -16.393 1.00 80.12 436 ASP A O 1
ATOM 3460 N N . GLY A 1 437 ? -4.791 5.383 -15.750 1.00 79.44 437 GLY A N 1
ATOM 3461 C CA . GLY A 1 437 ? -4.341 5.056 -17.106 1.00 79.44 437 GLY A CA 1
ATOM 3462 C C . GLY A 1 437 ? -3.538 6.169 -17.790 1.00 79.44 437 GLY A C 1
ATOM 3463 O O . GLY A 1 437 ? -3.269 6.082 -18.990 1.00 79.44 437 GLY A O 1
ATOM 3464 N N . ASN A 1 438 ? -3.134 7.218 -17.063 1.00 87.75 438 ASN A N 1
ATOM 3465 C CA . ASN A 1 438 ? -2.266 8.256 -17.603 1.00 87.75 438 ASN A CA 1
ATOM 3466 C C . ASN A 1 438 ? -0.884 7.689 -17.990 1.00 87.75 438 ASN A C 1
ATOM 3468 O O . ASN A 1 438 ? -0.242 7.016 -17.176 1.00 87.75 438 ASN A O 1
ATOM 3472 N N . PRO A 1 439 ? -0.365 8.025 -19.189 1.00 88.75 439 PRO A N 1
ATOM 3473 C CA . PRO A 1 439 ? 0.924 7.542 -19.660 1.00 88.75 439 PRO A CA 1
ATOM 3474 C C . PRO A 1 439 ? 2.112 7.708 -18.717 1.00 88.75 439 PRO A C 1
ATOM 3476 O O . PRO A 1 439 ? 2.991 6.847 -18.653 1.00 88.75 439 PRO A O 1
ATOM 3479 N N . MET A 1 440 ? 2.137 8.807 -17.966 1.00 91.69 440 MET A N 1
ATOM 3480 C CA . MET A 1 440 ? 3.212 9.104 -17.020 1.00 91.69 440 MET A CA 1
ATOM 3481 C C . MET A 1 440 ? 3.243 8.114 -15.849 1.00 91.69 440 MET A C 1
ATOM 3483 O O . MET A 1 440 ? 4.288 7.911 -15.243 1.00 91.69 440 MET A O 1
ATOM 3487 N N . MET A 1 441 ? 2.130 7.434 -15.561 1.00 90.06 441 MET A N 1
ATOM 3488 C CA . MET A 1 441 ? 2.071 6.397 -14.529 1.00 90.06 441 MET A CA 1
ATOM 3489 C C . MET A 1 441 ? 2.695 5.077 -14.975 1.00 90.06 441 MET A C 1
ATOM 3491 O O . MET A 1 441 ? 2.949 4.217 -14.139 1.00 90.06 441 MET A O 1
ATOM 3495 N N . GLY A 1 442 ? 2.962 4.890 -16.270 1.00 90.50 442 GLY A N 1
ATOM 3496 C CA . GLY A 1 442 ? 3.636 3.693 -16.764 1.00 90.50 442 GLY A CA 1
ATOM 3497 C C . GLY A 1 442 ? 2.843 2.391 -16.597 1.00 90.50 442 GLY A C 1
ATOM 3498 O O . GLY A 1 442 ? 3.445 1.327 -16.700 1.00 90.50 442 GLY A O 1
ATOM 3499 N N . ALA A 1 443 ? 1.527 2.447 -16.360 1.00 88.19 443 ALA A N 1
ATOM 3500 C CA . ALA A 1 443 ? 0.674 1.263 -16.285 1.00 88.19 443 ALA A CA 1
ATOM 3501 C C . ALA A 1 443 ? -0.298 1.173 -17.458 1.00 88.19 443 ALA A C 1
ATOM 3503 O O . ALA A 1 443 ? -1.014 2.120 -17.773 1.00 88.19 443 ALA A O 1
ATOM 3504 N N . ASP A 1 444 ? -0.359 -0.022 -18.038 1.00 90.44 444 ASP A N 1
ATOM 3505 C CA . ASP A 1 444 ? -1.407 -0.444 -18.956 1.00 90.44 444 ASP A CA 1
ATOM 3506 C C . ASP A 1 444 ? -2.203 -1.559 -18.275 1.00 90.44 444 ASP A C 1
ATOM 3508 O O . ASP A 1 444 ? -1.762 -2.707 -18.209 1.00 90.44 444 ASP A O 1
ATOM 3512 N N . PHE A 1 445 ? -3.375 -1.225 -17.733 1.00 88.56 445 PHE A N 1
ATOM 3513 C CA . PHE A 1 445 ? -4.193 -2.183 -16.983 1.00 88.56 445 PHE A CA 1
ATOM 3514 C C . PHE A 1 445 ? -4.677 -3.342 -17.855 1.00 88.56 445 PHE A C 1
ATOM 3516 O O . PHE A 1 445 ? -4.816 -4.467 -17.370 1.00 88.56 445 PHE A O 1
ATOM 3523 N N . SER A 1 446 ? -4.914 -3.083 -19.145 1.00 90.25 446 SER A N 1
ATOM 3524 C CA . SER A 1 446 ? -5.364 -4.113 -20.077 1.00 90.25 446 SER A CA 1
ATOM 3525 C C . SER A 1 446 ? -4.233 -5.088 -20.376 1.00 90.25 446 SER A C 1
ATOM 3527 O O . SER A 1 446 ? -4.450 -6.302 -20.328 1.00 90.25 446 SER A O 1
ATOM 3529 N N . ASP A 1 447 ? -3.021 -4.585 -20.636 1.00 92.81 447 ASP A N 1
ATOM 3530 C CA . ASP A 1 447 ? -1.876 -5.461 -20.872 1.00 92.81 447 ASP A CA 1
ATOM 3531 C C . ASP A 1 447 ? -1.463 -6.205 -19.604 1.00 92.81 447 ASP A C 1
ATOM 3533 O O . ASP A 1 447 ? -1.255 -7.415 -19.667 1.00 92.81 447 ASP A O 1
ATOM 3537 N N . GLN A 1 448 ? -1.445 -5.540 -18.444 1.00 93.56 448 GLN A N 1
ATOM 3538 C CA . GLN A 1 448 ? -1.194 -6.176 -17.148 1.00 93.56 448 GLN A CA 1
ATOM 3539 C C . GLN A 1 448 ? -2.168 -7.332 -16.902 1.00 93.56 448 GLN A C 1
ATOM 3541 O O . GLN A 1 448 ? -1.726 -8.460 -16.683 1.00 93.56 448 GLN A O 1
ATOM 3546 N N . ALA A 1 449 ? -3.480 -7.097 -17.025 1.00 94.06 449 ALA A N 1
ATOM 3547 C CA . ALA A 1 449 ? -4.486 -8.146 -16.867 1.00 94.06 449 ALA A CA 1
ATOM 3548 C C . ALA A 1 449 ? -4.276 -9.298 -17.865 1.00 94.06 449 ALA A C 1
ATOM 3550 O O . ALA A 1 449 ? -4.265 -10.469 -17.481 1.00 94.06 449 ALA A O 1
ATOM 3551 N N . ARG A 1 450 ? -4.042 -8.979 -19.145 1.00 96.75 450 ARG A N 1
ATOM 3552 C CA . ARG A 1 450 ? -3.794 -9.971 -20.202 1.00 96.75 450 ARG A CA 1
ATOM 3553 C C . ARG A 1 450 ? -2.552 -10.821 -19.922 1.00 96.75 450 ARG A C 1
ATOM 3555 O O . ARG A 1 450 ? -2.562 -12.018 -20.200 1.00 96.75 450 ARG A O 1
ATOM 3562 N N . ARG A 1 451 ? -1.483 -10.209 -19.416 1.00 97.12 451 ARG A N 1
ATOM 3563 C CA . ARG A 1 451 ? -0.175 -10.835 -19.170 1.00 97.12 451 ARG A CA 1
ATOM 3564 C C . ARG A 1 451 ? -0.181 -11.750 -17.960 1.00 97.12 451 ARG A C 1
ATOM 3566 O O . ARG A 1 451 ? 0.469 -12.789 -17.994 1.00 97.12 451 ARG A O 1
ATOM 3573 N N . ILE A 1 452 ? -0.939 -11.403 -16.923 1.00 97.00 452 ILE A N 1
ATOM 3574 C CA . ILE A 1 452 ? -1.002 -12.207 -15.698 1.00 97.00 452 ILE A CA 1
ATOM 3575 C C . ILE A 1 452 ? -2.077 -13.305 -15.752 1.00 97.00 452 ILE A C 1
ATOM 3577 O O . ILE A 1 452 ? -1.981 -14.292 -15.019 1.00 97.00 452 ILE A O 1
ATOM 3581 N N . ALA A 1 453 ? -3.072 -13.181 -16.640 1.00 97.19 453 ALA A N 1
ATOM 3582 C CA . ALA A 1 453 ? -4.169 -14.142 -16.779 1.00 97.19 453 ALA A CA 1
ATOM 3583 C C . ALA A 1 453 ? -3.726 -15.607 -17.005 1.00 97.19 453 ALA A C 1
ATOM 3585 O O . ALA A 1 453 ? -4.317 -16.490 -16.379 1.00 97.19 453 ALA A O 1
ATOM 3586 N N . PRO A 1 454 ? -2.684 -15.921 -17.810 1.00 97.75 454 PRO A N 1
ATOM 3587 C CA . PRO A 1 454 ? -2.191 -17.294 -17.965 1.00 97.75 454 PRO A CA 1
ATOM 3588 C C . PRO A 1 454 ? -1.716 -17.950 -16.660 1.00 97.75 454 PRO A C 1
ATOM 3590 O O . PRO A 1 454 ? -1.674 -19.174 -16.579 1.00 97.75 454 PRO A O 1
ATOM 3593 N N . TYR A 1 455 ? -1.383 -17.154 -15.638 1.00 97.81 455 TYR A N 1
ATOM 3594 C CA . TYR A 1 455 ? -0.961 -17.626 -14.317 1.00 97.81 455 TYR A CA 1
ATOM 3595 C C . TYR A 1 455 ? -2.125 -17.705 -13.314 1.00 97.81 455 TYR A C 1
ATOM 3597 O O . TYR A 1 455 ? -1.892 -17.900 -12.119 1.00 97.81 455 TYR A O 1
ATOM 3605 N N . GLY A 1 456 ? -3.373 -17.514 -13.762 1.00 96.31 456 GLY A N 1
ATOM 3606 C CA . GLY A 1 456 ? -4.560 -17.530 -12.902 1.00 96.31 456 GLY A CA 1
ATOM 3607 C C . GLY A 1 456 ? -4.558 -16.432 -11.833 1.00 96.31 456 GLY A C 1
ATOM 3608 O O . GLY A 1 456 ? -5.117 -16.630 -10.757 1.00 96.31 456 GLY A O 1
ATOM 3609 N N . ALA A 1 457 ? -3.867 -15.318 -12.083 1.00 96.38 457 ALA A N 1
ATOM 3610 C CA . ALA A 1 457 ? -3.822 -14.173 -11.180 1.00 96.38 457 ALA A CA 1
ATOM 3611 C C . ALA A 1 457 ? -4.931 -13.163 -11.511 1.00 96.38 457 ALA A C 1
ATOM 3613 O O . ALA A 1 457 ? -5.302 -12.991 -12.674 1.00 96.38 457 ALA A O 1
ATOM 3614 N N . GLY A 1 458 ? -5.445 -12.496 -10.480 1.00 93.25 458 GLY A N 1
ATOM 3615 C CA . GLY A 1 458 ? -6.415 -11.412 -10.595 1.00 93.25 458 GLY A CA 1
ATOM 3616 C C . GLY A 1 458 ? -5.779 -10.028 -10.462 1.00 93.25 458 GLY A C 1
ATOM 3617 O O . GLY A 1 458 ? -4.582 -9.884 -10.211 1.00 93.25 458 GLY A O 1
ATOM 3618 N N . ILE A 1 459 ? -6.614 -9.000 -10.594 1.00 90.31 459 ILE A N 1
ATOM 3619 C CA . ILE A 1 459 ? -6.251 -7.596 -10.384 1.00 90.31 459 ILE A CA 1
ATOM 3620 C C . ILE A 1 459 ? -6.918 -7.102 -9.097 1.00 90.31 459 ILE A C 1
ATOM 3622 O O . ILE A 1 459 ? -8.100 -7.359 -8.874 1.00 90.31 459 ILE A O 1
ATOM 3626 N N . ARG A 1 460 ? -6.172 -6.358 -8.279 1.00 88.00 460 ARG A N 1
ATOM 3627 C CA . ARG A 1 460 ? -6.699 -5.511 -7.204 1.00 88.00 460 ARG A CA 1
ATOM 3628 C C . ARG A 1 460 ? -6.591 -4.057 -7.652 1.00 88.00 460 ARG A C 1
ATOM 3630 O O . ARG A 1 460 ? -5.486 -3.606 -7.935 1.00 88.00 460 ARG A O 1
ATOM 3637 N N . ILE A 1 461 ? -7.713 -3.344 -7.663 1.00 82.56 461 ILE A N 1
ATOM 3638 C CA . ILE A 1 461 ? -7.788 -1.915 -7.991 1.00 82.56 461 ILE A CA 1
ATOM 3639 C C . ILE A 1 461 ? -7.903 -1.113 -6.689 1.00 82.56 461 ILE A C 1
ATOM 3641 O O . ILE A 1 461 ? -8.669 -1.493 -5.806 1.00 82.56 461 ILE A O 1
ATOM 3645 N N . THR A 1 462 ? -7.136 -0.032 -6.555 1.00 75.69 462 THR A N 1
ATOM 3646 C CA . THR A 1 462 ? -7.045 0.784 -5.326 1.00 75.69 462 THR A CA 1
ATOM 3647 C C . THR A 1 462 ? -7.809 2.109 -5.385 1.00 75.69 462 THR A C 1
ATOM 3649 O O . THR A 1 462 ? -8.231 2.593 -4.339 1.00 75.69 462 THR A O 1
ATOM 3652 N N . ASN A 1 463 ? -8.033 2.671 -6.583 1.00 62.94 463 ASN A N 1
ATOM 3653 C CA . ASN A 1 463 ? -8.507 4.055 -6.759 1.00 62.94 463 ASN A CA 1
ATOM 3654 C C . ASN A 1 463 ? -9.834 4.190 -7.530 1.00 62.94 463 ASN A C 1
ATOM 3656 O O . ASN A 1 463 ? -10.124 5.261 -8.055 1.00 62.94 463 ASN A O 1
ATOM 3660 N N . GLN A 1 464 ? -10.650 3.137 -7.625 1.00 51.50 464 GLN A N 1
ATOM 3661 C CA . GLN A 1 464 ? -11.984 3.257 -8.222 1.00 51.50 464 GLN A CA 1
ATOM 3662 C C . GLN A 1 464 ? -13.028 3.435 -7.124 1.00 51.50 464 GLN A C 1
ATOM 3664 O O . GLN A 1 464 ? -13.253 2.536 -6.320 1.00 51.50 464 GLN A O 1
ATOM 3669 N N . GLY A 1 465 ? -13.655 4.612 -7.085 1.00 45.47 465 GLY A N 1
ATOM 3670 C CA . GLY A 1 465 ? -14.921 4.772 -6.377 1.00 45.47 465 GLY A CA 1
ATOM 3671 C C . GLY A 1 465 ? -16.026 4.003 -7.103 1.00 45.47 465 GLY A C 1
ATOM 3672 O O . GLY A 1 465 ? -16.024 3.927 -8.331 1.00 45.47 465 GLY A O 1
ATOM 3673 N N . ASP A 1 466 ? -17.005 3.490 -6.358 1.00 40.91 466 ASP A N 1
ATOM 3674 C CA . ASP A 1 466 ? -18.162 2.760 -6.906 1.00 40.91 466 ASP A CA 1
ATOM 3675 C C . ASP A 1 466 ? -19.115 3.651 -7.737 1.00 40.91 466 ASP A C 1
ATOM 3677 O O . ASP A 1 466 ? -20.143 3.192 -8.243 1.00 40.91 466 ASP A O 1
ATOM 3681 N N . ASN A 1 467 ? -18.799 4.942 -7.892 1.00 44.38 467 ASN A N 1
ATOM 3682 C CA . ASN A 1 467 ? -19.589 5.874 -8.678 1.00 44.38 467 ASN A CA 1
ATOM 3683 C C . ASN A 1 467 ? -19.177 5.832 -10.156 1.00 44.38 467 ASN A C 1
ATOM 3685 O O . ASN A 1 467 ? -18.352 6.612 -10.625 1.00 44.38 467 ASN A O 1
ATOM 3689 N N . VAL A 1 468 ? -19.810 4.930 -10.905 1.00 39.31 468 VAL A N 1
ATOM 3690 C CA . VAL A 1 468 ? -19.644 4.759 -12.363 1.00 39.31 468 VAL A CA 1
ATOM 3691 C C . VAL A 1 468 ? -19.969 6.042 -13.161 1.00 39.31 468 VAL A C 1
ATOM 3693 O O . VAL A 1 468 ? -19.713 6.095 -14.357 1.00 39.31 468 VAL A O 1
ATOM 3696 N N . PHE A 1 469 ? -20.545 7.073 -12.529 1.00 41.50 469 PHE A N 1
ATOM 3697 C CA . PHE A 1 469 ? -20.870 8.357 -13.161 1.00 41.50 469 PHE A CA 1
ATOM 3698 C C . PHE A 1 469 ? -19.836 9.470 -12.913 1.00 41.50 469 PHE A C 1
ATOM 3700 O O . PHE A 1 469 ? -19.972 10.539 -13.509 1.00 41.50 469 PHE A O 1
ATOM 3707 N N . GLU A 1 470 ? -18.843 9.252 -12.045 1.00 39.97 470 GLU A N 1
ATOM 3708 C CA . GLU A 1 470 ? -17.794 10.239 -11.721 1.00 39.97 470 GLU A CA 1
ATOM 3709 C C . GLU A 1 470 ? -16.388 9.843 -12.206 1.00 39.97 470 GLU A C 1
ATOM 3711 O O . GLU A 1 470 ? -15.491 10.686 -12.185 1.00 39.97 470 GLU A O 1
ATOM 3716 N N . ASN A 1 471 ? -16.217 8.611 -12.694 1.00 37.44 471 ASN A N 1
ATOM 3717 C CA . ASN A 1 471 ? -15.030 8.141 -13.422 1.00 37.44 471 ASN A CA 1
ATOM 3718 C C . ASN A 1 471 ? -15.314 8.098 -14.928 1.00 37.44 471 ASN A C 1
ATOM 3720 O O . ASN A 1 471 ? -14.341 8.183 -15.711 1.00 37.44 471 ASN A O 1
#

Radius of gyration: 30.81 Å; chains: 1; bounding box: 82×56×113 Å